Protein AF-A0A2V4DQW0-F1 (afdb_monomer)

Secondary structure (DSSP, 8-state):
----B--TTS--------STT--EE--S-B-S-S-HHHHHTT--SGGGT-----EE--SEESSTT---EE--S--TTTS---SEEEEEE-S-EEE-GGGPPEEEEEEEEE-TT-EEEE-TT-EEEE-STTEEEEESSEEEEE--SSS-EEEEE-TTSPP-TT---EEEEEE-S---S---EEEESEEEE---S----TT---SS-SEEEE-TTT--TT-EEEEES-EEEEEEEEEE--S-S--SEEEEESEEEEEEEEEEEE--GGGGS--SS--STT-EEEES-EEEEETTT-----GGG--SSB-TTTTEEEES-EEEEEE---SS---SSS-EEE-EEEES-EEEEEE-TT--S-EEE-S-EEE--S---TTS-TTSGGGGG--SS--EEEE--SS----

Foldseek 3Di:
DDADEDDPPPDPQDPDAPDQDDAAEAEAYHQVAQDQVVSVNSDDAVVNVNNGHHYHHAWYAHDPVSPDTDRPHDDLAPDDDALEADDENPAADEADQVRDDREDPAEYEYAAPYEYHYDFQHEYAQDAAHREYEYQAEYAQHYDLVGAYEYEHDPPDDDDLAGRRYQAYEYDDPLEDQHEYHHESYEQEYDDDDPDQAASVPHNHQWNYECASRQHAQYEYHAYLYEYEDHREYEYDYPALRYDYYAAAQYEYELYAEYEYEPPQRVQAALDYYACALHYEYYQYEYEYHCQQEDDPPPRRNCQLEGSNAAYEYALYEYEYENEDYPDAAAPVRHHEGEYEYENYEYEYYYDPPHDGDYDYPPYHYHYPDQQDLPRHSRYPCNVVDDRDRDHDDDDDPDDDDD

Structure (mmCIF, N/CA/C/O backbone):
data_AF-A0A2V4DQW0-F1
#
_entry.id   AF-A0A2V4DQW0-F1
#
loop_
_atom_site.group_PDB
_atom_site.id
_atom_site.type_symbol
_atom_site.label_atom_id
_atom_site.label_alt_id
_atom_site.label_comp_id
_atom_site.label_asym_id
_atom_site.label_entity_id
_atom_site.label_seq_id
_atom_site.pdbx_PDB_ins_code
_atom_site.Cartn_x
_atom_site.Cartn_y
_atom_site.Cartn_z
_atom_site.occupancy
_atom_site.B_iso_or_equiv
_atom_site.auth_seq_id
_atom_site.auth_comp_id
_atom_site.auth_asym_id
_atom_site.auth_atom_id
_atom_site.pdbx_PDB_model_num
ATOM 1 N N . MET A 1 1 ? -5.906 18.807 34.027 1.00 38.34 1 MET A N 1
ATOM 2 C CA . MET A 1 1 ? -6.947 19.449 34.856 1.00 38.34 1 MET A CA 1
ATOM 3 C C . MET A 1 1 ? -6.714 19.033 36.300 1.00 38.34 1 MET A C 1
ATOM 5 O O . MET A 1 1 ? -6.175 17.952 36.501 1.00 38.34 1 MET A O 1
ATOM 9 N N . ALA A 1 2 ? -6.968 19.915 37.268 1.00 28.94 2 ALA A N 1
ATOM 10 C CA . ALA A 1 2 ? -6.707 19.639 38.682 1.00 28.94 2 ALA A CA 1
ATOM 11 C C . ALA A 1 2 ? -7.729 18.639 39.256 1.00 28.94 2 ALA A C 1
ATOM 13 O O . ALA A 1 2 ? -8.872 18.605 38.811 1.00 28.94 2 ALA A O 1
ATOM 14 N N . ASN A 1 3 ? -7.255 17.840 40.213 1.00 38.44 3 ASN A N 1
ATOM 15 C CA . ASN A 1 3 ? -7.936 16.772 40.947 1.00 38.44 3 ASN A CA 1
ATOM 16 C C . ASN A 1 3 ? -9.264 17.262 41.560 1.00 38.44 3 ASN A C 1
ATOM 18 O O . ASN A 1 3 ? -9.233 18.052 42.503 1.00 38.44 3 ASN A O 1
ATOM 22 N N . ASN A 1 4 ? -10.406 16.818 41.023 1.00 43.34 4 ASN A N 1
ATOM 23 C CA . ASN A 1 4 ? -11.737 17.197 41.501 1.00 43.34 4 ASN A CA 1
ATOM 24 C C . ASN A 1 4 ? -12.531 15.944 41.912 1.00 43.34 4 ASN A C 1
ATOM 26 O O . ASN A 1 4 ? -12.561 14.943 41.199 1.00 43.34 4 ASN A O 1
ATOM 30 N N . SER A 1 5 ? -13.213 16.016 43.058 1.00 40.47 5 SER A N 1
ATOM 31 C CA . SER A 1 5 ? -14.299 15.089 43.397 1.00 40.47 5 SER A CA 1
ATOM 32 C C . SER A 1 5 ? -15.536 15.491 42.582 1.00 40.47 5 SER A C 1
ATOM 34 O O . SER A 1 5 ? -15.904 16.668 42.573 1.00 40.47 5 SER A O 1
ATOM 36 N N . PHE A 1 6 ? -16.151 14.542 41.865 1.00 54.72 6 PHE A N 1
ATOM 37 C CA . PHE A 1 6 ? -17.433 14.757 41.193 1.00 54.72 6 PHE A CA 1
ATOM 38 C C . PHE A 1 6 ? -18.533 14.282 42.142 1.00 54.72 6 PHE A C 1
ATOM 40 O O . PHE A 1 6 ? -18.829 13.091 42.232 1.00 54.72 6 PHE A O 1
ATOM 47 N N . ASP A 1 7 ? -19.097 15.217 42.905 1.00 41.62 7 ASP A N 1
ATOM 48 C CA . ASP A 1 7 ? -20.228 14.945 43.790 1.00 41.62 7 ASP A CA 1
ATOM 49 C C . ASP A 1 7 ? -21.544 15.127 43.013 1.00 41.62 7 ASP A C 1
ATOM 51 O O . ASP A 1 7 ? -21.787 16.180 42.414 1.00 41.62 7 ASP A O 1
ATOM 55 N N . MET A 1 8 ? -22.406 14.101 43.015 1.00 44.66 8 MET A N 1
ATOM 56 C CA . MET A 1 8 ? -23.651 14.034 42.218 1.00 44.66 8 MET A CA 1
ATOM 57 C C . MET A 1 8 ? -24.707 15.092 42.601 1.00 44.66 8 MET A C 1
ATOM 59 O O . MET A 1 8 ? -25.766 15.174 41.983 1.00 44.66 8 MET A O 1
ATOM 63 N N . THR A 1 9 ? -24.444 15.916 43.612 1.00 39.75 9 THR A N 1
ATOM 64 C CA . THR A 1 9 ? -25.342 16.964 44.115 1.00 39.75 9 THR A CA 1
ATOM 65 C C . THR A 1 9 ? -25.190 18.319 43.418 1.00 39.75 9 THR A C 1
ATOM 67 O O . THR A 1 9 ? -26.052 19.170 43.613 1.00 39.75 9 THR A O 1
ATOM 70 N N . ASN A 1 10 ? -24.170 18.519 42.568 1.00 36.34 10 ASN A N 1
ATOM 71 C CA . ASN A 1 10 ? -23.911 19.802 41.886 1.00 36.34 10 ASN A CA 1
ATOM 72 C C . ASN A 1 10 ? -24.015 19.766 40.346 1.00 36.34 10 ASN A C 1
ATOM 74 O O . ASN A 1 10 ? -23.391 20.576 39.664 1.00 36.34 10 ASN A O 1
ATOM 78 N N . GLY A 1 11 ? -24.848 18.882 39.791 1.00 34.94 11 GLY A N 1
ATOM 79 C CA . GLY A 1 11 ? -25.545 19.174 38.530 1.00 34.94 11 GLY A CA 1
ATOM 80 C C . GLY A 1 11 ? -24.700 19.355 37.263 1.00 34.94 11 GLY A C 1
ATOM 81 O O . GLY A 1 11 ? -25.059 20.183 36.433 1.00 34.94 11 GLY A O 1
ATOM 82 N N . TRP A 1 12 ? -23.640 18.568 37.060 1.00 39.47 12 TRP A N 1
ATOM 83 C CA . TRP A 1 12 ? -23.106 18.362 35.707 1.00 39.47 12 TRP A CA 1
ATOM 84 C C . TRP A 1 12 ? -23.704 17.083 35.118 1.00 39.47 12 TRP A C 1
ATOM 86 O O . TRP A 1 12 ? -23.084 16.026 35.111 1.00 39.47 12 TRP A O 1
ATOM 96 N N . THR A 1 13 ? -24.951 17.186 34.666 1.00 40.59 13 THR A N 1
ATOM 97 C CA . THR A 1 13 ? -25.488 16.327 33.604 1.00 40.59 13 THR A CA 1
ATOM 98 C C . THR A 1 13 ? -25.088 16.963 32.274 1.00 40.59 13 THR A C 1
ATOM 100 O O . THR A 1 13 ? -25.397 18.137 32.076 1.00 40.59 13 THR A O 1
ATOM 103 N N . GLY A 1 14 ? -24.412 16.227 31.389 1.00 44.69 14 GLY A N 1
ATOM 104 C CA . GLY A 1 14 ? -24.040 16.719 30.057 1.00 44.69 14 GLY A CA 1
ATOM 105 C C . GLY A 1 14 ? -22.676 17.410 30.016 1.00 44.69 14 GLY A C 1
ATOM 106 O O . GLY A 1 14 ? -22.580 18.639 29.985 1.00 44.69 14 GLY A O 1
ATOM 107 N N . ILE A 1 15 ? -21.592 16.627 29.980 1.00 48.75 15 ILE A N 1
ATOM 108 C CA . ILE A 1 15 ? -20.357 17.116 29.352 1.00 48.75 15 ILE A CA 1
ATOM 109 C C . ILE A 1 15 ? -20.588 17.028 27.840 1.00 48.75 15 ILE A C 1
ATOM 111 O O . ILE A 1 15 ? -20.162 16.079 27.193 1.00 48.75 15 ILE A O 1
ATOM 115 N N . ASP A 1 16 ? -21.283 18.020 27.284 1.00 43.31 16 ASP A N 1
ATOM 116 C CA . ASP A 1 16 ? -21.534 18.095 25.844 1.00 43.31 16 ASP A CA 1
ATOM 117 C C . ASP A 1 16 ? -20.272 18.581 25.135 1.00 43.31 16 ASP A C 1
ATOM 119 O O . ASP A 1 16 ? -19.945 19.775 25.094 1.00 43.31 16 ASP A O 1
ATOM 123 N N . TYR A 1 17 ? -19.528 17.642 24.560 1.00 44.41 17 TYR A N 1
ATOM 124 C CA . TYR A 1 17 ? -18.338 17.960 23.790 1.00 44.41 17 TYR A CA 1
ATOM 125 C C . TYR A 1 17 ? -18.696 18.346 22.347 1.00 44.41 17 TYR A C 1
ATOM 127 O O . TYR A 1 17 ? -18.806 17.503 21.462 1.00 44.41 17 TYR A O 1
ATOM 135 N N . THR A 1 18 ? -18.834 19.648 22.084 1.00 40.75 18 THR A N 1
ATOM 136 C CA . THR A 1 18 ? -19.261 20.177 20.771 1.00 40.75 18 THR A CA 1
ATOM 137 C C . THR A 1 18 ? -18.131 20.636 19.834 1.00 40.75 18 THR A C 1
ATOM 139 O O . THR A 1 18 ? -18.418 21.179 18.768 1.00 40.75 18 THR A O 1
ATOM 142 N N . TYR A 1 19 ? -16.843 20.403 20.141 1.00 36.47 19 TYR A N 1
ATOM 143 C CA . TYR A 1 19 ? -15.738 20.879 19.283 1.00 36.47 19 TYR A CA 1
ATOM 144 C C . TYR A 1 19 ? -14.737 19.797 18.861 1.00 36.47 19 TYR A C 1
ATOM 146 O O . TYR A 1 19 ? -13.920 19.335 19.637 1.00 36.47 19 TYR A O 1
ATOM 154 N N . SER A 1 20 ? -14.754 19.486 17.565 1.00 48.09 20 SER A N 1
ATOM 155 C CA . SER A 1 20 ? -14.118 18.369 16.838 1.00 48.09 20 SER A CA 1
ATOM 156 C C . SER A 1 20 ? -12.600 18.068 16.960 1.00 48.09 20 SER A C 1
ATOM 158 O O . SER A 1 20 ? -12.061 17.470 16.030 1.00 48.09 20 SER A O 1
ATOM 160 N N . VAL A 1 21 ? -11.850 18.433 18.016 1.00 48.31 21 VAL A N 1
ATOM 161 C CA . VAL A 1 21 ? -10.376 18.218 17.969 1.00 48.31 21 VAL A CA 1
ATOM 162 C C . VAL A 1 21 ? -9.613 17.891 19.266 1.00 48.31 21 VAL A C 1
ATOM 164 O O . VAL A 1 21 ? -8.385 17.843 19.225 1.00 48.31 21 VAL A O 1
ATOM 167 N N . GLY A 1 22 ? -10.255 17.610 20.404 1.00 55.34 22 GLY A N 1
ATOM 168 C CA . GLY A 1 22 ? -9.536 17.283 21.648 1.00 55.34 22 GLY A CA 1
ATOM 169 C C . GLY A 1 22 ? -10.093 16.081 22.413 1.00 55.34 22 GLY A C 1
ATOM 170 O O . GLY A 1 22 ? -11.278 16.012 22.708 1.00 55.34 22 GLY A O 1
ATOM 171 N N . HIS A 1 23 ? -9.220 15.148 22.792 1.00 67.19 23 HIS A N 1
ATOM 172 C CA . HIS A 1 23 ? -9.541 14.125 23.792 1.00 67.19 23 HIS A CA 1
ATOM 173 C C . HIS A 1 23 ? -9.407 14.716 25.197 1.00 67.19 23 HIS A C 1
ATOM 175 O O . HIS A 1 23 ? -8.442 15.432 25.480 1.00 67.19 23 HIS A O 1
ATOM 181 N N . MET A 1 24 ? -10.344 14.402 26.088 1.00 74.12 24 MET A N 1
ATOM 182 C CA . MET A 1 24 ? -10.272 14.818 27.485 1.00 74.12 24 MET A CA 1
ATOM 183 C C . MET A 1 24 ? -9.533 13.758 28.299 1.00 74.12 24 MET A C 1
ATOM 185 O O . MET A 1 24 ? -9.827 12.575 28.204 1.00 74.12 24 MET A O 1
ATOM 189 N N . SER A 1 25 ? -8.580 14.183 29.127 1.00 76.31 25 SER A N 1
ATOM 190 C CA . SER A 1 25 ? -7.973 13.324 30.144 1.00 76.31 25 SER A CA 1
ATOM 191 C C . SER A 1 25 ? -8.536 13.711 31.507 1.00 76.31 25 SER A C 1
ATOM 193 O O . SER A 1 25 ? -8.303 14.825 31.986 1.00 76.31 25 SER A O 1
ATOM 195 N N . ALA A 1 26 ? -9.296 12.794 32.096 1.00 81.69 26 ALA A N 1
ATOM 196 C CA . ALA A 1 26 ? -9.966 12.889 33.385 1.00 81.69 26 ALA A CA 1
ATOM 197 C C . ALA A 1 26 ? -9.598 11.722 34.343 1.00 81.69 26 ALA A C 1
ATOM 199 O O . ALA A 1 26 ? -10.498 11.150 34.967 1.00 81.69 26 ALA A O 1
ATOM 200 N N . PRO A 1 27 ? -8.311 11.340 34.484 1.00 84.31 27 PRO A N 1
ATOM 201 C CA . PRO A 1 27 ? -7.905 10.332 35.452 1.00 84.31 27 PRO A CA 1
ATOM 202 C C . PRO A 1 27 ? -7.955 10.886 36.881 1.00 84.31 27 PRO A C 1
ATOM 204 O O . PRO A 1 27 ? -7.969 12.097 37.098 1.00 84.31 27 PRO A O 1
ATOM 207 N N . TYR A 1 28 ? -7.885 9.980 37.851 1.00 87.12 28 TYR A N 1
ATOM 208 C CA . TYR A 1 28 ? -7.865 10.238 39.289 1.00 87.12 28 TYR A CA 1
ATOM 209 C C . TYR A 1 28 ? -9.104 10.986 39.787 1.00 87.12 28 TYR A C 1
ATOM 211 O O . TYR A 1 28 ? -9.019 11.817 40.680 1.00 87.12 28 TYR A O 1
ATOM 219 N N . ASN A 1 29 ? -10.267 10.665 39.223 1.00 85.69 29 ASN A N 1
ATOM 220 C CA . ASN A 1 29 ? -11.543 11.248 39.620 1.00 85.69 29 ASN A CA 1
ATOM 221 C C . ASN A 1 29 ? -12.415 10.220 40.347 1.00 85.69 29 ASN A C 1
ATOM 223 O O . ASN A 1 29 ? -12.379 9.031 40.033 1.00 85.69 29 ASN A O 1
ATOM 227 N N . TRP A 1 30 ? -13.200 10.670 41.326 1.00 88.00 30 TRP A N 1
ATOM 228 C CA . TRP A 1 30 ? -14.323 9.898 41.867 1.00 88.00 30 TRP A CA 1
ATOM 229 C C . TRP A 1 30 ? -15.588 10.328 41.134 1.00 88.00 30 TRP A C 1
ATOM 231 O O . TRP A 1 30 ? -15.961 11.491 41.240 1.00 88.00 30 TRP A O 1
ATOM 241 N N . TRP A 1 31 ? -16.232 9.403 40.421 1.00 85.88 31 TRP A N 1
ATOM 242 C CA . TRP A 1 31 ? -17.398 9.664 39.563 1.00 85.88 31 TRP A CA 1
ATOM 243 C C . TRP A 1 31 ? -18.743 9.448 40.277 1.00 85.88 31 TRP A C 1
ATOM 245 O O . TRP A 1 31 ? -19.765 9.216 39.640 1.00 85.88 31 TRP A O 1
ATOM 255 N N . GLY A 1 32 ? -18.751 9.423 41.614 1.00 87.19 32 GLY A N 1
ATOM 256 C CA . GLY A 1 32 ? -19.939 9.055 42.397 1.00 87.19 32 GLY A CA 1
ATOM 257 C C . GLY A 1 32 ? -20.238 7.549 42.432 1.00 87.19 32 GLY A C 1
ATOM 258 O O . GLY A 1 32 ? -21.082 7.111 43.211 1.00 87.19 32 GLY A O 1
ATOM 259 N N . THR A 1 33 ? -19.527 6.745 41.638 1.00 87.00 33 THR A N 1
ATOM 260 C CA . THR A 1 33 ? -19.676 5.289 41.520 1.00 87.00 33 THR A CA 1
ATOM 261 C C . THR A 1 33 ? -18.359 4.645 41.084 1.00 87.00 33 THR A C 1
ATOM 263 O O . THR A 1 33 ? -17.519 5.300 40.469 1.00 87.00 33 THR A O 1
ATOM 266 N N . ASN A 1 34 ? -18.171 3.359 41.400 1.00 89.81 34 ASN A N 1
ATOM 267 C CA . ASN A 1 34 ? -17.079 2.540 40.863 1.00 89.81 34 ASN A CA 1
ATOM 268 C C . ASN A 1 34 ? -17.526 1.589 39.738 1.00 89.81 34 ASN A C 1
ATOM 270 O O . ASN A 1 34 ? -16.731 0.792 39.245 1.00 89.81 34 ASN A O 1
ATOM 274 N N . ASN A 1 35 ? -18.803 1.644 39.354 1.00 90.44 35 ASN A N 1
ATOM 275 C CA . ASN A 1 35 ? -19.347 0.847 38.268 1.00 90.44 35 ASN A CA 1
ATOM 276 C C . ASN A 1 35 ? -19.061 1.533 36.926 1.00 90.44 35 ASN A C 1
ATOM 278 O O . ASN A 1 35 ? -19.657 2.564 36.631 1.00 90.44 35 ASN A O 1
ATOM 282 N N . VAL A 1 36 ? -18.194 0.928 36.111 1.00 88.00 36 VAL A N 1
ATOM 283 C CA . VAL A 1 36 ? -17.765 1.430 34.790 1.00 88.00 36 VAL A CA 1
ATOM 284 C C . VAL A 1 36 ? -18.952 1.808 33.897 1.00 88.00 36 VAL A C 1
ATOM 286 O O . VAL A 1 36 ? -18.981 2.913 33.379 1.00 88.00 36 VAL A O 1
ATOM 289 N N . ALA A 1 37 ? -19.991 0.971 33.808 1.00 86.19 37 ALA A N 1
ATOM 290 C CA . ALA A 1 37 ? -21.159 1.262 32.972 1.00 86.19 37 ALA A CA 1
ATOM 291 C C . ALA A 1 37 ? -21.964 2.477 33.469 1.00 86.19 37 ALA A C 1
ATOM 293 O O . ALA A 1 37 ? -22.570 3.192 32.677 1.00 86.19 37 ALA A O 1
ATOM 294 N N . SER A 1 38 ? -21.980 2.720 34.783 1.00 88.94 38 SER A N 1
ATOM 295 C CA . SER A 1 38 ? -22.579 3.933 35.345 1.00 88.94 38 SER A CA 1
ATOM 296 C C . SER A 1 38 ? -21.723 5.173 35.096 1.00 88.94 38 SER A C 1
ATOM 298 O O . SER A 1 38 ? -22.291 6.241 34.930 1.00 88.94 38 SER A O 1
ATOM 300 N N . ILE A 1 39 ? -20.392 5.044 35.063 1.00 86.44 39 ILE A N 1
ATOM 301 C CA . ILE A 1 39 ? -19.488 6.147 34.699 1.00 86.44 39 ILE A CA 1
ATOM 302 C C . ILE A 1 39 ? -19.642 6.484 33.215 1.00 86.44 39 ILE A C 1
ATOM 304 O O . ILE A 1 39 ? -19.784 7.654 32.879 1.00 86.44 39 ILE A O 1
ATOM 308 N N . ASP A 1 40 ? -19.681 5.472 32.346 1.00 83.00 40 ASP A N 1
ATOM 309 C CA . ASP A 1 40 ? -19.880 5.651 30.905 1.00 83.00 40 ASP A CA 1
ATOM 310 C C . ASP A 1 40 ? -21.206 6.376 30.625 1.00 83.00 40 ASP A C 1
ATOM 312 O O . ASP A 1 40 ? -21.228 7.335 29.872 1.00 83.00 40 ASP A O 1
ATOM 316 N N . ALA A 1 41 ? -22.293 6.032 31.324 1.00 83.31 41 ALA A N 1
ATOM 317 C CA . ALA A 1 41 ? -23.580 6.724 31.182 1.00 83.31 41 ALA A CA 1
ATOM 318 C C . ALA A 1 41 ? -23.581 8.203 31.640 1.00 83.31 41 ALA A C 1
ATOM 320 O O . ALA A 1 41 ? -24.553 8.914 31.385 1.00 83.31 41 ALA A O 1
ATOM 321 N N . LEU A 1 42 ? -22.542 8.665 32.351 1.00 81.31 42 LEU A N 1
ATOM 322 C CA . LEU A 1 42 ? -22.368 10.071 32.750 1.00 81.31 42 LEU A CA 1
ATOM 323 C C . LEU A 1 42 ? -21.551 10.879 31.732 1.00 81.31 42 LEU A C 1
ATOM 325 O O . LEU A 1 42 ? -21.476 12.105 31.843 1.00 81.31 42 LEU A O 1
ATOM 329 N N . ILE A 1 43 ? -20.906 10.203 30.785 1.00 79.31 43 ILE A N 1
ATOM 330 C CA . ILE A 1 43 ? -19.986 10.783 29.818 1.00 79.31 43 ILE A CA 1
ATOM 331 C C . ILE A 1 43 ? -20.643 10.665 28.448 1.00 79.31 43 ILE A C 1
ATOM 333 O O . ILE A 1 43 ? -20.815 9.563 27.959 1.00 79.31 43 ILE A O 1
ATOM 337 N N . GLU A 1 44 ? -20.976 11.790 27.815 1.00 74.94 44 GLU A N 1
ATOM 338 C CA . GLU A 1 44 ? -21.338 11.779 26.397 1.00 74.94 44 GLU A CA 1
ATOM 339 C C . GLU A 1 44 ? -20.076 11.963 25.559 1.00 74.94 44 GLU A C 1
ATOM 341 O O . GLU A 1 44 ? -19.530 13.067 25.458 1.00 74.94 44 GLU A O 1
ATOM 346 N N . ASP A 1 45 ? -19.588 10.880 24.962 1.00 72.00 45 ASP A N 1
ATOM 347 C CA . ASP A 1 45 ? -18.392 10.922 24.134 1.00 72.00 45 ASP A CA 1
ATOM 348 C C . ASP A 1 45 ? -18.560 10.230 22.772 1.00 72.00 45 ASP A C 1
ATOM 350 O O . ASP A 1 45 ? -19.660 10.082 22.232 1.00 72.00 45 ASP A O 1
ATOM 354 N N . MET A 1 46 ? -17.444 9.895 22.120 1.00 70.06 46 MET A N 1
ATOM 355 C CA . MET A 1 46 ? -17.479 9.250 20.808 1.00 70.06 46 MET A CA 1
ATOM 356 C C . MET A 1 46 ? -18.145 7.865 20.819 1.00 70.06 46 MET A C 1
ATOM 358 O O . MET A 1 46 ? -18.534 7.383 19.754 1.00 70.06 46 MET A O 1
ATOM 362 N N . LEU A 1 47 ? -18.248 7.215 21.980 1.00 71.50 47 LEU A N 1
ATOM 363 C CA . LEU A 1 47 ? -18.917 5.927 22.149 1.00 71.50 47 LEU A CA 1
ATOM 364 C C . LEU A 1 47 ? -20.449 6.064 22.113 1.00 71.50 47 LEU A C 1
ATOM 366 O O . LEU A 1 47 ? -21.129 5.087 21.805 1.00 71.50 47 LEU A O 1
ATOM 370 N N . ASP A 1 48 ? -20.975 7.280 22.290 1.00 71.62 48 ASP A N 1
ATOM 371 C CA . ASP A 1 48 ? -22.411 7.590 22.337 1.00 71.62 48 ASP A CA 1
ATOM 372 C C . ASP A 1 48 ? -22.947 8.199 21.029 1.00 71.62 48 ASP A C 1
ATOM 374 O O . ASP A 1 48 ? -24.002 8.826 20.993 1.00 71.62 48 ASP A O 1
ATOM 378 N N . ASN A 1 49 ? -22.230 8.006 19.915 1.00 62.28 49 ASN A N 1
ATOM 379 C CA . ASN A 1 49 ? -22.570 8.513 18.575 1.00 62.28 49 ASN A CA 1
ATOM 380 C C . ASN A 1 49 ? -22.612 10.048 18.427 1.00 62.28 49 ASN A C 1
ATOM 382 O O . ASN A 1 49 ? -23.120 10.543 17.420 1.00 62.28 49 ASN A O 1
ATOM 386 N N . ASN A 1 50 ? -22.038 10.820 19.356 1.00 57.81 50 ASN A N 1
ATOM 387 C CA . ASN A 1 50 ? -22.131 12.287 19.315 1.00 57.81 50 ASN A CA 1
ATOM 388 C C . ASN A 1 50 ? -21.091 12.964 18.385 1.00 57.81 50 ASN A C 1
ATOM 390 O O . ASN A 1 50 ? -21.025 14.184 18.272 1.00 57.81 50 ASN A O 1
ATOM 394 N N . GLY A 1 51 ? -20.222 12.197 17.711 1.00 53.97 51 GLY A N 1
ATOM 395 C CA . GLY A 1 51 ? -19.183 12.742 16.816 1.00 53.97 51 GLY A CA 1
ATOM 396 C C . GLY A 1 51 ? -18.122 13.625 17.504 1.00 53.97 51 GLY A C 1
ATOM 397 O O . GLY A 1 51 ? -17.287 14.220 16.818 1.00 53.97 51 GLY A O 1
ATOM 398 N N . GLY A 1 52 ? -18.156 13.712 18.840 1.00 64.31 52 GLY A N 1
ATOM 399 C CA . GLY A 1 52 ? -17.232 14.460 19.690 1.00 64.31 52 GLY A CA 1
ATOM 400 C C . GLY A 1 52 ? -15.924 13.718 20.003 1.00 64.31 52 GLY A C 1
ATOM 401 O O . GLY A 1 52 ? -15.622 12.661 19.451 1.00 64.31 52 GLY A O 1
ATOM 402 N N . GLY A 1 53 ? -15.111 14.302 20.884 1.00 64.75 53 GLY A N 1
ATOM 403 C CA . GLY A 1 53 ? -13.880 13.718 21.408 1.00 64.75 53 GLY A CA 1
ATOM 404 C C . GLY A 1 53 ? -14.155 12.778 22.583 1.00 64.75 53 GLY A C 1
ATOM 405 O O . GLY A 1 53 ? -15.136 12.927 23.294 1.00 64.75 53 GLY A O 1
ATOM 406 N N . TRP A 1 54 ? -13.271 11.802 22.773 1.00 75.50 54 TRP A N 1
ATOM 407 C CA . TRP A 1 54 ? -13.342 10.795 23.843 1.00 75.50 54 TRP A CA 1
ATOM 408 C C . TRP A 1 54 ? -12.828 11.291 25.210 1.00 75.50 54 TRP A C 1
ATOM 410 O O . TRP A 1 54 ? -11.913 12.125 25.250 1.00 75.50 54 TRP A O 1
ATOM 420 N N . VAL A 1 55 ? -13.346 10.726 26.311 1.00 78.44 55 VAL A N 1
ATOM 421 C CA . VAL A 1 55 ? -12.891 10.992 27.689 1.00 78.44 55 VAL A CA 1
ATOM 422 C C . VAL A 1 55 ? -12.109 9.806 28.273 1.00 78.44 55 VAL A C 1
ATOM 424 O O . VAL A 1 55 ? -12.664 8.753 28.560 1.00 78.44 55 VAL A O 1
ATOM 427 N N . ASN A 1 56 ? -10.813 10.000 28.538 1.00 81.12 56 ASN A N 1
ATOM 428 C CA . ASN A 1 56 ? -9.997 9.072 29.323 1.00 81.12 56 ASN A CA 1
ATOM 429 C C . ASN A 1 56 ? -10.240 9.259 30.813 1.00 81.12 56 ASN A C 1
ATOM 431 O O . ASN A 1 56 ? -9.677 10.186 31.395 1.00 81.12 56 ASN A O 1
ATOM 435 N N . TYR A 1 57 ? -10.992 8.374 31.455 1.00 85.50 57 TYR A N 1
ATOM 436 C CA . TYR A 1 57 ? -11.130 8.425 32.911 1.00 85.50 57 TYR A CA 1
ATOM 437 C C . TYR A 1 57 ? -10.345 7.343 33.650 1.00 85.50 57 TYR A C 1
ATOM 439 O O . TYR A 1 57 ? -10.426 7.270 34.871 1.00 85.50 57 TYR A O 1
ATOM 447 N N . SER A 1 58 ? -9.557 6.522 32.951 1.00 87.00 58 SER A N 1
ATOM 448 C CA . SER A 1 58 ? -8.678 5.552 33.602 1.00 87.00 58 SER A CA 1
ATOM 449 C C . SER A 1 58 ? -7.306 6.170 33.931 1.00 87.00 58 SER A C 1
ATOM 451 O O . SER A 1 58 ? -6.678 6.774 33.053 1.00 87.00 58 SER A O 1
ATOM 453 N N . PRO A 1 59 ? -6.778 6.007 35.158 1.00 88.88 59 PRO A N 1
ATOM 454 C CA . PRO A 1 59 ? -7.407 5.3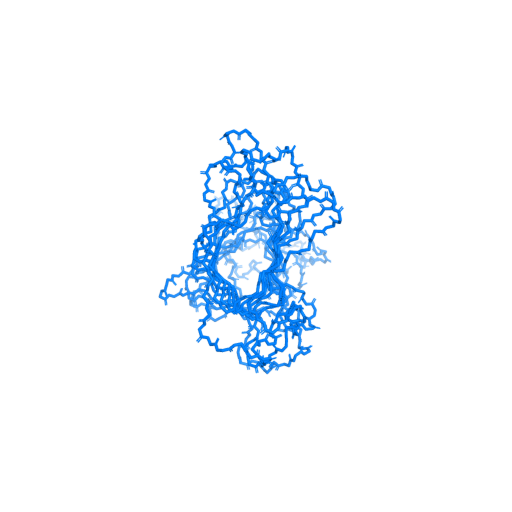67 36.320 1.00 88.88 59 PRO A CA 1
ATOM 455 C C . PRO A 1 59 ? -8.452 6.255 37.023 1.00 88.88 59 PRO A C 1
ATOM 457 O O . PRO A 1 59 ? -8.340 7.471 36.949 1.00 88.88 59 PRO A O 1
ATOM 460 N N . PHE A 1 60 ? -9.384 5.687 37.798 1.00 88.62 60 PHE A N 1
ATOM 461 C CA . PHE A 1 60 ? -10.362 6.436 38.615 1.00 88.62 60 PHE A CA 1
ATOM 462 C C . PHE A 1 60 ? -10.441 5.917 40.062 1.00 88.62 60 PHE A C 1
ATOM 464 O O . PHE A 1 60 ? -10.012 4.804 40.364 1.00 88.62 60 PHE A O 1
ATOM 471 N N . TYR A 1 61 ? -10.960 6.726 40.989 1.00 90.25 61 TYR A N 1
ATOM 472 C CA . TYR A 1 61 ? -11.136 6.318 42.387 1.00 90.25 61 TYR A CA 1
ATOM 473 C C . TYR A 1 61 ? -12.337 5.381 42.547 1.00 90.25 61 TYR A C 1
ATOM 475 O O . TYR A 1 61 ? -13.374 5.578 41.932 1.00 90.25 61 TYR A O 1
ATOM 483 N N . THR A 1 62 ? -12.233 4.380 43.418 1.00 91.94 62 THR A N 1
ATOM 484 C CA . THR A 1 62 ? -13.313 3.397 43.665 1.00 91.94 62 THR A CA 1
ATOM 485 C C . THR A 1 62 ? -14.283 3.804 44.776 1.00 91.94 62 THR A C 1
ATOM 487 O O . THR A 1 62 ? -15.271 3.116 45.022 1.00 91.94 62 THR A O 1
ATOM 490 N N . SER A 1 63 ? -14.001 4.904 45.477 1.00 88.81 63 SER A N 1
ATOM 491 C CA . SER A 1 63 ? -14.867 5.457 46.518 1.00 88.81 63 SER A CA 1
ATOM 492 C C . SER A 1 63 ? -14.599 6.945 46.733 1.00 88.81 63 SER A C 1
ATOM 494 O O . SER A 1 63 ? -13.516 7.444 46.416 1.00 88.81 63 SER A O 1
ATOM 496 N N . ALA A 1 64 ? -15.553 7.632 47.368 1.00 86.88 64 ALA A N 1
ATOM 497 C CA . ALA A 1 64 ? -15.427 9.036 47.767 1.00 86.88 64 ALA A CA 1
ATOM 498 C C . ALA A 1 64 ? -14.239 9.306 48.707 1.00 86.88 64 ALA A C 1
ATOM 500 O O . ALA A 1 64 ? -13.743 10.425 48.768 1.00 86.88 64 ALA A O 1
ATOM 501 N N . ALA A 1 65 ? -13.758 8.282 49.422 1.00 87.25 65 ALA A N 1
ATOM 502 C CA . ALA A 1 65 ? -12.589 8.395 50.288 1.00 87.25 65 ALA A CA 1
ATOM 503 C C . ALA A 1 65 ? -11.268 8.533 49.507 1.00 87.25 65 ALA A C 1
ATOM 505 O O . ALA A 1 65 ? -10.257 8.856 50.116 1.00 87.25 65 ALA A O 1
ATOM 506 N N . MET A 1 66 ? -11.260 8.273 48.189 1.00 85.31 66 MET A N 1
ATOM 507 C CA . MET A 1 66 ? -10.104 8.453 47.294 1.00 85.31 66 MET A CA 1
ATOM 508 C C . MET A 1 66 ? -8.821 7.714 47.724 1.00 85.31 66 MET A C 1
ATOM 510 O O . MET A 1 66 ? -7.706 8.111 47.395 1.00 85.31 66 MET A O 1
ATOM 514 N N . ASN A 1 67 ? -8.973 6.592 48.429 1.00 89.25 67 ASN A N 1
ATOM 515 C CA . ASN A 1 67 ? -7.848 5.804 48.949 1.00 89.25 67 ASN A CA 1
ATOM 516 C C . ASN A 1 67 ? -7.479 4.602 48.065 1.00 89.25 67 ASN A C 1
ATOM 518 O O . ASN A 1 67 ? -6.448 3.970 48.280 1.00 89.25 67 ASN A O 1
ATOM 522 N N . GLN A 1 68 ? -8.324 4.263 47.088 1.00 90.62 68 GLN A N 1
ATOM 523 C CA . GLN A 1 68 ? -8.148 3.107 46.212 1.00 90.62 68 GLN A CA 1
ATOM 524 C C . GLN A 1 68 ? -8.554 3.458 44.782 1.00 90.62 68 GLN A C 1
ATOM 526 O O . GLN A 1 68 ? -9.596 4.080 44.558 1.00 90.62 68 GLN A O 1
ATOM 531 N N . ILE A 1 69 ? -7.735 3.023 43.829 1.00 91.69 69 ILE A N 1
ATOM 532 C CA . ILE A 1 69 ? -7.844 3.325 42.403 1.00 91.69 69 ILE A CA 1
ATOM 533 C C . ILE A 1 69 ? -8.146 2.046 41.611 1.00 91.69 69 ILE A C 1
ATOM 535 O O . ILE A 1 69 ? -7.614 0.985 41.937 1.00 91.69 69 ILE A O 1
ATOM 539 N N . ASP A 1 70 ? -8.951 2.173 40.559 1.00 87.94 70 ASP A N 1
ATOM 540 C CA . ASP A 1 70 ? -9.175 1.156 39.531 1.00 87.94 70 ASP A CA 1
ATOM 541 C C . ASP A 1 70 ? -8.698 1.662 38.157 1.00 87.94 70 ASP A C 1
ATOM 543 O O . ASP A 1 70 ? -8.707 2.860 37.868 1.00 87.94 70 ASP A O 1
ATOM 547 N N . TRP A 1 71 ? -8.254 0.733 37.317 1.00 88.19 71 TRP A N 1
ATOM 548 C CA . TRP A 1 71 ? -7.734 0.967 35.967 1.00 88.19 71 TRP A CA 1
ATOM 549 C C . TRP A 1 71 ? -8.688 0.467 34.873 1.00 88.19 71 TRP A C 1
ATOM 551 O O . TRP A 1 71 ? -8.404 0.627 33.683 1.00 88.19 71 TRP A O 1
ATOM 561 N N . ASN A 1 72 ? -9.818 -0.131 35.250 1.00 86.19 72 ASN A N 1
ATOM 562 C CA . ASN A 1 72 ? -10.805 -0.705 34.331 1.00 86.19 72 ASN A CA 1
ATOM 563 C C . ASN A 1 72 ? -11.736 0.317 33.651 1.00 86.19 72 ASN A C 1
ATOM 565 O O . ASN A 1 72 ? -12.693 -0.092 33.000 1.00 86.19 72 ASN A O 1
ATOM 569 N N . GLY A 1 73 ? -11.459 1.618 33.768 1.00 80.00 73 GLY A N 1
ATOM 570 C CA . GLY A 1 73 ? -12.213 2.654 33.065 1.00 80.00 73 GLY A CA 1
ATOM 571 C C . GLY A 1 73 ? -11.971 2.633 31.556 1.00 80.00 73 GLY A C 1
ATOM 572 O O . GLY A 1 73 ? -11.167 1.838 31.040 1.00 80.00 73 GLY A O 1
ATOM 573 N N . THR A 1 74 ? -12.610 3.550 30.829 1.00 75.56 74 THR A N 1
ATOM 574 C CA . THR A 1 74 ? -12.279 3.728 29.416 1.00 75.56 74 THR A CA 1
ATOM 575 C C . THR A 1 74 ? -10.836 4.206 29.315 1.00 75.56 74 THR A C 1
ATOM 577 O O . THR A 1 74 ? -10.400 5.184 29.922 1.00 75.56 74 THR A O 1
ATOM 580 N N . SER A 1 75 ? -10.057 3.435 28.567 1.00 66.38 75 SER A N 1
ATOM 581 C CA . SER A 1 75 ? -8.685 3.747 28.206 1.00 66.38 75 SER A CA 1
ATOM 582 C C . SER A 1 75 ? -8.531 3.501 26.710 1.00 66.38 75 SER A C 1
ATOM 584 O O . SER A 1 75 ? -9.278 2.695 26.138 1.00 66.38 75 SER A O 1
ATOM 586 N N . PRO A 1 76 ? -7.517 4.099 26.067 1.00 63.50 76 PRO A N 1
ATOM 587 C CA . PRO A 1 76 ? -7.218 3.860 24.663 1.00 63.50 76 PRO A CA 1
ATOM 588 C C . PRO A 1 76 ? -7.131 2.377 24.319 1.00 63.50 76 PRO A C 1
ATOM 590 O O . PRO A 1 76 ? -7.526 1.969 23.233 1.00 63.50 76 PRO A O 1
ATOM 593 N N . ALA A 1 77 ? -6.633 1.556 25.248 1.00 62.09 77 ALA A N 1
ATOM 594 C CA . ALA A 1 77 ? -6.442 0.125 25.068 1.00 62.09 77 ALA A CA 1
ATOM 595 C C . ALA A 1 77 ? -7.764 -0.662 25.099 1.00 62.09 77 ALA A C 1
ATOM 597 O O . ALA A 1 77 ? -7.904 -1.615 24.335 1.00 62.09 77 ALA A O 1
ATOM 598 N N . ASN A 1 78 ? -8.750 -0.217 25.884 1.00 66.88 78 ASN A N 1
ATOM 599 C CA . ASN A 1 78 ? -9.964 -0.985 26.186 1.00 66.88 78 ASN A CA 1
ATOM 600 C C . ASN A 1 78 ? -11.117 -0.768 25.193 1.00 66.88 78 ASN A C 1
ATOM 602 O O . ASN A 1 78 ? -12.042 -1.571 25.171 1.00 66.88 78 ASN A O 1
ATOM 606 N N . ILE A 1 79 ? -11.062 0.265 24.342 1.00 70.19 79 ILE A N 1
ATOM 607 C CA . ILE A 1 79 ? -12.112 0.518 23.338 1.00 70.19 79 ILE A CA 1
ATOM 608 C C . ILE A 1 79 ? -12.008 -0.501 22.187 1.00 70.19 79 ILE A C 1
ATOM 610 O O . ILE A 1 79 ? -10.986 -0.518 21.494 1.00 70.19 79 ILE A O 1
ATOM 614 N N . PRO A 1 80 ? -13.008 -1.355 21.924 1.00 72.44 80 PRO A N 1
ATOM 615 C CA . PRO A 1 80 ? -12.951 -2.284 20.799 1.00 72.44 80 PRO A CA 1
ATOM 616 C C . PRO A 1 80 ? -12.849 -1.540 19.461 1.00 72.44 80 PRO A C 1
ATOM 618 O O . PRO A 1 80 ? -13.509 -0.525 19.251 1.00 72.44 80 PRO A O 1
ATOM 621 N N . LEU A 1 81 ? -12.044 -2.053 18.526 1.00 85.94 81 LEU A N 1
ATOM 622 C CA . LEU A 1 81 ? -12.074 -1.550 17.153 1.00 85.94 81 LEU A CA 1
ATOM 623 C C . LEU A 1 81 ? -13.317 -2.116 16.458 1.00 85.94 81 LEU A C 1
ATOM 625 O O . LEU A 1 81 ? -13.372 -3.311 16.153 1.00 85.94 81 LEU A O 1
ATOM 629 N N . GLY A 1 82 ? -14.303 -1.252 16.218 1.00 85.75 82 GLY A N 1
ATOM 630 C CA . GLY A 1 82 ? -15.493 -1.587 15.444 1.00 85.75 82 GLY A CA 1
ATOM 631 C C . GLY A 1 82 ? -15.154 -2.108 14.045 1.00 85.75 82 GLY A C 1
ATOM 632 O O . GLY A 1 82 ? -14.070 -1.875 13.507 1.00 85.75 82 GLY A O 1
ATOM 633 N N . ARG A 1 83 ? -16.096 -2.846 13.450 1.00 91.75 83 ARG A N 1
ATOM 634 C CA . ARG A 1 83 ? -15.929 -3.392 12.095 1.00 91.75 83 ARG A CA 1
ATOM 635 C C . ARG A 1 83 ? -16.147 -2.343 11.016 1.00 91.75 83 ARG A C 1
ATOM 637 O O . ARG A 1 83 ? -15.598 -2.492 9.934 1.00 91.75 83 ARG A O 1
ATOM 644 N N . GLU A 1 84 ? -16.920 -1.303 11.297 1.00 92.12 84 GLU A N 1
ATOM 645 C CA . GLU A 1 84 ? -17.132 -0.175 10.395 1.00 92.12 84 GLU A CA 1
ATOM 646 C C . GLU A 1 84 ? -16.111 0.923 10.696 1.00 92.12 84 GLU A C 1
ATOM 648 O O . GLU A 1 84 ? -15.968 1.372 11.831 1.00 92.12 84 GLU A O 1
ATOM 653 N N . LEU A 1 85 ? -15.353 1.311 9.675 1.00 91.62 85 LEU A N 1
ATOM 654 C CA . LEU A 1 85 ? -14.189 2.175 9.787 1.00 91.62 85 LEU A CA 1
ATOM 655 C C . LEU A 1 85 ? -14.422 3.471 9.009 1.00 91.62 85 LEU A C 1
ATOM 657 O O . LEU A 1 85 ? -14.578 3.464 7.784 1.00 91.62 85 LEU A O 1
ATOM 661 N N . SER A 1 86 ? -14.404 4.586 9.730 1.00 89.88 86 SER A N 1
ATOM 662 C CA . SER A 1 86 ? -14.444 5.949 9.198 1.00 89.88 86 SER A CA 1
ATOM 663 C C . SER A 1 86 ? -13.919 6.935 10.240 1.00 89.88 86 SER A C 1
ATOM 665 O O . SER A 1 86 ? -13.807 6.594 11.416 1.00 89.88 86 SER A O 1
ATOM 667 N N . GLY A 1 87 ? -13.606 8.162 9.829 1.00 87.06 87 GLY A N 1
ATOM 668 C CA . GLY A 1 87 ? -13.099 9.188 10.740 1.00 87.06 87 GLY A CA 1
ATOM 669 C C . GLY A 1 87 ? -11.629 8.952 11.075 1.00 87.06 87 GLY A C 1
ATOM 670 O O . GLY A 1 87 ? -10.858 8.557 10.200 1.00 87.06 87 GLY A O 1
ATOM 671 N N . THR A 1 88 ? -11.228 9.194 12.321 1.00 86.88 88 THR A N 1
ATOM 672 C CA . THR A 1 88 ? -9.818 9.137 12.728 1.00 86.88 88 THR A CA 1
ATOM 673 C C . THR A 1 88 ? -9.599 8.136 13.860 1.00 86.88 88 THR A C 1
ATOM 675 O O . THR A 1 88 ? -10.281 8.171 14.880 1.00 86.88 88 THR A O 1
ATOM 678 N N . LEU A 1 89 ? -8.617 7.252 13.688 1.00 87.12 89 LEU A N 1
ATOM 679 C CA . LEU A 1 89 ? -8.063 6.399 14.726 1.00 87.12 89 LEU A CA 1
ATOM 680 C C . LEU A 1 89 ? -7.001 7.179 15.509 1.00 87.12 89 LEU A C 1
ATOM 682 O O . LEU A 1 89 ? -5.944 7.512 14.970 1.00 87.12 89 LEU A O 1
ATOM 686 N N . PHE A 1 90 ? -7.278 7.420 16.787 1.00 81.88 90 PHE A N 1
ATOM 687 C CA . PHE A 1 90 ? -6.403 8.171 17.693 1.00 81.88 90 PHE A CA 1
ATOM 688 C C . PHE A 1 90 ? -5.598 7.293 18.657 1.00 81.88 90 PHE A C 1
ATOM 690 O O . PHE A 1 90 ? -4.737 7.794 19.376 1.00 81.88 90 PHE A O 1
ATOM 697 N N . PHE A 1 91 ? -5.835 5.979 18.649 1.00 83.94 91 PHE A N 1
ATOM 698 C CA . PHE A 1 91 ? -5.172 5.027 19.533 1.00 83.94 91 PHE A CA 1
ATOM 699 C C . PHE A 1 91 ? -4.744 3.788 18.778 1.00 83.94 91 PHE A C 1
ATOM 701 O O . PHE A 1 91 ? -5.455 3.320 17.889 1.00 83.94 91 PHE A O 1
ATOM 708 N N . SER A 1 92 ? -3.587 3.245 19.148 1.00 89.31 92 SER A N 1
ATOM 709 C CA . SER A 1 92 ? -3.073 2.062 18.476 1.00 89.31 92 SER A CA 1
ATOM 710 C C . SER A 1 92 ? -4.007 0.877 18.695 1.00 89.31 92 SER A C 1
ATOM 712 O O . SER A 1 92 ? -4.443 0.613 19.819 1.00 89.31 92 SER A O 1
ATOM 714 N N . LYS A 1 93 ? -4.328 0.169 17.614 1.00 92.44 93 LYS A N 1
ATOM 715 C CA . LYS A 1 93 ? -5.267 -0.956 17.623 1.00 92.44 93 LYS A CA 1
ATOM 716 C C . LYS A 1 93 ? -4.760 -2.105 16.778 1.00 92.44 93 LYS A C 1
ATOM 718 O O . LYS A 1 93 ? -3.903 -1.931 15.915 1.00 92.44 93 LYS A O 1
ATOM 723 N N . THR A 1 94 ? -5.345 -3.269 17.027 1.00 94.94 94 THR A N 1
ATOM 724 C CA . THR A 1 94 ? -5.135 -4.471 16.229 1.00 94.94 94 THR A CA 1
ATOM 725 C C . THR A 1 94 ? -6.454 -4.887 15.594 1.00 94.94 94 THR A C 1
ATOM 727 O O . THR A 1 94 ? -7.461 -5.040 16.288 1.00 94.94 94 THR A O 1
ATOM 730 N N . MET A 1 95 ? -6.452 -5.069 14.277 1.00 97.31 95 MET A N 1
ATOM 731 C CA . MET A 1 95 ? -7.496 -5.796 13.573 1.00 97.31 95 MET A CA 1
ATOM 732 C C . MET A 1 95 ? -7.230 -7.285 13.703 1.00 97.31 95 MET A C 1
ATOM 734 O O . MET A 1 95 ? -6.168 -7.747 13.295 1.00 97.31 95 MET A O 1
ATOM 738 N N . THR A 1 96 ? -8.191 -8.025 14.243 1.00 96.94 96 THR A N 1
ATOM 739 C CA . THR A 1 96 ? -8.042 -9.459 14.500 1.00 96.94 96 THR A CA 1
ATOM 740 C C . THR A 1 96 ? -8.834 -10.272 13.487 1.00 96.94 96 THR A C 1
ATOM 742 O O . THR A 1 96 ? -9.879 -9.840 12.993 1.00 96.94 96 THR A O 1
ATOM 745 N N . LEU A 1 97 ? -8.369 -11.490 13.204 1.00 96.62 97 LEU A N 1
ATOM 746 C CA . LEU A 1 97 ? -9.065 -12.409 12.301 1.00 96.62 97 LEU A CA 1
ATOM 747 C C . LEU A 1 97 ? -10.498 -12.713 12.773 1.00 96.62 97 LEU A C 1
ATOM 749 O O . LEU A 1 97 ? -11.410 -12.767 11.955 1.00 96.62 97 LEU A O 1
ATOM 753 N N . ASN A 1 98 ? -10.716 -12.837 14.087 1.00 95.94 98 ASN A N 1
ATOM 754 C CA . ASN A 1 98 ? -12.032 -13.137 14.666 1.00 95.94 98 ASN A CA 1
ATOM 755 C C . ASN A 1 98 ? -13.075 -12.038 14.424 1.00 95.94 98 ASN A C 1
ATOM 757 O O . ASN A 1 98 ? -14.269 -12.319 14.457 1.00 95.94 98 ASN A O 1
ATOM 761 N N . ASN A 1 99 ? -12.636 -10.799 14.195 1.00 94.81 99 ASN A N 1
ATOM 762 C CA . ASN A 1 99 ? -13.517 -9.664 13.924 1.00 94.81 99 ASN A CA 1
ATOM 763 C C . ASN A 1 99 ? -13.530 -9.268 12.431 1.00 94.81 99 ASN A C 1
ATOM 765 O O . ASN A 1 99 ? -14.209 -8.322 12.033 1.00 94.81 99 ASN A O 1
ATOM 769 N N . SER A 1 100 ? -12.789 -10.001 11.596 1.00 96.25 100 SER A N 1
ATOM 770 C CA . SER A 1 100 ? -12.757 -9.841 10.144 1.00 96.25 100 SER A CA 1
ATOM 771 C C . SER A 1 100 ? -14.068 -10.337 9.502 1.00 96.25 100 SER A C 1
ATOM 773 O O . SER A 1 100 ? -14.645 -11.319 9.969 1.00 96.25 100 SER A O 1
ATOM 775 N N . PRO A 1 101 ? -14.551 -9.731 8.401 1.00 97.50 101 PRO A N 1
ATOM 776 C CA . PRO A 1 101 ? -13.992 -8.562 7.724 1.00 97.50 101 PRO A CA 1
ATOM 777 C C . PRO A 1 101 ? -14.307 -7.236 8.419 1.00 97.50 101 PRO A C 1
ATOM 779 O O . PRO A 1 101 ? -15.337 -7.100 9.087 1.00 97.50 101 PRO A O 1
ATOM 782 N N . TYR A 1 102 ? -13.440 -6.259 8.162 1.00 97.44 102 TYR A N 1
ATOM 783 C CA . TYR A 1 102 ? -13.632 -4.840 8.452 1.00 97.44 102 TYR A CA 1
ATOM 784 C C . TYR A 1 102 ? -14.094 -4.102 7.190 1.00 97.44 102 TYR A C 1
ATOM 786 O O . TYR A 1 102 ? -13.703 -4.451 6.076 1.00 97.44 102 TYR A O 1
ATOM 794 N N . TYR A 1 103 ? -14.897 -3.060 7.356 1.00 94.25 103 TYR A N 1
ATOM 795 C CA . TYR A 1 103 ? -15.553 -2.323 6.286 1.00 94.25 103 TYR A CA 1
ATOM 796 C C . TYR A 1 103 ? -15.222 -0.842 6.382 1.00 94.25 103 TYR A C 1
ATOM 798 O O . TYR A 1 103 ? -15.584 -0.175 7.343 1.00 94.25 103 TYR A O 1
ATOM 806 N N . LEU A 1 104 ? -14.575 -0.298 5.360 1.00 92.19 104 LEU A N 1
ATOM 807 C CA . LEU A 1 104 ? -14.386 1.139 5.236 1.00 92.19 104 LEU A CA 1
ATOM 808 C C . LEU A 1 104 ? -15.703 1.769 4.774 1.00 92.19 104 LEU A C 1
ATOM 810 O O . LEU A 1 104 ? -16.085 1.637 3.607 1.00 92.19 104 LEU A O 1
ATOM 814 N N . VAL A 1 105 ? -16.369 2.476 5.682 1.00 90.38 105 VAL A N 1
ATOM 815 C CA . VAL A 1 105 ? -17.624 3.212 5.441 1.00 90.38 105 VAL A CA 1
ATOM 816 C C . VAL A 1 105 ? -17.386 4.716 5.240 1.00 90.38 105 VAL A C 1
ATOM 818 O O . VAL A 1 105 ? -18.319 5.509 5.210 1.00 90.38 105 VAL A O 1
ATOM 821 N N . GLY A 1 106 ? -16.126 5.102 5.025 1.00 86.69 106 GLY A N 1
ATOM 822 C CA . GLY A 1 106 ? -15.695 6.429 4.598 1.00 86.69 106 GLY A CA 1
ATOM 823 C C . GLY A 1 106 ? -14.166 6.516 4.550 1.00 86.69 106 GLY A C 1
ATOM 824 O O . GLY A 1 106 ? -13.485 5.485 4.607 1.00 86.69 106 GLY A O 1
ATOM 825 N N . PRO A 1 107 ? -13.597 7.729 4.453 1.00 89.19 107 PRO A N 1
ATOM 826 C CA . PRO A 1 107 ? -12.186 7.954 4.731 1.00 89.19 107 PRO A CA 1
ATOM 827 C C . PRO A 1 107 ? -11.847 7.550 6.163 1.00 89.19 107 PRO A C 1
ATOM 829 O O . PRO A 1 107 ? -12.542 7.944 7.102 1.00 89.19 107 PRO A O 1
ATOM 832 N N . TRP A 1 108 ? -10.767 6.792 6.320 1.00 93.50 108 TRP A N 1
ATOM 833 C CA . TRP A 1 108 ? -10.259 6.383 7.618 1.00 93.50 108 TRP A CA 1
ATOM 834 C C . TRP A 1 108 ? -8.817 6.845 7.799 1.00 93.50 108 TRP A C 1
ATOM 836 O O . TRP A 1 108 ? -7.929 6.492 7.022 1.00 93.50 108 TRP A O 1
ATOM 846 N N . THR A 1 109 ? -8.600 7.670 8.814 1.00 91.94 109 THR A N 1
ATOM 847 C CA . THR A 1 109 ? -7.335 8.344 9.089 1.00 91.94 109 THR A CA 1
ATOM 848 C C . THR A 1 109 ? -6.653 7.698 10.283 1.00 91.94 109 THR A C 1
ATOM 850 O O . THR A 1 109 ? -7.257 7.567 11.337 1.00 91.94 109 THR A O 1
ATOM 853 N N . ILE A 1 110 ? -5.383 7.335 10.158 1.00 92.25 110 ILE A N 1
ATOM 854 C CA . ILE A 1 110 ? -4.541 6.902 11.276 1.00 92.25 110 ILE A CA 1
ATOM 855 C C . ILE A 1 110 ? -3.736 8.113 11.732 1.00 92.25 110 ILE A C 1
ATOM 857 O O . ILE A 1 110 ? -2.923 8.618 10.954 1.00 92.25 110 ILE A O 1
ATOM 861 N N . ALA A 1 111 ? -3.990 8.605 12.946 1.00 88.75 111 ALA A N 1
ATOM 862 C CA . ALA A 1 111 ? -3.367 9.823 13.463 1.00 88.75 111 ALA A CA 1
ATOM 863 C C . ALA A 1 111 ? -1.840 9.669 13.678 1.00 88.75 111 ALA A C 1
ATOM 865 O O . ALA A 1 111 ? -1.338 8.545 13.745 1.00 88.75 111 ALA A O 1
ATOM 866 N N . PRO A 1 112 ? -1.075 10.775 13.778 1.00 86.50 112 PRO A N 1
ATOM 867 C CA . PRO A 1 112 ? 0.349 10.723 14.127 1.00 86.50 112 PRO A CA 1
ATOM 868 C C . PRO A 1 112 ? 0.601 9.973 15.444 1.00 86.50 112 PRO A C 1
ATOM 870 O O . PRO A 1 112 ? -0.205 10.068 16.369 1.00 86.50 112 PRO A O 1
ATOM 873 N N . GLY A 1 113 ? 1.708 9.228 15.539 1.00 85.94 113 GLY A N 1
ATOM 874 C CA . GLY A 1 113 ? 2.038 8.415 16.722 1.00 85.94 113 GLY A CA 1
ATOM 875 C C . GLY A 1 113 ? 1.121 7.208 16.988 1.00 85.94 113 GLY A C 1
ATOM 876 O O . GLY A 1 113 ? 1.306 6.509 17.985 1.00 85.94 113 GLY A O 1
ATOM 877 N N . VAL A 1 114 ? 0.145 6.938 16.115 1.00 87.81 114 VAL A N 1
ATOM 878 C CA . VAL A 1 114 ? -0.796 5.816 16.236 1.00 87.81 114 VAL A CA 1
ATOM 879 C C . VAL A 1 114 ? -0.428 4.698 15.273 1.00 87.81 114 VAL A C 1
ATOM 881 O O . VAL A 1 114 ? -0.158 4.947 14.103 1.00 87.81 114 VAL A O 1
ATOM 884 N N . ARG A 1 115 ? -0.491 3.448 15.739 1.00 92.00 115 ARG A N 1
ATOM 885 C CA . ARG A 1 115 ? -0.298 2.250 14.914 1.00 92.00 115 ARG A CA 1
ATOM 886 C C . ARG A 1 115 ? -1.595 1.482 14.736 1.00 92.00 115 ARG A C 1
ATOM 888 O O . ARG A 1 115 ? -2.204 1.056 15.715 1.00 92.00 115 ARG A O 1
ATOM 895 N N . ILE A 1 116 ? -1.945 1.182 13.492 1.00 95.94 116 ILE A N 1
ATOM 896 C CA . ILE A 1 116 ? -2.863 0.084 13.199 1.00 95.94 116 ILE A CA 1
ATOM 897 C C . ILE A 1 116 ? -2.073 -1.177 12.835 1.00 95.94 116 ILE A C 1
ATOM 899 O O . ILE A 1 116 ? -1.313 -1.198 11.867 1.00 95.94 116 ILE A O 1
ATOM 903 N N . THR A 1 117 ? -2.266 -2.234 13.618 1.00 97.50 117 THR A N 1
ATOM 904 C CA . THR A 1 117 ? -1.778 -3.585 13.325 1.00 97.50 117 THR A CA 1
ATOM 905 C C . THR A 1 117 ? -2.906 -4.389 12.691 1.00 97.50 117 THR A C 1
ATOM 907 O O . THR A 1 117 ? -4.044 -4.317 13.143 1.00 97.50 117 THR A O 1
ATOM 910 N N . ILE A 1 118 ? -2.617 -5.146 11.641 1.00 98.62 118 ILE A N 1
ATOM 911 C CA . ILE A 1 118 ? -3.578 -5.983 10.929 1.00 98.62 118 ILE A CA 1
ATOM 912 C C . ILE A 1 118 ? -3.051 -7.413 10.975 1.00 98.62 118 ILE A C 1
ATOM 914 O O . ILE A 1 118 ? -2.028 -7.714 10.353 1.00 98.62 118 ILE A O 1
ATOM 918 N N . ASP A 1 119 ? -3.727 -8.273 11.734 1.00 98.50 119 ASP A N 1
ATOM 919 C CA . ASP A 1 119 ? -3.320 -9.664 11.914 1.00 98.50 119 ASP A CA 1
ATOM 920 C C . ASP A 1 119 ? -3.485 -10.481 10.628 1.00 98.50 119 ASP A C 1
ATOM 922 O O . ASP A 1 119 ? -4.244 -10.142 9.715 1.00 98.50 119 ASP A O 1
ATOM 926 N N . SER A 1 120 ? -2.780 -11.609 10.564 1.00 98.62 120 SER A N 1
ATOM 927 C CA . SER A 1 120 ? -2.832 -12.514 9.420 1.00 98.62 120 SER A CA 1
ATOM 928 C C . SER A 1 120 ? -4.255 -12.987 9.106 1.00 98.62 120 SER A C 1
ATOM 930 O O . SER A 1 120 ? -5.002 -13.360 10.009 1.00 98.62 120 SER A O 1
ATOM 932 N N . GLY A 1 121 ? -4.607 -13.026 7.819 1.00 98.50 121 GLY A N 1
ATOM 933 C CA . GLY A 1 121 ? -5.919 -13.461 7.332 1.00 98.50 121 GLY A CA 1
ATOM 934 C C . GLY A 1 121 ? -7.021 -12.399 7.396 1.00 98.50 121 GLY A C 1
ATOM 935 O O . GLY A 1 121 ? -8.123 -12.648 6.907 1.00 98.50 121 GLY A O 1
ATOM 936 N N . VAL A 1 122 ? -6.760 -11.222 7.974 1.00 98.81 122 VAL A N 1
ATOM 937 C CA . VAL A 1 122 ? -7.756 -10.144 8.033 1.00 98.81 122 VAL A CA 1
ATOM 938 C C . VAL A 1 122 ? -8.091 -9.627 6.633 1.00 98.81 122 VAL A C 1
ATOM 940 O O . VAL A 1 122 ? -7.225 -9.452 5.771 1.00 98.81 122 VAL A O 1
ATOM 943 N N . GLN A 1 123 ? -9.377 -9.347 6.430 1.00 98.38 123 GLN A N 1
ATOM 944 C CA . GLN A 1 123 ? -9.929 -8.741 5.228 1.00 98.38 123 GLN A CA 1
ATOM 945 C C . GLN A 1 123 ? -10.469 -7.346 5.552 1.00 98.38 123 GLN A C 1
ATOM 947 O O . GLN A 1 123 ? -11.251 -7.172 6.488 1.00 98.38 123 GLN A O 1
ATOM 952 N N . ILE A 1 124 ? -10.073 -6.358 4.754 1.00 97.62 124 ILE A N 1
ATOM 953 C CA . ILE A 1 124 ? -10.559 -4.981 4.826 1.00 97.62 124 ILE A CA 1
ATOM 954 C C . ILE A 1 124 ? -11.217 -4.641 3.494 1.00 97.62 124 ILE A C 1
ATOM 956 O O . ILE A 1 124 ? -10.575 -4.682 2.440 1.00 97.62 124 ILE A O 1
ATOM 960 N N . PHE A 1 125 ? -12.496 -4.287 3.547 1.00 93.44 125 PHE A N 1
ATOM 961 C CA . PHE A 1 125 ? -13.309 -4.031 2.373 1.00 93.44 125 PHE A CA 1
ATOM 962 C C . PHE A 1 125 ? -13.750 -2.572 2.278 1.00 93.44 125 PHE A C 1
ATOM 964 O O . PHE A 1 125 ? -14.374 -2.031 3.185 1.00 93.44 125 PHE A O 1
ATOM 971 N N . ALA A 1 126 ? -13.487 -1.942 1.139 1.00 88.81 126 ALA A N 1
ATOM 972 C CA . ALA A 1 126 ? -14.111 -0.689 0.747 1.00 88.81 126 ALA A CA 1
ATOM 973 C C . ALA A 1 126 ? -15.609 -0.915 0.510 1.00 88.81 126 ALA A C 1
ATOM 975 O O . ALA A 1 126 ? -15.979 -1.714 -0.355 1.00 88.81 126 ALA A O 1
ATOM 976 N N . ASN A 1 127 ? -16.449 -0.245 1.303 1.00 87.19 127 ASN A N 1
ATOM 977 C CA . ASN A 1 127 ? -17.883 -0.527 1.394 1.00 87.19 127 ASN A CA 1
ATOM 978 C C . ASN A 1 127 ? -18.775 0.658 0.990 1.00 87.19 127 ASN A C 1
ATOM 980 O O . ASN A 1 127 ? -19.979 0.490 0.833 1.00 87.19 127 ASN A O 1
ATOM 984 N N . THR A 1 128 ? -18.201 1.849 0.797 1.00 80.31 128 THR A N 1
ATOM 985 C CA . THR A 1 128 ? -18.925 3.057 0.376 1.00 80.31 128 THR A CA 1
ATOM 986 C C . THR A 1 128 ? -18.138 3.843 -0.665 1.00 80.31 128 THR A C 1
ATOM 988 O O . THR A 1 128 ? -16.941 3.625 -0.833 1.00 80.31 128 THR A O 1
ATOM 991 N N . THR A 1 129 ? -18.784 4.801 -1.326 1.00 75.81 129 THR A N 1
ATOM 992 C CA . THR A 1 129 ? -18.103 5.811 -2.136 1.00 75.81 129 THR A CA 1
ATOM 993 C C . THR A 1 129 ? -17.120 6.605 -1.265 1.00 75.81 129 THR A C 1
ATOM 995 O O . THR A 1 129 ? -17.495 7.094 -0.203 1.00 75.81 129 THR A O 1
ATOM 998 N N . ASN A 1 130 ? -15.888 6.789 -1.729 1.00 78.75 130 ASN A N 1
ATOM 999 C CA . ASN A 1 130 ? -14.775 7.479 -1.073 1.00 78.75 130 ASN A CA 1
ATOM 1000 C C . ASN A 1 130 ? -14.046 6.730 0.057 1.00 78.75 130 ASN A C 1
ATOM 1002 O O . ASN A 1 130 ? -13.327 7.381 0.822 1.00 78.75 130 ASN A O 1
ATOM 1006 N N . SER A 1 131 ? -14.138 5.398 0.163 1.00 86.50 131 SER A N 1
ATOM 1007 C CA . SER A 1 131 ? -13.287 4.672 1.116 1.00 86.50 131 SER A CA 1
ATOM 1008 C C . SER A 1 131 ? -11.802 4.881 0.792 1.00 86.50 131 SER A C 1
ATOM 1010 O O . SER A 1 131 ? -11.347 4.668 -0.333 1.00 86.50 131 SER A O 1
ATOM 1012 N N . THR A 1 132 ? -11.025 5.291 1.789 1.00 89.56 132 THR A N 1
ATOM 1013 C CA . THR A 1 132 ? -9.571 5.487 1.699 1.00 89.56 132 THR A CA 1
ATOM 1014 C C . THR A 1 132 ? -8.946 5.221 3.056 1.00 89.56 132 THR A C 1
ATOM 1016 O O . THR A 1 132 ? -9.603 5.413 4.078 1.00 89.56 132 THR A O 1
ATOM 1019 N N . ILE A 1 133 ? -7.679 4.814 3.065 1.00 94.25 133 ILE A N 1
ATOM 1020 C CA . ILE A 1 133 ? -6.874 4.766 4.284 1.00 94.25 133 ILE A CA 1
ATOM 1021 C C . ILE A 1 133 ? -5.809 5.858 4.186 1.00 94.25 133 ILE A C 1
ATOM 1023 O O . ILE A 1 133 ? -4.978 5.854 3.274 1.00 94.25 133 ILE A O 1
ATOM 1027 N N . ILE A 1 134 ? -5.847 6.801 5.123 1.00 92.88 134 ILE A N 1
ATOM 1028 C CA . ILE A 1 134 ? -4.942 7.948 5.209 1.00 92.88 134 ILE A CA 1
ATOM 1029 C C . ILE A 1 134 ? -4.034 7.727 6.410 1.00 92.88 134 ILE A C 1
ATOM 1031 O O . ILE A 1 134 ? -4.501 7.704 7.542 1.00 92.88 134 ILE A O 1
ATOM 1035 N N . VAL A 1 135 ? -2.737 7.556 6.186 1.00 93.81 135 VAL A N 1
ATOM 1036 C CA . VAL A 1 135 ? -1.813 7.144 7.247 1.00 93.81 135 VAL A CA 1
ATOM 1037 C C . VAL A 1 135 ? -0.865 8.285 7.598 1.00 93.81 135 VAL A C 1
ATOM 1039 O O . VAL A 1 135 ? 0.104 8.538 6.879 1.00 93.81 135 VAL A O 1
ATOM 1042 N N . HIS A 1 136 ? -1.133 8.969 8.713 1.00 90.56 136 HIS A N 1
ATOM 1043 C CA . HIS A 1 136 ? -0.165 9.867 9.353 1.00 90.56 136 HIS A CA 1
ATOM 1044 C C . HIS A 1 136 ? 0.736 9.095 10.320 1.00 90.56 136 HIS A C 1
ATOM 1046 O O . HIS A 1 136 ? 1.923 9.383 10.392 1.00 90.56 136 HIS A O 1
ATOM 1052 N N . GLY A 1 137 ? 0.174 8.103 11.014 1.00 91.56 137 GLY A N 1
ATOM 1053 C CA . GLY A 1 137 ? 0.905 7.194 11.890 1.00 91.56 137 GLY A CA 1
ATOM 1054 C C . GLY A 1 137 ? 1.528 6.001 11.157 1.00 91.56 137 GLY A C 1
ATOM 1055 O O . GLY A 1 137 ? 2.148 6.147 10.098 1.00 91.56 137 GLY A O 1
ATOM 1056 N N . GLU A 1 138 ? 1.327 4.811 11.720 1.00 92.81 138 GLU A N 1
ATOM 1057 C CA . GLU A 1 138 ? 1.884 3.535 11.263 1.00 92.81 138 GLU A CA 1
ATOM 1058 C C . GLU A 1 138 ? 0.791 2.570 10.797 1.00 92.81 138 GLU A C 1
ATOM 1060 O O . GLU A 1 138 ? -0.279 2.468 11.404 1.00 92.81 138 GLU A O 1
ATOM 1065 N N . ILE A 1 139 ? 1.095 1.795 9.756 1.00 95.62 139 ILE A N 1
ATOM 1066 C CA . ILE A 1 139 ? 0.267 0.673 9.299 1.00 95.62 139 ILE A CA 1
ATOM 1067 C C . ILE A 1 139 ? 1.128 -0.583 9.179 1.00 95.62 139 ILE A C 1
ATOM 1069 O O . ILE A 1 139 ? 2.120 -0.610 8.449 1.00 95.62 139 ILE A O 1
ATOM 1073 N N . HIS A 1 140 ? 0.760 -1.611 9.941 1.00 97.88 140 HIS A N 1
ATOM 1074 C CA . HIS A 1 140 ? 1.470 -2.882 10.031 1.00 97.88 140 HIS A CA 1
ATOM 1075 C C . HIS A 1 140 ? 0.542 -4.013 9.593 1.00 97.88 140 HIS A C 1
ATOM 1077 O O . HIS A 1 140 ? -0.267 -4.497 10.376 1.00 97.88 140 HIS A O 1
ATOM 1083 N N . SER A 1 141 ? 0.665 -4.447 8.345 1.00 98.38 141 SER A N 1
ATOM 1084 C CA . SER A 1 141 ? -0.035 -5.607 7.803 1.00 98.38 141 SER A CA 1
ATOM 1085 C C . SER A 1 141 ? 0.823 -6.861 7.947 1.00 98.38 141 SER A C 1
ATOM 1087 O O . SER A 1 141 ? 1.875 -6.979 7.316 1.00 98.38 141 SER A O 1
ATOM 1089 N N . LEU A 1 142 ? 0.392 -7.783 8.809 1.00 98.38 142 LEU A N 1
ATOM 1090 C CA . LEU A 1 142 ? 1.169 -8.931 9.282 1.00 98.38 142 LEU A CA 1
ATOM 1091 C C . LEU A 1 142 ? 0.620 -10.256 8.739 1.00 98.38 142 LEU A C 1
ATOM 1093 O O . LEU A 1 142 ? 0.431 -11.225 9.475 1.00 98.38 142 LEU A O 1
ATOM 1097 N N . GLY A 1 143 ? 0.358 -10.308 7.434 1.00 98.31 143 GLY A N 1
ATOM 1098 C CA . GLY A 1 143 ? -0.047 -11.536 6.763 1.00 98.31 143 GLY A CA 1
ATOM 1099 C C . GLY A 1 143 ? 0.997 -12.646 6.886 1.00 98.31 143 GLY A C 1
ATOM 1100 O O . GLY A 1 143 ? 2.198 -12.399 7.024 1.00 98.31 143 GLY A O 1
ATOM 1101 N N . THR A 1 144 ? 0.543 -13.883 6.710 1.00 98.25 144 THR A N 1
ATOM 1102 C CA . THR A 1 144 ? 1.401 -15.056 6.479 1.00 98.25 144 THR A CA 1
ATOM 1103 C C . THR A 1 144 ? 1.142 -15.625 5.086 1.00 98.25 144 THR A C 1
ATOM 1105 O O . THR A 1 144 ? 0.148 -15.283 4.451 1.00 98.25 144 THR A O 1
ATOM 1108 N N . THR A 1 145 ? 2.017 -16.495 4.584 1.00 96.12 145 THR A N 1
ATOM 1109 C CA . THR A 1 145 ? 1.824 -17.137 3.271 1.00 96.12 145 THR A CA 1
ATOM 1110 C C . THR A 1 145 ? 0.549 -17.981 3.211 1.00 96.12 145 THR A C 1
ATOM 1112 O O . THR A 1 145 ? -0.072 -18.074 2.156 1.00 96.12 145 THR A O 1
ATOM 1115 N N . THR A 1 146 ? 0.145 -18.577 4.336 1.00 97.56 146 THR A N 1
ATOM 1116 C CA . THR A 1 146 ? -1.092 -19.359 4.465 1.00 97.56 146 THR A CA 1
ATOM 1117 C C . THR A 1 146 ? -2.313 -18.485 4.726 1.00 97.56 146 THR A C 1
ATOM 1119 O O . THR A 1 146 ? -3.386 -18.782 4.213 1.00 97.56 146 THR A O 1
ATOM 1122 N N . ASN A 1 147 ? -2.150 -17.398 5.484 1.00 98.06 147 ASN A N 1
ATOM 1123 C CA . ASN A 1 147 ? -3.214 -16.454 5.820 1.00 98.06 147 ASN A CA 1
ATOM 1124 C C . ASN A 1 147 ? -2.786 -15.026 5.443 1.00 98.06 147 ASN A C 1
ATOM 1126 O O . ASN A 1 147 ? -2.376 -14.246 6.317 1.00 98.06 147 ASN A O 1
ATOM 1130 N N . PRO A 1 148 ? -2.824 -14.671 4.147 1.00 98.38 148 PRO A N 1
ATOM 1131 C CA . PRO A 1 148 ? -2.466 -13.332 3.704 1.00 98.38 148 PRO A CA 1
ATOM 1132 C C . PRO A 1 148 ? -3.514 -12.311 4.153 1.00 98.38 148 PRO A C 1
ATOM 1134 O O . PRO A 1 148 ? -4.693 -12.633 4.295 1.00 98.38 148 PRO A O 1
ATOM 1137 N N . VAL A 1 149 ? -3.092 -11.063 4.345 1.00 98.88 149 VAL A N 1
ATOM 1138 C CA . VAL A 1 149 ? -4.023 -9.941 4.551 1.00 98.88 149 VAL A CA 1
ATOM 1139 C C . VAL A 1 149 ? -4.559 -9.479 3.199 1.00 98.88 149 VAL A C 1
ATOM 1141 O O . VAL A 1 149 ? -3.800 -9.370 2.231 1.00 98.88 149 VAL A O 1
ATOM 1144 N N . PHE A 1 150 ? -5.853 -9.166 3.127 1.00 98.06 150 PHE A N 1
ATOM 1145 C CA . PHE A 1 150 ? -6.481 -8.590 1.938 1.00 98.06 150 PHE A CA 1
ATOM 1146 C C . PHE A 1 150 ? -7.060 -7.207 2.232 1.00 98.06 150 PHE A C 1
ATOM 1148 O O . PHE A 1 150 ? -7.837 -7.043 3.168 1.00 98.06 150 PHE A O 1
ATOM 1155 N N . ILE A 1 151 ? -6.732 -6.224 1.395 1.00 96.56 151 ILE A N 1
ATOM 1156 C CA . ILE A 1 151 ? -7.289 -4.871 1.444 1.00 96.56 151 ILE A CA 1
ATOM 1157 C C . ILE A 1 151 ? -7.791 -4.513 0.051 1.00 96.56 151 ILE A C 1
ATOM 1159 O O . ILE A 1 151 ? -7.019 -4.481 -0.908 1.00 96.56 151 ILE A O 1
ATOM 1163 N N . GLY A 1 152 ? -9.079 -4.238 -0.093 1.00 90.88 152 GLY A N 1
ATOM 1164 C CA . GLY A 1 152 ? -9.618 -3.923 -1.407 1.00 90.88 152 GLY A CA 1
ATOM 1165 C C . GLY A 1 152 ? -11.112 -3.708 -1.424 1.00 90.88 152 GLY A C 1
ATOM 1166 O O . GLY A 1 152 ? -11.722 -3.400 -0.410 1.00 90.88 152 GLY A O 1
ATOM 1167 N N . VAL A 1 153 ? -11.713 -3.851 -2.595 1.00 84.00 153 VAL A N 1
ATOM 1168 C CA . VAL A 1 153 ? -13.159 -3.682 -2.764 1.00 84.00 153 VAL A CA 1
ATOM 1169 C C . VAL A 1 153 ? -13.959 -4.806 -2.104 1.00 84.00 153 VAL A C 1
ATOM 1171 O O . VAL A 1 153 ? -13.518 -5.955 -2.112 1.00 84.00 153 VAL A O 1
ATOM 1174 N N . ASN A 1 154 ? -15.143 -4.499 -1.560 1.00 87.31 154 ASN A N 1
ATOM 1175 C CA . ASN A 1 154 ? -16.071 -5.534 -1.102 1.00 87.31 154 ASN A CA 1
ATOM 1176 C C . ASN A 1 154 ? -16.615 -6.335 -2.303 1.00 87.31 154 ASN A C 1
ATOM 1178 O O . ASN A 1 154 ? -17.405 -5.783 -3.070 1.00 87.31 154 ASN A O 1
ATOM 1182 N N . PRO A 1 155 ? -16.294 -7.631 -2.467 1.00 81.31 155 PRO A N 1
ATOM 1183 C CA . PRO A 1 155 ? -16.792 -8.418 -3.600 1.00 81.31 155 PRO A CA 1
ATOM 1184 C C . PRO A 1 155 ? -18.320 -8.597 -3.604 1.00 81.31 155 PRO A C 1
ATOM 1186 O O . PRO A 1 155 ? -18.883 -8.966 -4.629 1.00 81.31 155 PRO A O 1
ATOM 1189 N N . SER A 1 156 ? -18.987 -8.335 -2.477 1.00 82.31 156 SER A N 1
ATOM 1190 C CA . SER A 1 156 ? -20.434 -8.523 -2.300 1.00 82.31 156 SER A CA 1
ATOM 1191 C C . SER A 1 156 ? -21.270 -7.325 -2.759 1.00 82.31 156 SER A C 1
ATOM 1193 O O . SER A 1 156 ? -22.493 -7.419 -2.819 1.00 82.31 156 SER A O 1
ATOM 1195 N N . ILE A 1 157 ? -20.636 -6.189 -3.059 1.00 74.25 157 ILE A N 1
ATOM 1196 C CA . ILE A 1 157 ? -21.312 -4.986 -3.560 1.00 74.25 157 ILE A CA 1
ATOM 1197 C C . ILE A 1 157 ? -21.213 -4.963 -5.087 1.00 74.25 157 ILE A C 1
ATOM 1199 O O . ILE A 1 157 ? -20.197 -5.351 -5.653 1.00 74.25 157 ILE A O 1
ATOM 1203 N N . GLY A 1 158 ? -22.268 -4.525 -5.776 1.00 68.50 158 GLY A N 1
ATOM 1204 C CA . GLY A 1 158 ? -22.214 -4.304 -7.220 1.00 68.50 158 GLY A CA 1
ATOM 1205 C C . GLY A 1 158 ? -21.303 -3.122 -7.560 1.00 68.50 158 GLY A C 1
ATOM 1206 O O . GLY A 1 158 ? -21.563 -1.999 -7.133 1.00 68.50 158 GLY A O 1
ATOM 1207 N N . TRP A 1 159 ? -20.252 -3.359 -8.348 1.00 67.69 159 TRP A N 1
ATOM 1208 C CA . TRP A 1 159 ? -19.319 -2.316 -8.782 1.00 67.69 159 TRP A CA 1
ATOM 1209 C C . TRP A 1 159 ? -19.661 -1.849 -10.189 1.00 67.69 159 TRP A C 1
ATOM 1211 O O . TRP A 1 159 ? -19.797 -2.650 -11.116 1.00 67.69 159 TRP A O 1
ATOM 1221 N N . THR A 1 160 ? -19.745 -0.535 -10.356 1.00 62.91 160 THR A N 1
ATOM 1222 C CA . THR A 1 160 ? -19.700 0.111 -11.666 1.00 62.91 160 THR A CA 1
ATOM 1223 C C . THR A 1 160 ? -18.387 0.860 -11.805 1.00 62.91 160 THR A C 1
ATOM 1225 O O . THR A 1 160 ? -17.650 1.087 -10.847 1.00 62.91 160 THR A O 1
ATOM 1228 N N . THR A 1 161 ? -18.073 1.271 -13.016 1.00 55.03 161 THR A N 1
ATOM 1229 C CA . THR A 1 161 ? -16.814 1.943 -13.321 1.00 55.03 161 THR A CA 1
ATOM 1230 C C . THR A 1 161 ? -16.782 3.397 -12.837 1.00 55.03 161 THR A C 1
ATOM 1232 O O . THR A 1 161 ? -15.719 4.007 -12.783 1.00 55.03 161 THR A O 1
ATOM 1235 N N . THR A 1 162 ? -17.941 3.925 -12.420 1.00 55.78 162 THR A N 1
ATOM 1236 C CA . THR A 1 162 ? -18.162 5.273 -11.872 1.00 55.78 162 THR A CA 1
ATOM 1237 C C . THR A 1 162 ? -18.353 5.296 -10.349 1.00 55.78 162 THR A C 1
ATOM 1239 O O . THR A 1 162 ? -18.561 6.349 -9.759 1.00 55.78 162 THR A O 1
ATOM 1242 N N . SER A 1 163 ? -18.250 4.135 -9.705 1.00 59.94 163 SER A N 1
ATOM 1243 C CA . SER A 1 163 ? -18.682 3.889 -8.334 1.00 59.94 163 SER A CA 1
ATOM 1244 C C . SER A 1 163 ? -17.931 4.691 -7.239 1.00 59.94 163 SER A C 1
ATOM 1246 O O . SER A 1 163 ? -18.576 5.137 -6.306 1.00 59.94 163 SER A O 1
ATOM 1248 N N . GLY A 1 164 ? -16.616 4.938 -7.277 1.00 64.44 164 GLY A N 1
ATOM 1249 C CA . GLY A 1 164 ? -15.970 5.861 -6.298 1.00 64.44 164 GLY A CA 1
ATOM 1250 C C . GLY A 1 164 ? -15.454 5.235 -5.027 1.00 64.44 164 GLY A C 1
ATOM 1251 O O . GLY A 1 164 ? -14.969 5.949 -4.163 1.00 64.44 164 GLY A O 1
ATOM 1252 N N . TYR A 1 165 ? -15.569 3.924 -4.881 1.00 70.06 165 TYR A N 1
ATOM 1253 C CA . TYR A 1 165 ? -15.569 3.315 -3.556 1.00 70.06 165 TYR A CA 1
ATOM 1254 C C . TYR A 1 165 ? -14.177 3.058 -2.995 1.00 70.06 165 TYR A C 1
ATOM 1256 O O . TYR A 1 165 ? -14.051 2.973 -1.789 1.00 70.06 165 TYR A O 1
ATOM 1264 N N . TRP A 1 166 ? -13.124 2.960 -3.812 1.00 83.06 166 TRP A N 1
ATOM 1265 C CA . TRP A 1 166 ? -11.779 2.675 -3.307 1.00 83.06 166 TRP A CA 1
ATOM 1266 C C . TRP A 1 166 ? -10.738 3.657 -3.835 1.00 83.06 166 TRP A C 1
ATOM 1268 O O . TRP A 1 166 ? -10.360 3.623 -5.005 1.00 83.06 166 TRP A O 1
ATOM 1278 N N . ASN A 1 167 ? -10.241 4.494 -2.927 1.00 83.00 167 ASN A N 1
ATOM 1279 C CA . ASN A 1 167 ? -9.259 5.547 -3.183 1.00 83.00 167 ASN A CA 1
ATOM 1280 C C . ASN A 1 167 ? -7.861 5.192 -2.648 1.00 83.00 167 ASN A C 1
ATOM 1282 O O . ASN A 1 167 ? -7.021 6.076 -2.471 1.00 83.00 167 ASN A O 1
ATOM 1286 N N . GLY A 1 168 ? -7.628 3.905 -2.381 1.00 89.19 168 GLY A N 1
ATOM 1287 C CA . GLY A 1 168 ? -6.326 3.377 -2.010 1.00 89.19 168 GLY A CA 1
ATOM 1288 C C . GLY A 1 168 ? -5.864 3.732 -0.602 1.00 89.19 168 GLY A C 1
ATOM 1289 O O . GLY A 1 168 ? -6.592 4.296 0.225 1.00 89.19 168 GLY A O 1
ATOM 1290 N N . ILE A 1 169 ? -4.602 3.384 -0.366 1.00 93.62 169 ILE A N 1
ATOM 1291 C CA . ILE A 1 169 ? -3.851 3.699 0.847 1.00 93.62 169 ILE A CA 1
ATOM 1292 C C . ILE A 1 169 ? -2.857 4.807 0.510 1.00 93.62 169 ILE A C 1
ATOM 1294 O O . ILE A 1 169 ? -2.115 4.700 -0.468 1.00 93.62 169 ILE A O 1
ATOM 1298 N N . ARG A 1 170 ? -2.816 5.867 1.315 1.00 91.56 170 ARG A N 1
ATOM 1299 C CA . ARG A 1 170 ? -1.857 6.960 1.134 1.00 91.56 170 ARG A CA 1
ATOM 1300 C C . ARG A 1 170 ? -1.196 7.342 2.444 1.00 91.56 170 ARG A C 1
ATOM 1302 O O . ARG A 1 170 ? -1.873 7.484 3.461 1.00 91.56 170 ARG A O 1
ATOM 1309 N N . GLY A 1 171 ? 0.114 7.559 2.399 1.00 87.94 171 GLY A N 1
ATOM 1310 C CA . GLY A 1 171 ? 0.789 8.294 3.462 1.00 87.94 171 GLY A CA 1
ATOM 1311 C C . GLY A 1 171 ? 0.319 9.751 3.447 1.00 87.94 171 GLY A C 1
ATOM 1312 O O . GLY A 1 171 ? -0.055 10.272 2.393 1.00 87.94 171 GLY A O 1
ATOM 1313 N N . ALA A 1 172 ? 0.339 10.420 4.594 1.00 84.62 172 ALA A N 1
ATOM 1314 C CA . ALA A 1 172 ? -0.056 11.821 4.701 1.00 84.62 172 ALA A CA 1
ATOM 1315 C C . ALA A 1 172 ? 0.929 12.647 5.533 1.00 84.62 172 ALA A C 1
ATOM 1317 O O . ALA A 1 172 ? 1.703 12.112 6.328 1.00 84.62 172 ALA A O 1
ATOM 1318 N N . THR A 1 173 ? 0.886 13.965 5.321 1.00 72.75 173 THR A N 1
ATOM 1319 C CA . THR A 1 173 ? 1.654 14.964 6.072 1.00 72.75 173 THR A CA 1
ATOM 1320 C C . THR A 1 173 ? 0.975 15.302 7.406 1.00 72.75 173 THR A C 1
ATOM 1322 O O . THR A 1 173 ? -0.253 15.305 7.448 1.00 72.75 173 THR A O 1
ATOM 1325 N N . PRO A 1 174 ? 1.704 15.671 8.472 1.00 63.84 174 PRO A N 1
ATOM 1326 C CA . PRO A 1 174 ? 3.122 16.016 8.480 1.00 63.84 174 PRO A CA 1
ATOM 1327 C C . PRO A 1 174 ? 4.021 14.807 8.211 1.00 63.84 174 PRO A C 1
ATOM 1329 O O . PRO A 1 174 ? 3.804 13.710 8.697 1.00 63.84 174 PRO A O 1
ATOM 1332 N N . ASN A 1 175 ? 5.037 15.025 7.384 1.00 59.59 175 ASN A N 1
ATOM 1333 C CA . ASN A 1 175 ? 6.122 14.096 7.061 1.00 59.59 175 ASN A CA 1
ATOM 1334 C C . ASN A 1 175 ? 7.226 14.125 8.140 1.00 59.59 175 ASN A C 1
ATOM 1336 O O . ASN A 1 175 ? 8.400 13.892 7.858 1.00 59.59 175 ASN A O 1
ATOM 1340 N N . GLN A 1 176 ? 6.832 14.462 9.367 1.00 55.06 176 GLN A N 1
ATOM 1341 C CA . GLN A 1 176 ? 7.654 14.494 10.568 1.00 55.06 176 GLN A CA 1
ATOM 1342 C C . GLN A 1 176 ? 7.265 13.292 11.428 1.00 55.06 176 GLN A C 1
ATOM 1344 O O . GLN A 1 176 ? 6.080 12.996 11.525 1.00 55.06 176 GLN A O 1
ATOM 1349 N N . GLY A 1 177 ? 8.256 12.649 12.042 1.00 63.09 177 GLY A N 1
ATOM 1350 C CA . GLY A 1 177 ? 8.078 11.440 12.848 1.00 63.09 177 GLY A CA 1
ATOM 1351 C C . GLY A 1 177 ? 8.804 10.228 12.251 1.00 63.09 177 GLY A C 1
ATOM 1352 O O . GLY A 1 177 ? 9.376 10.320 11.163 1.00 63.09 177 GLY A O 1
ATOM 1353 N N . SER A 1 178 ? 8.853 9.140 13.022 1.00 75.75 178 SER A N 1
ATOM 1354 C CA . SER A 1 178 ? 9.563 7.884 12.720 1.00 75.75 178 SER A CA 1
ATOM 1355 C C . SER A 1 178 ? 8.616 6.729 12.396 1.00 75.75 178 SER A C 1
ATOM 1357 O O . SER A 1 178 ? 8.945 5.559 12.592 1.00 75.75 178 SER A O 1
ATOM 1359 N N . GLU A 1 179 ? 7.405 7.056 11.956 1.00 83.94 179 GLU A N 1
ATOM 1360 C CA . GLU A 1 179 ? 6.328 6.093 11.787 1.00 83.94 179 GLU A CA 1
ATOM 1361 C C . GLU A 1 179 ? 6.547 5.218 10.554 1.00 83.94 179 GLU A C 1
ATOM 1363 O O . GLU A 1 179 ? 6.586 5.702 9.417 1.00 83.94 179 GLU A O 1
ATOM 1368 N N . SER A 1 180 ? 6.657 3.917 10.811 1.00 87.06 180 SER A N 1
ATOM 1369 C CA . SER A 1 180 ? 7.012 2.884 9.841 1.00 87.06 180 SER A CA 1
ATOM 1370 C C . SER A 1 180 ? 5.829 2.375 9.006 1.00 87.06 180 SER A C 1
ATOM 1372 O O . SER A 1 180 ? 4.657 2.451 9.390 1.00 87.06 180 SER A O 1
ATOM 1374 N N . LEU A 1 181 ? 6.164 1.807 7.847 1.00 93.25 181 LEU A N 1
ATOM 1375 C CA . LEU A 1 181 ? 5.266 1.039 6.988 1.00 93.25 181 LEU A CA 1
ATOM 1376 C C . LEU A 1 181 ? 5.723 -0.417 6.987 1.00 93.25 181 LEU A C 1
ATOM 1378 O O . LEU A 1 181 ? 6.847 -0.709 6.588 1.00 93.25 181 LEU A O 1
ATOM 1382 N N . LEU A 1 182 ? 4.836 -1.338 7.352 1.00 95.50 182 LEU A N 1
ATOM 1383 C CA . LEU A 1 182 ? 5.106 -2.770 7.276 1.00 95.50 182 LEU A CA 1
ATOM 1384 C C . LEU A 1 182 ? 3.970 -3.473 6.533 1.00 95.50 182 LEU A C 1
ATOM 1386 O O . LEU A 1 182 ? 2.821 -3.432 6.960 1.00 95.50 182 LEU A O 1
ATOM 1390 N N . MET A 1 183 ? 4.285 -4.138 5.426 1.00 97.38 183 MET A N 1
ATOM 1391 C CA . MET A 1 183 ? 3.357 -4.963 4.654 1.00 97.38 183 MET A CA 1
ATOM 1392 C C . MET A 1 183 ? 3.998 -6.319 4.382 1.00 97.38 183 MET A C 1
ATOM 1394 O O . MET A 1 183 ? 4.920 -6.419 3.580 1.00 97.38 183 MET A O 1
ATOM 1398 N N . ARG A 1 184 ? 3.517 -7.369 5.053 1.00 97.69 184 ARG A N 1
ATOM 1399 C CA . ARG A 1 184 ? 3.943 -8.757 4.835 1.00 97.69 184 ARG A CA 1
ATOM 1400 C C . ARG A 1 184 ? 2.786 -9.600 4.336 1.00 97.69 184 ARG A C 1
ATOM 1402 O O . ARG A 1 184 ? 1.690 -9.498 4.886 1.00 97.69 184 ARG A O 1
ATOM 1409 N N . ASN A 1 185 ? 3.015 -10.416 3.306 1.00 98.56 185 ASN A N 1
ATOM 1410 C CA . ASN A 1 185 ? 2.006 -11.312 2.718 1.00 98.56 185 ASN A CA 1
ATOM 1411 C C . ASN A 1 185 ? 0.654 -10.601 2.530 1.00 98.56 185 ASN A C 1
ATOM 1413 O O . ASN A 1 185 ? -0.387 -11.038 3.025 1.00 98.56 185 ASN A O 1
ATOM 1417 N N . THR A 1 186 ? 0.698 -9.425 1.910 1.00 98.69 186 THR A N 1
ATOM 1418 C CA . THR A 1 186 ? -0.444 -8.514 1.813 1.00 98.69 186 THR A CA 1
ATOM 1419 C C . THR A 1 186 ? -0.878 -8.385 0.363 1.00 98.69 186 THR A C 1
ATOM 1421 O O . THR A 1 186 ? -0.053 -8.217 -0.531 1.00 98.69 186 THR A O 1
ATOM 1424 N N . THR A 1 187 ? -2.183 -8.438 0.116 1.00 97.88 187 THR A N 1
ATOM 1425 C CA . THR A 1 187 ? -2.765 -8.099 -1.183 1.00 97.88 187 THR A CA 1
ATOM 1426 C C . THR A 1 187 ? -3.553 -6.805 -1.073 1.00 97.88 187 THR A C 1
ATOM 1428 O O . THR A 1 187 ? -4.529 -6.744 -0.331 1.00 97.88 187 THR A O 1
ATOM 1431 N N . ILE A 1 188 ? -3.172 -5.801 -1.862 1.00 95.00 188 ILE A N 1
ATOM 1432 C CA . ILE A 1 188 ? -3.963 -4.587 -2.075 1.00 95.00 188 ILE A CA 1
ATOM 1433 C C . ILE A 1 188 ? -4.590 -4.688 -3.463 1.00 95.00 188 ILE A C 1
ATOM 1435 O O . ILE A 1 188 ? -3.879 -4.769 -4.464 1.00 95.00 188 ILE A O 1
ATOM 1439 N N . SER A 1 189 ? -5.918 -4.704 -3.541 1.00 89.44 189 SER A N 1
ATOM 1440 C CA . SER A 1 189 ? -6.633 -4.887 -4.805 1.00 89.44 189 SER A CA 1
ATOM 1441 C C . SER A 1 189 ? -7.685 -3.813 -5.021 1.00 89.44 189 SER A C 1
ATOM 1443 O O . SER A 1 189 ? -8.546 -3.592 -4.174 1.00 89.44 189 SER A O 1
ATOM 1445 N N . GLY A 1 190 ? -7.689 -3.207 -6.204 1.00 82.31 190 GLY A N 1
ATOM 1446 C CA . GLY A 1 190 ? -8.890 -2.548 -6.706 1.00 82.31 190 GLY A CA 1
ATOM 1447 C C . GLY A 1 190 ? -9.926 -3.563 -7.212 1.00 82.31 190 GLY A C 1
ATOM 1448 O O . GLY A 1 190 ? -9.739 -4.778 -7.050 1.00 82.31 190 GLY A O 1
ATOM 1449 N N . PRO A 1 191 ? -11.026 -3.087 -7.816 1.00 73.44 191 PRO A N 1
ATOM 1450 C CA . PRO A 1 191 ? -12.083 -3.951 -8.324 1.00 73.44 191 PRO A CA 1
ATOM 1451 C C . PRO A 1 191 ? -11.618 -4.846 -9.476 1.00 73.44 191 PRO A C 1
ATOM 1453 O O . PRO A 1 191 ? -11.050 -4.387 -10.465 1.00 73.44 191 PRO A O 1
ATOM 1456 N N . THR A 1 192 ? -11.885 -6.145 -9.336 1.00 58.69 192 THR A N 1
ATOM 1457 C CA . THR A 1 192 ? -11.803 -7.164 -10.391 1.00 58.69 192 THR A CA 1
ATOM 1458 C C . THR A 1 192 ? -13.141 -7.227 -11.138 1.00 58.69 192 THR A C 1
ATOM 1460 O O . THR A 1 192 ? -14.163 -6.955 -10.520 1.00 58.69 192 THR A O 1
ATOM 1463 N N . CYS A 1 193 ? -13.156 -7.641 -12.413 1.00 43.41 193 CYS A N 1
ATOM 1464 C CA . CYS A 1 193 ? -14.355 -7.937 -13.242 1.00 43.41 193 CYS A CA 1
ATOM 1465 C C . CYS A 1 193 ? -14.809 -6.889 -14.272 1.00 43.41 193 CYS A C 1
ATOM 1467 O O . CYS A 1 193 ? -15.809 -7.115 -14.946 1.00 43.41 193 CYS A O 1
ATOM 1469 N N . TYR A 1 194 ? -14.034 -5.838 -14.527 1.00 43.59 194 TYR A N 1
ATOM 1470 C CA . TYR A 1 194 ? -14.145 -5.112 -15.794 1.00 43.59 194 TYR A CA 1
ATOM 1471 C C . TYR A 1 194 ? -12.837 -5.285 -16.549 1.00 43.59 194 TYR A C 1
ATOM 1473 O O . TYR A 1 194 ? -11.774 -4.896 -16.067 1.00 43.59 194 TYR A O 1
ATOM 1481 N N . TRP A 1 195 ? -12.917 -5.935 -17.712 1.00 33.66 195 TRP A N 1
ATOM 1482 C CA . TRP A 1 195 ? -11.853 -5.918 -18.708 1.00 33.66 195 TRP A CA 1
ATOM 1483 C C . TRP A 1 195 ? -11.652 -4.468 -19.110 1.00 33.66 195 TRP A C 1
ATOM 1485 O O . TRP A 1 195 ? -12.378 -3.937 -19.946 1.00 33.66 195 TRP A O 1
ATOM 1495 N N . TYR A 1 196 ? -10.721 -3.813 -18.429 1.00 42.97 196 TYR A N 1
ATOM 1496 C CA . TYR A 1 196 ? -10.523 -2.395 -18.581 1.00 42.97 196 TYR A CA 1
ATOM 1497 C C . TYR A 1 196 ? -9.286 -2.112 -19.407 1.00 42.97 196 TYR A C 1
ATOM 1499 O O . TYR A 1 196 ? -8.165 -2.498 -19.079 1.00 42.97 196 TYR A O 1
ATOM 1507 N N . THR A 1 197 ? -9.514 -1.335 -20.457 1.00 44.34 197 THR A N 1
ATOM 1508 C CA . THR A 1 197 ? -8.619 -0.260 -20.865 1.00 44.34 197 THR A CA 1
ATOM 1509 C C . THR A 1 197 ? -7.996 0.399 -19.613 1.00 44.34 197 THR A C 1
ATOM 1511 O O . THR A 1 197 ? -8.708 0.665 -18.645 1.00 44.34 197 THR A O 1
ATOM 1514 N N . PRO A 1 198 ? -6.692 0.683 -19.598 1.00 40.12 198 PRO A N 1
ATOM 1515 C CA . PRO A 1 198 ? -5.979 1.303 -18.489 1.00 40.12 198 PRO A CA 1
ATOM 1516 C C . PRO A 1 198 ? -6.734 2.532 -18.016 1.00 40.12 198 PRO A C 1
ATOM 1518 O O . PRO A 1 198 ? -7.179 3.348 -18.824 1.00 40.12 198 PRO A O 1
ATOM 1521 N N . GLY A 1 199 ? -6.800 2.714 -16.705 1.00 44.81 199 GLY A N 1
ATOM 1522 C CA . GLY A 1 199 ? -7.104 4.014 -16.134 1.00 44.81 199 GLY A CA 1
ATOM 1523 C C . GLY A 1 199 ? -8.557 4.283 -15.769 1.00 44.81 199 GLY A C 1
ATOM 1524 O O . GLY A 1 199 ? -8.868 5.439 -15.495 1.00 44.81 199 GLY A O 1
ATOM 1525 N N . GLN A 1 200 ? -9.436 3.283 -15.683 1.00 44.88 200 GLN A N 1
ATOM 1526 C CA . GLN A 1 200 ? -10.829 3.527 -15.276 1.00 44.88 200 GLN A CA 1
ATOM 1527 C C . GLN A 1 200 ? -11.170 3.044 -13.868 1.00 44.88 200 GLN A C 1
ATOM 1529 O O . GLN A 1 200 ? -12.234 2.499 -13.600 1.00 44.88 200 GLN A O 1
ATOM 1534 N N . SER A 1 201 ? -10.295 3.398 -12.930 1.00 46.06 201 SER A N 1
ATOM 1535 C CA . SER A 1 201 ? -10.829 4.067 -11.746 1.00 46.06 201 SER A CA 1
ATOM 1536 C C . SER A 1 201 ? -10.994 5.548 -12.109 1.00 46.06 201 SER A C 1
ATOM 1538 O O . SER A 1 201 ? -10.065 6.352 -11.986 1.00 46.06 201 SER A O 1
ATOM 1540 N N . SER A 1 202 ? -12.149 5.924 -12.664 1.00 45.06 202 SER A N 1
ATOM 1541 C CA . SER A 1 202 ? -12.504 7.339 -12.875 1.00 45.06 202 SER A CA 1
ATOM 1542 C C . SER A 1 202 ? -13.153 7.946 -11.635 1.00 45.06 202 SER A C 1
ATOM 1544 O O . SER A 1 202 ? -13.875 8.934 -11.724 1.00 45.06 202 SER A O 1
ATOM 1546 N N . THR A 1 203 ? -12.942 7.341 -10.470 1.00 42.38 203 THR A N 1
ATOM 1547 C CA . THR A 1 203 ? -13.840 7.541 -9.350 1.00 42.38 203 THR A CA 1
ATOM 1548 C C . THR A 1 203 ? -13.063 7.996 -8.133 1.00 42.38 203 THR A C 1
ATOM 1550 O O . THR A 1 203 ? -12.689 7.200 -7.281 1.00 42.38 203 THR A O 1
ATOM 1553 N N . GLY A 1 204 ? -12.766 9.295 -8.117 1.00 43.06 204 GLY A N 1
ATOM 1554 C CA . GLY A 1 204 ? -12.311 10.047 -6.944 1.00 43.06 204 GLY A CA 1
ATOM 1555 C C . GLY A 1 204 ? -10.853 9.847 -6.520 1.00 43.06 204 GLY A C 1
ATOM 1556 O O . GLY A 1 204 ? -10.181 10.823 -6.197 1.00 43.06 204 GLY A O 1
ATOM 1557 N N . GLY A 1 205 ? -10.332 8.624 -6.551 1.00 53.84 205 GLY A N 1
ATOM 1558 C CA . GLY A 1 205 ? -8.985 8.298 -6.092 1.00 53.84 205 GLY A CA 1
ATOM 1559 C C . GLY A 1 205 ? -8.044 7.985 -7.241 1.00 53.84 205 GLY A C 1
ATOM 1560 O O . GLY A 1 205 ? -8.216 7.004 -7.962 1.00 53.84 205 GLY A O 1
ATOM 1561 N N . SER A 1 206 ? -7.002 8.798 -7.405 1.00 67.69 206 SER A N 1
ATOM 1562 C CA . SER A 1 206 ? -5.977 8.524 -8.413 1.00 67.69 206 SER A CA 1
ATOM 1563 C C . SER A 1 206 ? -5.138 7.287 -8.069 1.00 67.69 206 SER A C 1
ATOM 1565 O O . SER A 1 206 ? -4.688 6.615 -8.991 1.00 67.69 206 SER A O 1
ATOM 1567 N N . TYR A 1 207 ? -4.952 6.941 -6.794 1.00 80.31 207 TYR A N 1
ATOM 1568 C CA . TYR A 1 207 ? -3.921 5.994 -6.357 1.00 80.31 207 TYR A CA 1
ATOM 1569 C C . TYR A 1 207 ? -4.520 4.747 -5.701 1.00 80.31 207 TYR A C 1
ATOM 1571 O O . TYR A 1 207 ? -5.413 4.865 -4.873 1.00 80.31 207 TYR A O 1
ATOM 1579 N N . ILE A 1 208 ? -4.016 3.557 -6.043 1.00 88.06 208 ILE A N 1
ATOM 1580 C CA . ILE A 1 208 ? -4.240 2.345 -5.231 1.00 88.06 208 ILE A CA 1
ATOM 1581 C C . ILE A 1 208 ? -3.279 2.320 -4.035 1.00 88.06 208 ILE A C 1
ATOM 1583 O O . ILE A 1 208 ? -3.635 1.847 -2.956 1.00 88.06 208 ILE A O 1
ATOM 1587 N N . LEU A 1 209 ? -2.080 2.879 -4.227 1.00 91.81 209 LEU A N 1
ATOM 1588 C CA . LEU A 1 209 ? -1.072 3.073 -3.198 1.00 91.81 209 LEU A CA 1
ATOM 1589 C C . LEU A 1 209 ? -0.238 4.328 -3.505 1.00 91.81 209 LEU A C 1
ATOM 1591 O O . LEU A 1 209 ? 0.316 4.457 -4.599 1.00 91.81 209 LEU A O 1
ATOM 1595 N N . ASP A 1 210 ? -0.139 5.238 -2.539 1.00 91.00 210 ASP A N 1
ATOM 1596 C CA . ASP A 1 210 ? 0.741 6.411 -2.577 1.00 91.00 210 ASP A CA 1
ATOM 1597 C C . ASP A 1 210 ? 1.790 6.305 -1.465 1.00 91.00 210 ASP A C 1
ATOM 1599 O O . ASP A 1 210 ? 1.488 6.489 -0.280 1.00 91.00 210 ASP A O 1
ATOM 1603 N N . LEU A 1 211 ? 3.026 5.983 -1.862 1.00 88.94 211 LEU A N 1
ATOM 1604 C CA . LEU A 1 211 ? 4.142 5.745 -0.950 1.00 88.94 211 LEU A CA 1
ATOM 1605 C C . LEU A 1 211 ? 4.894 7.017 -0.535 1.00 88.94 211 LEU A C 1
ATOM 1607 O O . LEU A 1 211 ? 5.750 6.954 0.346 1.00 88.94 211 LEU A O 1
ATOM 1611 N N . ARG A 1 212 ? 4.604 8.177 -1.139 1.00 86.00 212 ARG A N 1
ATOM 1612 C CA . ARG A 1 212 ? 5.475 9.364 -1.045 1.00 86.00 212 ARG A CA 1
ATOM 1613 C C . ARG A 1 212 ? 5.722 9.866 0.379 1.00 86.00 212 ARG A C 1
ATOM 1615 O O . ARG A 1 212 ? 6.781 10.415 0.668 1.00 86.00 212 ARG A O 1
ATOM 1622 N N . TYR A 1 213 ? 4.763 9.660 1.274 1.00 86.75 213 TYR A N 1
ATOM 1623 C CA . TYR A 1 213 ? 4.837 10.123 2.661 1.00 86.75 213 TYR A CA 1
ATOM 1624 C C . TYR A 1 213 ? 5.087 9.005 3.679 1.00 86.75 213 TYR A C 1
ATOM 1626 O O . TYR A 1 213 ? 5.013 9.268 4.872 1.00 86.75 213 TYR A O 1
ATOM 1634 N N . PHE A 1 214 ? 5.399 7.784 3.235 1.00 88.00 214 PHE A N 1
ATOM 1635 C CA . PHE A 1 214 ? 5.856 6.712 4.130 1.00 88.00 214 PHE A CA 1
ATOM 1636 C C . PHE A 1 214 ? 7.377 6.720 4.333 1.00 88.00 214 PHE A C 1
ATOM 1638 O O . PHE A 1 214 ? 7.864 6.230 5.345 1.00 88.00 214 PHE A O 1
ATOM 1645 N N . PHE A 1 215 ? 8.136 7.328 3.417 1.00 83.25 215 PHE A N 1
ATOM 1646 C CA . PHE A 1 215 ? 9.587 7.503 3.548 1.00 83.25 215 PHE A CA 1
ATOM 1647 C C . PHE A 1 215 ? 9.933 8.682 4.478 1.00 83.25 215 PHE A C 1
ATOM 1649 O O . PHE A 1 215 ? 10.340 9.752 4.016 1.00 83.25 215 PHE A O 1
ATOM 1656 N N . ARG A 1 216 ? 9.714 8.501 5.788 1.00 82.44 216 ARG A N 1
ATOM 1657 C CA . ARG A 1 216 ? 9.939 9.506 6.848 1.00 82.44 216 ARG A CA 1
ATOM 1658 C C . ARG A 1 216 ? 11.295 9.326 7.544 1.00 82.44 216 ARG A C 1
ATOM 1660 O O . ARG A 1 216 ? 11.919 8.275 7.447 1.00 82.44 216 ARG A O 1
ATOM 1667 N N . ASN A 1 217 ? 11.750 10.351 8.267 1.00 82.00 217 ASN A N 1
ATOM 1668 C CA . ASN A 1 217 ? 12.995 10.283 9.043 1.00 82.00 217 ASN A CA 1
ATOM 1669 C C . ASN A 1 217 ? 12.934 9.155 10.078 1.00 82.00 217 ASN A C 1
ATOM 1671 O O . ASN A 1 217 ? 12.009 9.108 10.874 1.00 82.00 217 ASN A O 1
ATOM 1675 N N . ASN A 1 218 ? 13.945 8.297 10.120 1.00 81.69 218 ASN A N 1
ATOM 1676 C CA . ASN A 1 218 ? 14.041 7.158 11.028 1.00 81.69 218 ASN A CA 1
ATOM 1677 C C . ASN A 1 218 ? 12.868 6.159 10.941 1.00 81.69 218 ASN A C 1
ATOM 1679 O O . ASN A 1 218 ? 12.638 5.414 11.888 1.00 81.69 218 ASN A O 1
ATOM 1683 N N . ALA A 1 219 ? 12.102 6.155 9.847 1.00 84.12 219 ALA A N 1
ATOM 1684 C CA . ALA A 1 219 ? 11.072 5.149 9.611 1.00 84.12 219 ALA A CA 1
ATOM 1685 C C . ALA A 1 219 ? 11.663 3.923 8.906 1.00 84.12 219 ALA A C 1
ATOM 1687 O O . ALA A 1 219 ? 12.581 4.062 8.091 1.00 84.12 219 ALA A O 1
ATOM 1688 N N . ASP A 1 220 ? 11.099 2.750 9.190 1.00 86.50 220 ASP A N 1
ATOM 1689 C CA . ASP A 1 220 ? 11.348 1.520 8.446 1.00 86.50 220 ASP A CA 1
ATOM 1690 C C . ASP A 1 220 ? 10.229 1.300 7.421 1.00 86.50 220 ASP A C 1
ATOM 1692 O O . ASP A 1 220 ? 9.039 1.417 7.726 1.00 86.50 220 ASP A O 1
ATOM 1696 N N . ILE A 1 221 ? 10.604 0.972 6.185 1.00 88.31 221 ILE A N 1
ATOM 1697 C CA . ILE A 1 221 ? 9.666 0.676 5.103 1.00 88.31 221 ILE A CA 1
ATOM 1698 C C . ILE A 1 221 ? 9.889 -0.764 4.666 1.00 88.31 221 ILE A C 1
ATOM 1700 O O . ILE A 1 221 ? 10.792 -1.063 3.893 1.00 88.31 221 ILE A O 1
ATOM 1704 N N . ILE A 1 222 ? 9.056 -1.675 5.151 1.00 91.44 222 ILE A N 1
ATOM 1705 C CA . ILE A 1 222 ? 9.198 -3.106 4.899 1.00 91.44 222 ILE A CA 1
ATOM 1706 C C . ILE A 1 222 ? 8.014 -3.583 4.062 1.00 91.44 222 ILE A C 1
ATOM 1708 O O . ILE A 1 222 ? 6.874 -3.581 4.522 1.00 91.44 222 ILE A O 1
ATOM 1712 N N . ILE A 1 223 ? 8.287 -4.029 2.839 1.00 94.12 223 ILE A N 1
ATOM 1713 C CA . ILE A 1 223 ? 7.304 -4.610 1.923 1.00 94.12 223 ILE A CA 1
ATOM 1714 C C . ILE A 1 223 ? 7.802 -5.995 1.519 1.00 94.12 223 ILE A C 1
ATOM 1716 O O . ILE A 1 223 ? 8.724 -6.122 0.725 1.00 94.12 223 ILE A O 1
ATOM 1720 N N . ASP A 1 224 ? 7.187 -7.039 2.056 1.00 95.75 224 ASP A N 1
ATOM 1721 C CA . ASP A 1 224 ? 7.612 -8.425 1.875 1.00 95.75 224 ASP A CA 1
ATOM 1722 C C . ASP A 1 224 ? 6.446 -9.290 1.385 1.00 95.75 224 ASP A C 1
ATOM 1724 O O . ASP A 1 224 ? 5.365 -9.304 1.981 1.00 95.75 224 ASP A O 1
ATOM 1728 N N . ASN A 1 225 ? 6.642 -9.988 0.269 1.00 97.31 225 ASN A N 1
ATOM 1729 C CA . ASN A 1 225 ? 5.634 -10.831 -0.375 1.00 97.31 225 ASN A CA 1
ATOM 1730 C C . ASN A 1 225 ? 4.284 -10.111 -0.551 1.00 97.31 225 ASN A C 1
ATOM 1732 O O . ASN A 1 225 ? 3.225 -10.585 -0.135 1.00 97.31 225 ASN A O 1
ATOM 1736 N N . THR A 1 226 ? 4.325 -8.902 -1.105 1.00 97.88 226 THR A N 1
ATOM 1737 C CA . THR A 1 226 ? 3.145 -8.045 -1.257 1.00 97.88 226 THR A CA 1
ATOM 1738 C C . THR A 1 226 ? 2.726 -7.972 -2.719 1.00 97.88 226 THR A C 1
ATOM 1740 O O . THR A 1 226 ? 3.556 -7.798 -3.609 1.00 97.88 226 THR A O 1
ATOM 1743 N N . THR A 1 227 ? 1.423 -8.087 -2.975 1.00 97.69 227 THR A N 1
ATOM 1744 C CA . THR A 1 227 ? 0.831 -7.938 -4.310 1.00 97.69 227 THR A CA 1
ATOM 1745 C C . THR A 1 227 ? -0.082 -6.721 -4.350 1.00 97.69 227 THR A C 1
ATOM 1747 O O . THR A 1 227 ? -1.021 -6.611 -3.565 1.00 97.69 227 THR A O 1
ATOM 1750 N N . ILE A 1 228 ? 0.151 -5.828 -5.305 1.00 94.56 228 ILE A N 1
ATOM 1751 C CA . ILE A 1 228 ? -0.689 -4.661 -5.571 1.00 94.56 228 ILE A CA 1
ATOM 1752 C C . ILE A 1 228 ? -1.285 -4.840 -6.959 1.00 94.56 228 ILE A C 1
ATOM 1754 O O . ILE A 1 228 ? -0.547 -4.967 -7.939 1.00 94.56 228 ILE A O 1
ATOM 1758 N N . LYS A 1 229 ? -2.617 -4.880 -7.056 1.00 89.69 229 LYS A N 1
ATOM 1759 C CA . LYS A 1 229 ? -3.279 -5.237 -8.312 1.00 89.69 229 LYS A CA 1
ATOM 1760 C C . LYS A 1 229 ? -4.550 -4.469 -8.631 1.00 89.69 229 LYS A C 1
ATOM 1762 O O . LYS A 1 229 ? -5.248 -3.994 -7.738 1.00 89.69 229 LYS A O 1
ATOM 1767 N N . ASN A 1 230 ? -4.885 -4.417 -9.919 1.00 82.88 230 ASN A N 1
ATOM 1768 C CA . ASN A 1 230 ? -6.125 -3.825 -10.438 1.00 82.88 230 ASN A CA 1
ATOM 1769 C C . ASN A 1 230 ? -6.286 -2.356 -10.022 1.00 82.88 230 ASN A C 1
ATOM 1771 O O . ASN A 1 230 ? -7.288 -1.963 -9.430 1.00 82.88 230 ASN A O 1
ATOM 1775 N N . GLY A 1 231 ? -5.256 -1.553 -10.278 1.00 80.31 231 GLY A N 1
ATOM 1776 C CA . GLY A 1 231 ? -5.153 -0.180 -9.792 1.00 80.31 231 GLY A CA 1
ATOM 1777 C C . GLY A 1 231 ? -4.877 0.828 -10.901 1.00 80.31 231 GLY A C 1
ATOM 1778 O O . GLY A 1 231 ? -4.356 0.498 -11.967 1.00 80.31 231 GLY A O 1
ATOM 1779 N N . LYS A 1 232 ? -5.202 2.096 -10.634 1.00 79.44 232 LYS A N 1
ATOM 1780 C CA . LYS A 1 232 ? -4.885 3.193 -11.552 1.00 79.44 232 LYS A CA 1
ATOM 1781 C C . LYS A 1 232 ? -3.436 3.644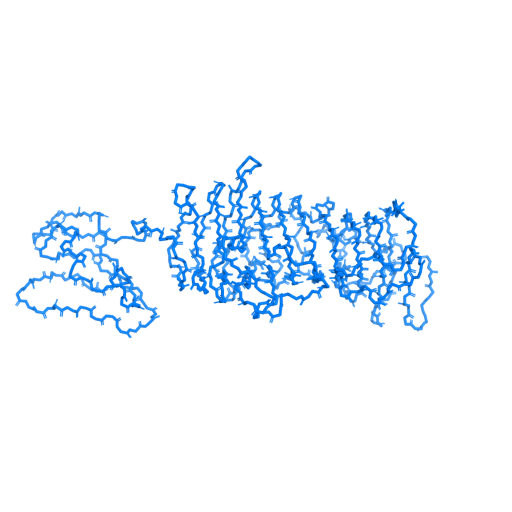 -11.392 1.00 79.44 232 LYS A C 1
ATOM 1783 O O . LYS A 1 232 ? -2.633 3.362 -12.272 1.00 79.44 232 LYS A O 1
ATOM 1788 N N . ASN A 1 233 ? -3.104 4.310 -10.285 1.00 83.69 233 ASN A N 1
ATOM 1789 C CA . ASN A 1 233 ? -1.746 4.786 -10.034 1.00 83.69 233 ASN A CA 1
ATOM 1790 C C . ASN A 1 233 ? -1.114 4.116 -8.811 1.00 83.69 233 ASN A C 1
ATOM 1792 O O . ASN A 1 233 ? -1.756 3.989 -7.767 1.00 83.69 233 ASN A O 1
ATOM 1796 N N . VAL A 1 234 ? 0.165 3.777 -8.928 1.00 90.50 234 VAL A N 1
ATOM 1797 C CA . VAL A 1 234 ? 1.074 3.583 -7.795 1.00 90.50 234 VAL A CA 1
ATOM 1798 C C . VAL A 1 234 ? 2.176 4.624 -7.922 1.00 90.50 234 VAL A C 1
ATOM 1800 O O . VAL A 1 234 ? 2.735 4.787 -9.006 1.00 90.50 234 VAL A O 1
ATOM 1803 N N . ILE A 1 235 ? 2.484 5.331 -6.836 1.00 90.12 235 ILE A N 1
ATOM 1804 C CA . ILE A 1 235 ? 3.546 6.342 -6.827 1.00 90.12 235 ILE A CA 1
ATOM 1805 C C . ILE A 1 235 ? 4.484 6.167 -5.637 1.00 90.12 235 ILE A C 1
ATOM 1807 O O . ILE A 1 235 ? 4.044 5.826 -4.541 1.00 90.12 235 ILE A O 1
ATOM 1811 N N . ALA A 1 236 ? 5.772 6.422 -5.857 1.00 87.75 236 ALA A N 1
ATOM 1812 C CA . ALA A 1 236 ? 6.795 6.452 -4.821 1.00 87.75 236 ALA A CA 1
ATOM 1813 C C . ALA A 1 236 ? 7.873 7.489 -5.162 1.00 87.75 236 ALA A C 1
ATOM 1815 O O . ALA A 1 236 ? 8.501 7.428 -6.217 1.00 87.75 236 ALA A O 1
ATOM 1816 N N . THR A 1 237 ? 8.093 8.402 -4.219 1.00 83.06 237 THR A N 1
ATOM 1817 C CA . THR A 1 237 ? 9.163 9.406 -4.203 1.00 83.06 237 THR A CA 1
ATOM 1818 C C . THR A 1 237 ? 9.578 9.579 -2.748 1.00 83.06 237 THR A C 1
ATOM 1820 O O . THR A 1 237 ? 8.730 9.588 -1.859 1.00 83.06 237 THR A O 1
ATOM 1823 N N . THR A 1 238 ? 10.867 9.740 -2.491 1.00 77.50 238 THR A N 1
ATOM 1824 C CA . THR A 1 238 ? 11.408 10.031 -1.157 1.00 77.50 238 THR A CA 1
ATOM 1825 C C . THR A 1 238 ? 11.639 11.530 -0.979 1.00 77.50 238 THR A C 1
ATOM 1827 O O . THR A 1 238 ? 12.440 12.121 -1.709 1.00 77.50 238 THR A O 1
ATOM 1830 N N . TYR A 1 239 ? 11.018 12.139 0.032 1.00 75.88 239 TYR A N 1
ATOM 1831 C CA . TYR A 1 239 ? 11.281 13.537 0.417 1.00 75.88 239 TYR A CA 1
ATOM 1832 C C . TYR A 1 239 ? 12.364 13.689 1.496 1.00 75.88 239 TYR A C 1
ATOM 1834 O O . TYR A 1 239 ? 12.792 14.806 1.772 1.00 75.88 239 TYR A O 1
ATOM 1842 N N . SER A 1 240 ? 12.817 12.581 2.085 1.00 71.88 240 SER A N 1
ATOM 1843 C CA . SER A 1 240 ? 13.915 12.528 3.050 1.00 71.88 240 SER A CA 1
ATOM 1844 C C . SER A 1 240 ? 14.918 11.445 2.669 1.00 71.88 240 SER A C 1
ATOM 1846 O O . SER A 1 240 ? 14.526 10.418 2.121 1.00 71.88 240 SER A O 1
ATOM 1848 N N . SER A 1 241 ? 16.195 11.685 2.966 1.00 72.69 241 SER A N 1
ATOM 1849 C CA . SER A 1 241 ? 17.310 10.737 2.866 1.00 72.69 241 SER A CA 1
ATOM 1850 C C . SER A 1 241 ? 17.654 10.040 4.192 1.00 72.69 241 SER A C 1
ATOM 1852 O O . SER A 1 241 ? 18.556 9.207 4.220 1.00 72.69 241 SER A O 1
ATOM 1854 N N . ASN A 1 242 ? 16.967 10.386 5.287 1.00 76.25 242 ASN A N 1
ATOM 1855 C CA . ASN A 1 242 ? 17.292 9.949 6.650 1.00 76.25 242 ASN A CA 1
ATOM 1856 C C . ASN A 1 242 ? 16.298 8.912 7.204 1.00 76.25 242 ASN A C 1
ATOM 1858 O O . ASN A 1 242 ? 16.047 8.898 8.404 1.00 76.25 242 ASN A O 1
ATOM 1862 N N . PHE A 1 243 ? 15.669 8.090 6.363 1.00 76.56 243 PHE A N 1
ATOM 1863 C CA . PHE A 1 243 ? 14.906 6.922 6.831 1.00 76.56 243 PHE A CA 1
ATOM 1864 C C . PHE A 1 243 ? 15.863 5.817 7.325 1.00 76.56 243 PHE A C 1
ATOM 1866 O O . PHE A 1 243 ? 17.019 5.762 6.893 1.00 76.56 243 PHE A O 1
ATOM 1873 N N . ASN A 1 244 ? 15.395 4.951 8.232 1.00 76.88 244 ASN A N 1
ATOM 1874 C CA . ASN A 1 244 ? 16.225 3.904 8.842 1.00 76.88 244 ASN A CA 1
ATOM 1875 C C . ASN A 1 244 ? 16.551 2.794 7.835 1.00 76.88 244 ASN A C 1
ATOM 1877 O O . ASN A 1 244 ? 17.725 2.499 7.603 1.00 76.88 244 ASN A O 1
ATOM 1881 N N . ASP A 1 245 ? 15.510 2.216 7.232 1.00 76.06 245 ASP A N 1
ATOM 1882 C CA . ASP A 1 245 ? 15.590 1.061 6.336 1.00 76.06 245 ASP A CA 1
ATOM 1883 C C . ASP A 1 245 ? 14.456 1.104 5.300 1.00 76.06 245 ASP A C 1
ATOM 1885 O O . ASP A 1 245 ? 13.346 1.564 5.583 1.00 76.06 245 ASP A O 1
ATOM 1889 N N . TYR A 1 246 ? 14.714 0.586 4.099 1.00 79.75 246 TYR A N 1
ATOM 1890 C CA . TYR A 1 246 ? 13.663 0.156 3.186 1.00 79.75 246 TYR A CA 1
ATOM 1891 C C . TYR A 1 246 ? 13.950 -1.264 2.681 1.00 79.75 246 TYR A C 1
ATOM 1893 O O . TYR A 1 246 ? 14.752 -1.501 1.779 1.00 79.75 246 TYR A O 1
ATOM 1901 N N . THR A 1 247 ? 13.231 -2.242 3.221 1.00 85.19 247 THR A N 1
ATOM 1902 C CA . THR A 1 247 ? 13.362 -3.641 2.823 1.00 85.19 247 THR A CA 1
ATOM 1903 C C . THR A 1 247 ? 12.194 -4.058 1.952 1.00 85.19 247 THR A C 1
ATOM 1905 O O . THR A 1 247 ? 11.078 -4.242 2.432 1.00 85.19 247 THR A O 1
ATOM 1908 N N . ILE A 1 248 ? 12.458 -4.221 0.655 1.00 88.25 248 ILE A N 1
ATOM 1909 C CA . ILE A 1 248 ? 11.476 -4.725 -0.303 1.00 88.25 248 ILE A CA 1
ATOM 1910 C C . ILE A 1 248 ? 11.903 -6.095 -0.789 1.00 88.25 248 ILE A C 1
ATOM 1912 O O . ILE A 1 248 ? 12.992 -6.222 -1.332 1.00 88.25 248 ILE A O 1
ATOM 1916 N N . THR A 1 249 ? 11.020 -7.078 -0.651 1.00 92.50 249 THR A N 1
ATOM 1917 C CA . THR A 1 249 ? 11.242 -8.465 -1.061 1.00 92.50 249 THR A CA 1
ATOM 1918 C C . THR A 1 249 ? 9.972 -8.999 -1.715 1.00 92.50 249 THR A C 1
ATOM 1920 O O . THR A 1 249 ? 8.880 -8.848 -1.169 1.00 92.50 249 THR A O 1
ATOM 1923 N N . ASN A 1 250 ? 10.084 -9.644 -2.879 1.00 94.56 250 ASN A N 1
ATOM 1924 C CA . ASN A 1 250 ? 8.947 -10.279 -3.566 1.00 94.56 250 ASN A CA 1
ATOM 1925 C C . ASN A 1 250 ? 7.719 -9.357 -3.755 1.00 94.56 250 ASN A C 1
ATOM 1927 O O . ASN A 1 250 ? 6.582 -9.732 -3.458 1.00 94.56 250 ASN A O 1
ATOM 1931 N N . LEU A 1 251 ? 7.935 -8.137 -4.245 1.00 96.25 251 LEU A N 1
ATOM 1932 C CA . LEU A 1 251 ? 6.862 -7.189 -4.543 1.00 96.25 251 LEU A CA 1
ATOM 1933 C C . LEU A 1 251 ? 6.318 -7.420 -5.957 1.00 96.25 251 LEU A C 1
ATOM 1935 O O . LEU A 1 251 ? 7.065 -7.396 -6.935 1.00 96.25 251 LEU A O 1
ATOM 1939 N N . THR A 1 252 ? 5.006 -7.609 -6.076 1.00 97.75 252 THR A N 1
ATOM 1940 C CA . THR A 1 252 ? 4.330 -7.791 -7.365 1.00 97.75 252 THR A CA 1
ATOM 1941 C C . THR A 1 252 ? 3.348 -6.663 -7.646 1.00 97.75 252 THR A C 1
ATOM 1943 O O . THR A 1 252 ? 2.453 -6.391 -6.847 1.00 97.75 252 THR A O 1
ATOM 1946 N N . PHE A 1 253 ? 3.469 -6.062 -8.825 1.00 94.69 253 PHE A N 1
ATOM 1947 C CA . PHE A 1 253 ? 2.451 -5.205 -9.417 1.00 94.69 253 PHE A CA 1
ATOM 1948 C C . PHE A 1 253 ? 1.762 -5.952 -10.555 1.00 94.69 253 PHE A C 1
ATOM 1950 O O . PHE A 1 253 ? 2.438 -6.414 -11.471 1.00 94.69 253 PHE A O 1
ATOM 1957 N N . ASP A 1 254 ? 0.436 -6.061 -10.529 1.00 90.25 254 ASP A N 1
ATOM 1958 C CA . ASP A 1 254 ? -0.327 -6.714 -11.599 1.00 90.25 254 ASP A CA 1
ATOM 1959 C C . ASP A 1 254 ? -1.513 -5.859 -12.035 1.00 90.25 254 ASP A C 1
ATOM 1961 O O . ASP A 1 254 ? -2.357 -5.485 -11.222 1.00 90.25 254 ASP A O 1
ATOM 1965 N N . ASN A 1 255 ? -1.617 -5.581 -13.332 1.00 83.38 255 ASN A N 1
ATOM 1966 C CA . ASN A 1 255 ? -2.727 -4.817 -13.889 1.00 83.38 255 ASN A CA 1
ATOM 1967 C C . ASN A 1 255 ? -2.827 -3.407 -13.266 1.00 83.38 255 ASN A C 1
ATOM 1969 O O . ASN A 1 255 ? -3.863 -3.009 -12.722 1.00 83.38 255 ASN A O 1
ATOM 1973 N N . ILE A 1 256 ? -1.711 -2.670 -13.302 1.00 84.50 256 ILE A N 1
ATOM 1974 C CA . ILE A 1 256 ? -1.603 -1.280 -12.850 1.00 84.50 256 ILE A CA 1
ATOM 1975 C C . ILE A 1 256 ? -1.457 -0.354 -14.057 1.00 84.50 256 ILE A C 1
ATOM 1977 O O . ILE A 1 256 ? -0.558 -0.505 -14.884 1.00 84.50 256 ILE A O 1
ATOM 1981 N N . SER A 1 257 ? -2.321 0.657 -14.149 1.00 80.00 257 SER A N 1
ATOM 1982 C CA . SER A 1 257 ? -2.335 1.544 -15.322 1.00 80.00 257 SER A CA 1
ATOM 1983 C C . SER A 1 257 ? -1.083 2.420 -15.412 1.00 80.00 257 SER A C 1
ATOM 1985 O O . SER A 1 257 ? -0.581 2.661 -16.512 1.00 80.00 257 SER A O 1
ATOM 1987 N N . HIS A 1 258 ? -0.595 2.895 -14.263 1.00 82.94 258 HIS A N 1
ATOM 1988 C CA . HIS A 1 258 ? 0.561 3.774 -14.165 1.00 82.94 258 HIS A CA 1
ATOM 1989 C C . HIS A 1 258 ? 1.326 3.554 -12.851 1.00 82.94 258 HIS A C 1
ATOM 1991 O O . HIS A 1 258 ? 0.843 3.861 -11.762 1.00 82.94 258 HIS A O 1
ATOM 1997 N N . ILE A 1 259 ? 2.534 3.018 -12.955 1.00 90.69 259 ILE A N 1
ATOM 1998 C CA . ILE A 1 259 ? 3.509 2.931 -11.869 1.00 90.69 259 ILE A CA 1
ATOM 1999 C C . ILE A 1 259 ? 4.520 4.043 -12.113 1.00 90.69 259 ILE A C 1
ATOM 2001 O O . ILE A 1 259 ? 5.249 3.986 -13.101 1.00 90.69 259 ILE A O 1
ATOM 2005 N N . ASN A 1 260 ? 4.540 5.053 -11.247 1.00 90.06 260 ASN A N 1
ATOM 2006 C CA . ASN A 1 260 ? 5.445 6.192 -11.360 1.00 90.06 260 ASN A CA 1
ATOM 2007 C C . ASN A 1 260 ? 6.384 6.238 -10.167 1.00 90.06 260 ASN A C 1
ATOM 2009 O O . ASN A 1 260 ? 5.967 6.589 -9.062 1.00 90.06 260 ASN A O 1
ATOM 2013 N N . PHE A 1 261 ? 7.641 5.887 -10.395 1.00 88.94 261 PHE A N 1
ATOM 2014 C CA . PHE A 1 261 ? 8.663 5.951 -9.365 1.00 88.94 261 PHE A CA 1
ATOM 2015 C C . PHE A 1 261 ? 9.748 6.912 -9.780 1.00 88.94 261 PHE A C 1
ATOM 2017 O O . PHE A 1 261 ? 10.330 6.790 -10.854 1.00 88.94 261 PHE A O 1
ATOM 2024 N N . GLU A 1 262 ? 10.040 7.849 -8.895 1.00 82.62 262 GLU A N 1
ATOM 2025 C CA . GLU A 1 262 ? 11.124 8.788 -9.086 1.00 82.62 262 GLU A CA 1
ATOM 2026 C C . GLU A 1 262 ? 12.268 8.379 -8.171 1.00 82.62 262 GLU A C 1
ATOM 2028 O O . GLU A 1 262 ? 12.152 8.515 -6.949 1.00 82.62 262 GLU A O 1
ATOM 2033 N N . SER A 1 263 ? 13.395 7.923 -8.727 1.00 66.81 263 SER A N 1
ATOM 2034 C CA . SER A 1 263 ? 14.613 7.817 -7.923 1.00 66.81 263 SER A CA 1
ATOM 2035 C C . SER A 1 263 ? 15.274 9.183 -7.811 1.00 66.81 263 SER A C 1
ATOM 2037 O O . SER A 1 263 ? 16.252 9.483 -8.482 1.00 66.81 263 SER A O 1
ATOM 2039 N N . GLY A 1 264 ? 14.703 10.044 -6.972 1.00 64.88 264 GLY A N 1
ATOM 2040 C CA . GLY A 1 264 ? 15.353 11.283 -6.564 1.00 64.88 264 GLY A CA 1
ATOM 2041 C C . GLY A 1 264 ? 16.630 11.025 -5.758 1.00 64.88 264 GLY A C 1
ATOM 2042 O O . GLY A 1 264 ? 16.999 9.883 -5.470 1.00 64.88 264 GLY A O 1
ATOM 2043 N N . SER A 1 265 ? 17.271 12.107 -5.318 1.00 59.94 265 SER A N 1
ATOM 2044 C CA . SER A 1 265 ? 18.537 12.056 -4.583 1.00 59.94 265 SER A CA 1
ATOM 2045 C C . SER A 1 265 ? 18.531 11.181 -3.344 1.00 59.94 265 SER A C 1
ATOM 2047 O O . SER A 1 265 ? 19.557 10.640 -2.947 1.00 59.94 265 SER A O 1
ATOM 2049 N N . ASN A 1 266 ? 17.365 11.056 -2.730 1.00 67.94 266 ASN A N 1
ATOM 2050 C CA . ASN A 1 266 ? 17.241 10.625 -1.355 1.00 67.94 266 ASN A CA 1
ATOM 2051 C C . ASN A 1 266 ? 17.182 9.103 -1.187 1.00 67.94 266 ASN A C 1
ATOM 2053 O O . ASN A 1 266 ? 17.516 8.616 -0.113 1.00 67.94 266 ASN A O 1
ATOM 2057 N N . TRP A 1 267 ? 16.859 8.345 -2.240 1.00 68.94 267 TRP A N 1
ATOM 2058 C CA . TRP A 1 267 ? 16.921 6.878 -2.198 1.00 68.94 267 TRP A CA 1
ATOM 2059 C C . TRP A 1 267 ? 18.338 6.354 -1.978 1.00 68.94 267 TRP A C 1
ATOM 2061 O O . TRP A 1 267 ? 18.505 5.226 -1.520 1.00 68.94 267 TRP A O 1
ATOM 2071 N N . GLY A 1 268 ? 19.344 7.165 -2.335 1.00 55.34 268 GLY A N 1
ATOM 2072 C CA . GLY A 1 268 ? 20.724 6.717 -2.434 1.00 55.34 268 GLY A CA 1
ATOM 2073 C C . GLY A 1 268 ? 21.695 7.174 -1.356 1.00 55.34 268 GLY A C 1
ATOM 2074 O O . GLY A 1 268 ? 22.897 7.000 -1.512 1.00 55.34 268 GLY A O 1
ATOM 2075 N N . TRP A 1 269 ? 21.210 7.790 -0.280 1.00 54.94 269 TRP A N 1
ATOM 2076 C CA . TRP A 1 269 ? 22.067 8.308 0.795 1.00 54.94 269 TRP A CA 1
ATOM 2077 C C . TRP A 1 269 ? 22.359 7.304 1.912 1.00 54.94 269 TRP A C 1
ATOM 2079 O O . TRP A 1 269 ? 23.226 7.571 2.745 1.00 54.94 269 TRP A O 1
ATOM 2089 N N . ASN A 1 270 ? 21.680 6.156 1.939 1.00 54.78 270 ASN A N 1
ATOM 2090 C CA . ASN A 1 270 ? 21.831 5.185 3.013 1.00 54.78 270 ASN A CA 1
ATOM 2091 C C . ASN A 1 270 ? 22.446 3.872 2.483 1.00 54.78 270 ASN A C 1
ATOM 2093 O O . ASN A 1 270 ? 21.748 3.093 1.838 1.00 54.78 270 ASN A O 1
ATOM 2097 N N . PRO A 1 271 ? 23.738 3.595 2.750 1.00 49.69 271 PRO A N 1
ATOM 2098 C CA . PRO A 1 271 ? 24.393 2.352 2.339 1.00 49.69 271 PRO A CA 1
ATOM 2099 C C . PRO A 1 271 ? 23.928 1.113 3.122 1.00 49.69 271 PRO A C 1
ATOM 2101 O O . PRO A 1 271 ? 24.483 0.038 2.897 1.00 49.69 271 PRO A O 1
ATOM 2104 N N . ARG A 1 272 ? 23.020 1.244 4.105 1.00 53.34 272 ARG A N 1
ATOM 2105 C CA . ARG A 1 272 ? 22.901 0.235 5.164 1.00 53.34 272 ARG A CA 1
ATOM 2106 C C . ARG A 1 272 ? 21.948 -0.920 4.927 1.00 53.34 272 ARG A C 1
ATOM 2108 O O . ARG A 1 272 ? 22.299 -1.982 5.421 1.00 53.34 272 ARG A O 1
ATOM 2115 N N . THR A 1 273 ? 20.840 -0.835 4.205 1.00 49.81 273 THR A N 1
ATOM 2116 C CA . THR A 1 273 ? 19.908 -1.976 4.235 1.00 49.81 273 THR A CA 1
ATOM 2117 C C . THR A 1 273 ? 18.943 -1.990 3.060 1.00 49.81 273 THR A C 1
ATOM 2119 O O . THR A 1 273 ? 18.225 -1.028 2.826 1.00 49.81 273 THR A O 1
ATOM 2122 N N . SER A 1 274 ? 18.967 -3.128 2.358 1.00 55.56 274 SER A N 1
ATOM 2123 C CA . SER A 1 274 ? 18.025 -3.592 1.339 1.00 55.56 274 SER A CA 1
ATOM 2124 C C . SER A 1 274 ? 17.765 -2.691 0.131 1.00 55.56 274 SER A C 1
ATOM 2126 O O . SER A 1 274 ? 17.856 -1.472 0.129 1.00 55.56 274 SER A O 1
ATOM 2128 N N . HIS A 1 275 ? 17.478 -3.342 -0.987 1.00 69.38 275 HIS A N 1
ATOM 2129 C CA . HIS A 1 275 ? 17.320 -2.670 -2.262 1.00 69.38 275 HIS A CA 1
ATOM 2130 C C . HIS A 1 275 ? 16.193 -3.321 -3.045 1.00 69.38 275 HIS A C 1
ATOM 2132 O O . HIS A 1 275 ? 16.054 -4.540 -3.053 1.00 69.38 275 HIS A O 1
ATOM 2138 N N . TRP A 1 276 ? 15.437 -2.509 -3.786 1.00 80.00 276 TRP A N 1
ATOM 2139 C CA . TRP A 1 276 ? 14.366 -2.984 -4.669 1.00 80.00 276 TRP A CA 1
ATOM 2140 C C . TRP A 1 276 ? 14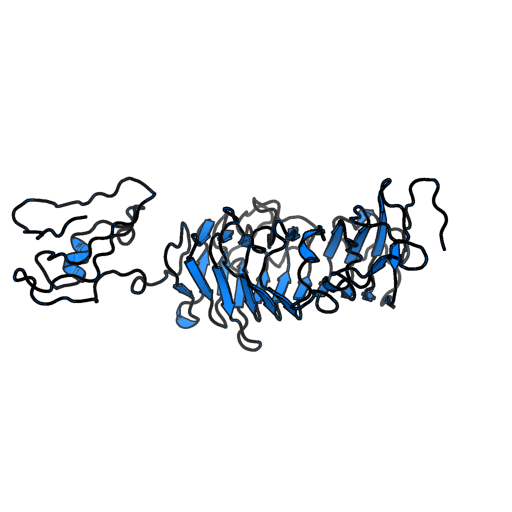.910 -3.872 -5.796 1.00 80.00 276 TRP A C 1
ATOM 2142 O O . TRP A 1 276 ? 14.141 -4.459 -6.558 1.00 80.00 276 TRP A O 1
ATOM 2152 N N . ARG A 1 277 ? 16.237 -3.923 -5.949 1.00 84.94 277 ARG A N 1
ATOM 2153 C CA . ARG A 1 277 ? 16.908 -4.632 -7.025 1.00 84.94 277 ARG A CA 1
ATOM 2154 C C . ARG A 1 277 ? 16.580 -6.105 -6.980 1.00 84.94 277 ARG A C 1
ATOM 2156 O O . ARG A 1 277 ? 16.699 -6.709 -5.923 1.00 84.94 277 ARG A O 1
ATOM 2163 N N . ASP A 1 278 ? 16.191 -6.657 -8.120 1.00 90.38 278 ASP A N 1
ATOM 2164 C CA . ASP A 1 278 ? 15.843 -8.075 -8.262 1.00 90.38 278 ASP A CA 1
ATOM 2165 C C . ASP A 1 278 ? 14.607 -8.520 -7.441 1.00 90.38 278 ASP A C 1
ATOM 2167 O O . ASP A 1 278 ? 14.253 -9.695 -7.459 1.00 90.38 278 ASP A O 1
ATOM 2171 N N . GLN A 1 279 ? 13.911 -7.598 -6.756 1.00 93.38 279 GLN A N 1
ATOM 2172 C CA . GLN A 1 279 ? 12.809 -7.914 -5.829 1.00 93.38 279 GLN A CA 1
ATOM 2173 C C . GLN A 1 279 ? 11.415 -7.572 -6.362 1.00 93.38 279 GLN A C 1
ATOM 2175 O O . GLN A 1 279 ? 10.420 -7.833 -5.684 1.00 93.38 279 GLN A O 1
ATOM 2180 N N . VAL A 1 280 ? 11.316 -6.983 -7.559 1.00 95.62 280 VAL A N 1
ATOM 2181 C CA . VAL A 1 280 ? 10.046 -6.489 -8.109 1.00 95.62 280 VAL A CA 1
ATOM 2182 C C . VAL A 1 280 ? 9.679 -7.198 -9.406 1.00 95.62 280 VAL A C 1
ATOM 2184 O O . VAL A 1 280 ? 10.467 -7.268 -10.353 1.00 95.62 280 VAL A O 1
ATOM 2187 N N . THR A 1 281 ? 8.436 -7.673 -9.460 1.00 97.69 281 THR A N 1
ATOM 2188 C CA . THR A 1 281 ? 7.796 -8.177 -10.676 1.00 97.69 281 THR A CA 1
ATOM 2189 C C . THR A 1 281 ? 6.631 -7.275 -11.062 1.00 97.69 281 THR A C 1
ATOM 2191 O O . THR A 1 281 ? 5.765 -6.965 -10.251 1.00 97.69 281 THR A O 1
ATOM 2194 N N . VAL A 1 282 ? 6.594 -6.870 -12.324 1.00 95.00 282 VAL A N 1
ATOM 2195 C CA . VAL A 1 282 ? 5.540 -6.055 -12.915 1.00 95.00 282 VAL A CA 1
ATOM 2196 C C . VAL A 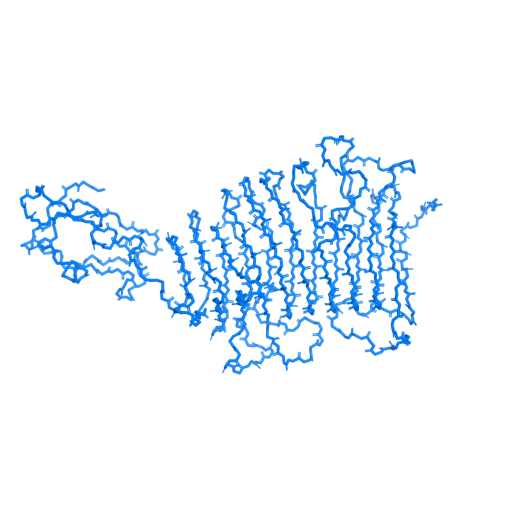1 282 ? 4.867 -6.850 -14.022 1.00 95.00 282 VAL A C 1
ATOM 2198 O O . VAL A 1 282 ? 5.524 -7.362 -14.927 1.00 95.00 282 VAL A O 1
ATOM 2201 N N . ILE A 1 283 ? 3.547 -6.948 -13.952 1.00 89.88 283 ILE A N 1
ATOM 2202 C CA . ILE A 1 283 ? 2.716 -7.740 -14.848 1.00 89.88 283 ILE A CA 1
ATOM 2203 C C . ILE A 1 283 ? 1.643 -6.821 -15.413 1.00 89.88 283 ILE A C 1
ATOM 2205 O O . ILE A 1 283 ? 0.976 -6.105 -14.665 1.00 89.88 283 ILE A O 1
ATOM 2209 N N . ARG A 1 284 ? 1.460 -6.834 -16.735 1.00 84.38 284 ARG A N 1
ATOM 2210 C CA . ARG A 1 284 ? 0.345 -6.148 -17.403 1.00 84.38 284 ARG A CA 1
ATOM 2211 C C . ARG A 1 284 ? 0.178 -4.687 -16.981 1.00 84.38 284 ARG A C 1
ATOM 2213 O O . ARG A 1 284 ? -0.924 -4.257 -16.656 1.00 84.38 284 ARG A O 1
ATOM 2220 N N . SER A 1 285 ? 1.276 -3.934 -16.927 1.00 85.25 285 SER A N 1
ATOM 2221 C CA . SER A 1 285 ? 1.259 -2.581 -16.361 1.00 85.25 285 SER A CA 1
ATOM 2222 C C . SER A 1 285 ? 2.046 -1.568 -17.191 1.00 85.25 285 SER A C 1
ATOM 2224 O O . SER A 1 285 ? 2.921 -1.926 -17.982 1.00 85.25 285 SER A O 1
ATOM 2226 N N . GLY A 1 286 ? 1.722 -0.287 -17.008 1.00 84.00 286 GLY A N 1
ATOM 2227 C CA . GLY A 1 286 ? 2.530 0.833 -17.493 1.00 84.00 286 GLY A CA 1
ATOM 2228 C C . GLY A 1 286 ? 3.496 1.304 -16.408 1.00 84.00 286 GLY A C 1
ATOM 2229 O O . GLY A 1 286 ? 3.069 1.558 -15.285 1.00 84.00 286 GLY A O 1
ATOM 2230 N N . VAL A 1 287 ? 4.781 1.439 -16.733 1.00 90.56 287 VAL A N 1
ATOM 2231 C CA . VAL A 1 287 ? 5.842 1.831 -15.794 1.00 90.56 287 VAL A CA 1
ATOM 2232 C C . VAL A 1 287 ? 6.577 3.056 -16.313 1.00 90.56 287 VAL A C 1
ATOM 2234 O O . VAL A 1 287 ? 7.008 3.091 -17.465 1.00 90.56 287 VAL A O 1
ATOM 2237 N N . TYR A 1 288 ? 6.759 4.039 -15.442 1.00 90.12 288 TYR A N 1
ATOM 2238 C CA . TYR A 1 288 ? 7.587 5.210 -15.660 1.00 90.12 288 TYR A CA 1
ATOM 2239 C C . TYR A 1 288 ? 8.561 5.350 -14.492 1.00 90.12 288 TYR A C 1
ATOM 2241 O O . TYR A 1 288 ? 8.162 5.640 -13.366 1.00 90.12 288 TYR A O 1
ATOM 2249 N N . LEU A 1 289 ? 9.837 5.098 -14.767 1.00 88.94 289 LEU A N 1
ATOM 2250 C CA . LEU A 1 289 ? 10.920 5.301 -13.816 1.00 88.94 289 LEU A CA 1
ATOM 2251 C C . LEU A 1 289 ? 11.599 6.623 -14.161 1.00 88.94 289 LEU A C 1
ATOM 2253 O O . LEU A 1 289 ? 12.305 6.711 -15.171 1.00 88.94 289 LEU A O 1
ATOM 2257 N N . ASP A 1 290 ? 11.353 7.644 -13.348 1.00 84.19 290 ASP A N 1
ATOM 2258 C CA . ASP A 1 290 ? 11.964 8.961 -13.493 1.00 84.19 290 ASP A CA 1
ATOM 2259 C C . ASP A 1 290 ? 13.216 9.085 -12.639 1.00 84.19 290 ASP A C 1
ATOM 2261 O O . ASP A 1 290 ? 13.341 8.435 -11.597 1.00 84.19 290 ASP A O 1
ATOM 2265 N N . ASN A 1 291 ? 14.155 9.923 -13.086 1.00 79.88 291 ASN A N 1
ATOM 2266 C CA . ASN A 1 291 ? 15.456 10.072 -12.439 1.00 79.88 291 ASN A CA 1
ATOM 2267 C C . ASN A 1 291 ? 16.106 8.718 -12.123 1.00 79.88 291 ASN A C 1
ATOM 2269 O O . ASN A 1 291 ? 16.850 8.656 -11.152 1.00 79.88 291 ASN A O 1
ATOM 2273 N N . ALA A 1 292 ? 15.848 7.657 -12.913 1.00 74.06 292 ALA A N 1
ATOM 2274 C CA . ALA A 1 292 ? 16.048 6.234 -12.567 1.00 74.06 292 ALA A CA 1
ATOM 2275 C C . ALA A 1 292 ? 17.506 5.860 -12.202 1.00 74.06 292 ALA A C 1
ATOM 2277 O O . ALA A 1 292 ? 17.844 4.701 -11.988 1.00 74.06 292 ALA A O 1
ATOM 2278 N N . ILE A 1 293 ? 18.397 6.841 -12.245 1.00 70.00 293 ILE A N 1
ATOM 2279 C CA . ILE A 1 293 ? 19.820 6.798 -12.508 1.00 70.00 293 ILE A CA 1
ATOM 2280 C C . ILE A 1 293 ? 20.504 7.921 -11.690 1.00 70.00 293 ILE A C 1
ATOM 2282 O O . ILE A 1 293 ? 21.401 8.611 -12.161 1.00 70.00 293 ILE A O 1
ATOM 2286 N N . TYR A 1 294 ? 20.023 8.173 -10.469 1.00 62.12 294 TYR A N 1
ATOM 2287 C CA . TYR A 1 294 ? 20.638 9.133 -9.549 1.00 62.12 294 TYR A CA 1
ATOM 2288 C C . TYR A 1 294 ? 21.851 8.508 -8.833 1.00 62.12 294 TYR A C 1
ATOM 2290 O O . TYR A 1 294 ? 21.749 7.390 -8.322 1.00 62.12 294 TYR A O 1
ATOM 2298 N N . PHE A 1 295 ? 22.985 9.226 -8.750 1.00 60.75 295 PHE A N 1
ATOM 2299 C CA . PHE A 1 295 ? 24.244 8.711 -8.179 1.00 60.75 295 PHE A CA 1
ATOM 2300 C C . PHE A 1 295 ? 25.026 9.702 -7.313 1.00 60.75 295 PHE A C 1
ATOM 2302 O O . PHE A 1 295 ? 24.970 10.912 -7.523 1.00 60.75 295 PHE A O 1
ATOM 2309 N N . SER A 1 296 ? 25.852 9.134 -6.427 1.00 55.22 296 SER A N 1
ATOM 2310 C CA . SER A 1 296 ? 26.987 9.766 -5.745 1.00 55.22 296 SER A CA 1
ATOM 2311 C C . SER A 1 296 ? 28.255 8.936 -6.012 1.00 55.22 296 SER A C 1
ATOM 2313 O O . SER A 1 296 ? 28.193 7.710 -5.998 1.00 55.22 296 SER A O 1
ATOM 2315 N N . THR A 1 297 ? 29.399 9.578 -6.267 1.00 48.56 297 THR A N 1
ATOM 2316 C CA . THR A 1 297 ? 30.727 8.955 -6.449 1.00 48.56 297 THR A CA 1
ATOM 2317 C C . THR A 1 297 ? 31.385 8.593 -5.126 1.00 48.56 297 THR A C 1
ATOM 2319 O O . THR A 1 297 ? 32.419 7.925 -5.114 1.00 48.56 297 THR A O 1
ATOM 2322 N N . ALA A 1 298 ? 30.814 9.019 -4.000 1.00 54.97 298 ALA A N 1
ATOM 2323 C CA . ALA A 1 298 ? 31.303 8.591 -2.707 1.00 54.97 298 ALA A CA 1
ATOM 2324 C C . ALA A 1 298 ? 30.944 7.110 -2.504 1.00 54.97 298 ALA A C 1
ATOM 2326 O O . ALA A 1 298 ? 29.778 6.727 -2.414 1.00 54.97 298 ALA A O 1
ATOM 2327 N N . SER A 1 299 ? 31.984 6.281 -2.396 1.00 51.06 299 SER A N 1
ATOM 2328 C CA . SER A 1 299 ? 31.931 4.831 -2.145 1.00 51.06 299 SER A CA 1
ATOM 2329 C C . SER A 1 299 ? 31.063 4.436 -0.947 1.00 51.06 299 SER A C 1
ATOM 2331 O O . SER A 1 299 ? 30.625 3.295 -0.838 1.00 51.06 299 SER A O 1
ATOM 2333 N N . ASN A 1 300 ? 30.797 5.389 -0.058 1.00 53.66 300 ASN A N 1
ATOM 2334 C CA . ASN A 1 300 ? 30.054 5.208 1.179 1.00 53.66 300 ASN A CA 1
ATOM 2335 C C . ASN A 1 300 ? 28.537 5.132 0.977 1.00 53.66 300 ASN A C 1
ATOM 2337 O O . ASN A 1 300 ? 27.835 4.988 1.966 1.00 53.66 300 ASN A O 1
ATOM 2341 N N . TYR A 1 301 ? 28.024 5.254 -0.250 1.00 55.69 301 TYR A N 1
ATOM 2342 C CA . TYR A 1 301 ? 26.584 5.343 -0.511 1.00 55.69 301 TYR A CA 1
ATOM 2343 C C . TYR A 1 301 ? 25.980 4.103 -1.185 1.00 55.69 301 TYR A C 1
ATOM 2345 O O . TYR A 1 301 ? 24.779 4.054 -1.384 1.00 55.69 301 TYR A O 1
ATOM 2353 N N . GLY A 1 302 ? 26.765 3.070 -1.517 1.00 56.16 302 GLY A N 1
ATOM 2354 C CA . GLY A 1 302 ? 26.221 1.789 -2.009 1.00 56.16 302 GLY A CA 1
ATOM 2355 C C . GLY A 1 302 ? 25.686 1.790 -3.454 1.00 56.16 302 GLY A C 1
ATOM 2356 O O . GLY A 1 302 ? 25.187 0.768 -3.928 1.00 56.16 302 GLY A O 1
ATOM 2357 N N . HIS A 1 303 ? 25.828 2.891 -4.201 1.00 61.62 303 HIS A N 1
ATOM 2358 C CA . HIS A 1 303 ? 25.423 2.986 -5.611 1.00 61.62 303 HIS A CA 1
ATOM 2359 C C . HIS A 1 303 ? 26.635 2.892 -6.545 1.00 61.62 303 HIS A C 1
ATOM 2361 O O . HIS A 1 303 ? 27.197 3.899 -6.959 1.00 61.62 303 HIS A O 1
ATOM 2367 N N . ASN A 1 304 ? 27.011 1.671 -6.939 1.00 66.44 304 ASN A N 1
ATOM 2368 C CA . ASN A 1 304 ? 28.055 1.414 -7.944 1.00 66.44 304 ASN A CA 1
ATOM 2369 C C . ASN A 1 304 ? 27.554 1.716 -9.373 1.00 66.44 304 ASN A C 1
ATOM 2371 O O . ASN A 1 304 ? 27.421 0.811 -10.201 1.00 66.44 304 ASN A O 1
ATOM 2375 N N . TYR A 1 305 ? 27.199 2.974 -9.657 1.00 70.25 305 TYR A N 1
ATOM 2376 C CA . TYR A 1 305 ? 26.693 3.441 -10.963 1.00 70.25 305 TYR A CA 1
ATOM 2377 C C . TYR A 1 305 ? 25.432 2.723 -11.461 1.00 70.25 305 TYR A C 1
ATOM 2379 O O . TYR A 1 305 ? 25.103 2.756 -12.647 1.00 70.25 305 TYR A O 1
ATOM 2387 N N . THR A 1 306 ? 24.715 2.059 -10.556 1.00 78.25 306 THR A N 1
ATOM 2388 C CA . THR A 1 306 ? 23.575 1.217 -10.903 1.00 78.25 306 THR A CA 1
ATOM 2389 C C . THR A 1 306 ? 22.281 1.756 -10.310 1.00 78.25 306 THR A C 1
ATOM 2391 O O . THR A 1 306 ? 22.256 2.100 -9.127 1.00 78.25 306 THR A O 1
ATOM 2394 N N . SER A 1 307 ? 21.196 1.739 -11.080 1.00 80.00 307 SER A N 1
ATOM 2395 C CA . SER A 1 307 ? 19.848 2.082 -10.606 1.00 80.00 307 SER A CA 1
ATOM 2396 C C . SER A 1 307 ? 19.385 1.242 -9.409 1.00 80.00 307 SER A C 1
ATOM 2398 O O . SER A 1 307 ? 19.641 0.039 -9.357 1.00 80.00 307 SER A O 1
ATOM 2400 N N . VAL A 1 308 ? 18.630 1.844 -8.485 1.00 79.44 308 VAL A N 1
ATOM 2401 C CA . VAL A 1 308 ? 17.898 1.121 -7.423 1.00 79.44 308 VAL A CA 1
ATOM 2402 C C . VAL A 1 308 ? 16.782 0.222 -7.965 1.00 79.44 308 VAL A C 1
ATOM 2404 O O . VAL A 1 308 ? 16.417 -0.750 -7.312 1.00 79.44 308 VAL A O 1
ATOM 2407 N N . PHE A 1 309 ? 16.298 0.490 -9.179 1.00 84.56 309 PHE A N 1
ATOM 2408 C CA . PHE A 1 309 ? 15.249 -0.274 -9.865 1.00 84.56 309 PHE A CA 1
ATOM 2409 C C . PHE A 1 309 ? 15.811 -1.388 -10.771 1.00 84.56 309 PHE A C 1
ATOM 2411 O O . PHE A 1 309 ? 15.138 -1.889 -11.670 1.00 84.56 309 PHE A O 1
ATOM 2418 N N . ASN A 1 310 ? 17.084 -1.742 -10.589 1.00 88.00 310 ASN A N 1
ATOM 2419 C CA . ASN A 1 310 ? 17.773 -2.731 -11.411 1.00 88.00 310 ASN A CA 1
ATOM 2420 C C . ASN A 1 310 ? 17.259 -4.160 -11.183 1.00 88.00 310 ASN A C 1
ATOM 2422 O O . ASN A 1 310 ? 16.955 -4.545 -10.066 1.00 88.00 310 ASN A O 1
ATOM 2426 N N . GLY A 1 311 ? 17.246 -4.988 -12.222 1.00 91.38 311 GLY A N 1
ATOM 2427 C CA . GLY A 1 311 ? 16.966 -6.421 -12.101 1.00 91.38 311 GLY A CA 1
ATOM 2428 C C . GLY A 1 311 ? 15.483 -6.770 -11.993 1.00 91.38 311 GLY A C 1
ATOM 2429 O O . GLY A 1 311 ? 15.126 -7.927 -11.797 1.00 91.38 311 GLY A O 1
ATOM 2430 N N . TRP A 1 312 ? 14.597 -5.788 -12.150 1.00 94.88 312 TRP A N 1
ATOM 2431 C CA . TRP A 1 312 ? 13.156 -6.023 -12.120 1.00 94.88 312 TRP A CA 1
ATOM 2432 C C . TRP A 1 312 ? 12.703 -6.888 -13.292 1.00 94.88 312 TRP A C 1
ATOM 2434 O O . TRP A 1 312 ? 13.285 -6.864 -14.384 1.00 94.88 312 TRP A O 1
ATOM 2444 N N . LYS A 1 313 ? 11.623 -7.635 -13.066 1.00 96.94 313 LYS A N 1
ATOM 2445 C CA . LYS A 1 313 ? 10.980 -8.464 -14.083 1.00 96.94 313 LYS A CA 1
ATOM 2446 C C . LYS A 1 313 ? 9.721 -7.778 -14.593 1.00 96.94 313 LYS A C 1
ATOM 2448 O O . LYS A 1 313 ? 8.831 -7.463 -13.818 1.00 96.94 313 LYS A O 1
ATOM 2453 N N . TYR A 1 314 ? 9.621 -7.618 -15.902 1.00 93.69 314 TYR A N 1
ATOM 2454 C CA . TYR A 1 314 ? 8.499 -7.010 -16.600 1.00 93.69 314 TYR A CA 1
ATOM 2455 C C . TYR A 1 314 ? 7.872 -8.054 -17.519 1.00 93.69 314 TYR A C 1
ATOM 2457 O O . TYR A 1 314 ? 8.540 -8.617 -18.387 1.00 93.69 314 TYR A O 1
ATOM 2465 N N . ILE A 1 315 ? 6.594 -8.341 -17.310 1.00 89.56 315 ILE A N 1
ATOM 2466 C CA . ILE A 1 315 ? 5.824 -9.319 -18.074 1.00 89.56 315 ILE A CA 1
ATOM 2467 C C . ILE A 1 315 ? 4.670 -8.574 -18.706 1.00 89.56 315 ILE A C 1
ATOM 2469 O O . ILE A 1 315 ? 3.848 -7.988 -17.998 1.00 89.56 315 ILE A O 1
ATOM 2473 N N . GLN A 1 316 ? 4.616 -8.588 -20.035 1.00 83.94 316 GLN A N 1
ATOM 2474 C CA . GLN A 1 316 ? 3.571 -7.926 -20.795 1.00 83.94 316 GLN A CA 1
ATOM 2475 C C . GLN A 1 316 ? 3.418 -6.479 -20.294 1.00 83.94 316 GLN A C 1
ATOM 2477 O O . GLN A 1 316 ? 2.380 -6.089 -19.793 1.00 83.94 316 GLN A O 1
ATOM 2482 N N . SER A 1 317 ? 4.472 -5.678 -20.269 1.00 85.25 317 SER A N 1
ATOM 2483 C CA . SER A 1 317 ? 4.416 -4.338 -19.666 1.00 85.25 317 SER A CA 1
ATOM 2484 C C . SER A 1 317 ? 5.032 -3.302 -20.590 1.00 85.25 317 SER A C 1
ATOM 2486 O O . SER A 1 317 ? 5.866 -3.635 -21.430 1.00 85.25 317 SER A O 1
ATOM 2488 N N . ASP A 1 318 ? 4.612 -2.046 -20.459 1.00 83.44 318 ASP A N 1
ATOM 2489 C CA . ASP A 1 318 ? 5.255 -0.939 -21.165 1.00 83.44 318 ASP A CA 1
ATOM 2490 C C . ASP A 1 318 ? 6.101 -0.147 -20.179 1.00 83.44 318 ASP A C 1
ATOM 2492 O O . ASP A 1 318 ? 5.583 0.398 -19.205 1.00 83.44 318 ASP A O 1
ATOM 2496 N N . VAL A 1 319 ? 7.404 -0.100 -20.431 1.00 88.69 319 VAL A N 1
ATOM 2497 C CA . VAL A 1 319 ? 8.389 0.435 -19.496 1.00 88.69 319 VAL A CA 1
ATOM 2498 C C . VAL A 1 319 ? 9.075 1.640 -20.113 1.00 88.69 319 VAL A C 1
ATOM 2500 O O . VAL A 1 319 ? 9.655 1.563 -21.196 1.00 88.69 319 VAL A O 1
ATOM 2503 N N . VAL A 1 320 ? 9.045 2.759 -19.402 1.00 88.06 320 VAL A N 1
ATOM 2504 C CA . VAL A 1 320 ? 9.830 3.946 -19.714 1.00 88.06 320 VAL A CA 1
ATOM 2505 C C . VAL A 1 320 ? 10.836 4.160 -18.598 1.00 88.06 320 VAL A C 1
ATOM 2507 O O . VAL A 1 320 ? 10.466 4.247 -17.431 1.00 88.06 320 VAL A O 1
ATOM 2510 N N . ILE A 1 321 ? 12.106 4.270 -18.968 1.00 87.19 321 ILE A N 1
ATOM 2511 C CA . ILE A 1 321 ? 13.196 4.583 -18.049 1.00 87.19 321 ILE A CA 1
ATOM 2512 C C . ILE A 1 321 ? 13.802 5.899 -18.504 1.00 87.19 321 ILE A C 1
ATOM 2514 O O . ILE A 1 321 ? 14.288 5.999 -19.634 1.00 87.19 321 ILE A O 1
ATOM 2518 N N . ARG A 1 322 ? 13.762 6.906 -17.636 1.00 83.62 322 ARG A N 1
ATOM 2519 C CA . ARG A 1 322 ? 14.315 8.228 -17.911 1.00 83.62 322 ARG A CA 1
ATOM 2520 C C . ARG A 1 322 ? 15.539 8.507 -17.043 1.00 83.62 322 ARG A C 1
ATOM 2522 O O . ARG A 1 322 ? 15.495 8.372 -15.822 1.00 83.62 322 ARG A O 1
ATOM 2529 N N . GLY A 1 323 ? 16.622 8.920 -17.697 1.00 76.62 323 GLY A N 1
ATOM 2530 C CA . GLY A 1 323 ? 17.779 9.553 -17.066 1.00 76.62 323 GLY A CA 1
ATOM 2531 C C . GLY A 1 323 ? 17.686 11.071 -17.220 1.00 76.62 323 GLY A C 1
ATOM 2532 O O . GLY A 1 323 ? 17.689 11.572 -18.346 1.00 76.62 323 GLY A O 1
ATOM 2533 N N . SER A 1 324 ? 17.572 11.791 -16.103 1.00 68.88 324 SER A N 1
ATOM 2534 C CA . SER A 1 324 ? 17.246 13.229 -16.090 1.00 68.88 324 SER A CA 1
ATOM 2535 C C . SER A 1 324 ? 18.112 14.082 -15.158 1.00 68.88 324 SER A C 1
ATOM 2537 O O . SER A 1 324 ? 18.454 15.198 -15.538 1.00 68.88 324 SER A O 1
ATOM 2539 N N . SER A 1 325 ? 18.537 13.583 -13.988 1.00 61.47 325 SER A N 1
ATOM 2540 C CA . SER A 1 325 ? 19.364 14.356 -13.045 1.00 61.47 325 SER A CA 1
ATOM 2541 C C . SER A 1 325 ? 20.665 13.647 -12.654 1.00 61.47 325 SER A C 1
ATOM 2543 O O . SER A 1 325 ? 20.734 12.419 -12.593 1.00 61.47 325 SER A O 1
ATOM 2545 N N . ILE A 1 326 ? 21.711 14.443 -12.408 1.00 59.97 326 ILE A N 1
ATOM 2546 C CA . ILE A 1 326 ? 23.011 14.003 -11.890 1.00 59.97 326 ILE A CA 1
ATOM 2547 C C . ILE A 1 326 ? 23.416 14.895 -10.717 1.00 59.97 326 ILE A C 1
ATOM 2549 O O . ILE A 1 326 ? 23.300 16.115 -10.799 1.00 59.97 326 ILE A O 1
ATOM 2553 N N . TRP A 1 327 ? 23.934 14.301 -9.642 1.00 54.22 327 TRP A N 1
ATOM 2554 C CA . TRP A 1 327 ? 24.712 15.045 -8.644 1.00 54.22 327 TRP A CA 1
ATOM 2555 C C . TRP A 1 327 ? 26.188 15.139 -9.062 1.00 54.22 327 TRP A C 1
ATOM 2557 O O . TRP A 1 327 ? 26.849 16.128 -8.764 1.00 54.22 327 TRP A O 1
ATOM 2567 N N . GLN A 1 328 ? 26.691 14.149 -9.819 1.00 57.09 328 GLN A N 1
ATOM 2568 C CA . GLN A 1 328 ? 28.056 14.097 -10.360 1.00 57.09 328 GLN A CA 1
ATOM 2569 C C . GLN A 1 328 ? 28.102 13.483 -11.770 1.00 57.09 328 GLN A C 1
ATOM 2571 O O . GLN A 1 328 ? 27.276 12.644 -12.127 1.00 57.09 328 GLN A O 1
ATOM 2576 N N . ALA A 1 329 ? 29.076 13.914 -12.578 1.00 60.81 329 ALA A N 1
ATOM 2577 C CA . ALA A 1 329 ? 29.180 13.558 -13.992 1.00 60.81 329 ALA A CA 1
ATOM 2578 C C . ALA A 1 329 ? 29.544 12.077 -14.201 1.00 60.81 329 ALA A C 1
ATOM 2580 O O . ALA A 1 329 ? 30.637 11.631 -13.857 1.00 60.81 329 ALA A O 1
ATOM 2581 N N . THR A 1 330 ? 28.638 11.322 -14.818 1.00 65.38 330 THR A N 1
ATOM 2582 C CA . THR A 1 330 ? 28.898 9.975 -15.347 1.00 65.38 330 THR A CA 1
ATOM 2583 C C . THR A 1 330 ? 29.873 10.052 -16.520 1.00 65.38 330 THR A C 1
ATOM 2585 O O . THR A 1 330 ? 29.688 10.880 -17.415 1.00 65.38 330 THR A O 1
ATOM 2588 N N . THR A 1 331 ? 30.878 9.179 -16.551 1.00 68.19 331 THR A N 1
ATOM 2589 C CA . THR A 1 331 ? 31.882 9.128 -17.625 1.00 68.19 331 THR A CA 1
ATOM 2590 C C . THR A 1 331 ? 31.724 7.855 -18.453 1.00 68.19 331 THR A C 1
ATOM 2592 O O . THR A 1 331 ? 31.002 6.933 -18.084 1.00 68.19 331 THR A O 1
ATOM 2595 N N . THR A 1 332 ? 32.435 7.759 -19.573 1.00 69.62 332 THR A N 1
ATOM 2596 C CA . THR A 1 332 ? 32.521 6.517 -20.358 1.00 69.62 332 THR A CA 1
ATOM 2597 C C . THR A 1 332 ? 33.172 5.368 -19.580 1.00 69.62 332 THR A C 1
ATOM 2599 O O . THR A 1 332 ? 32.811 4.212 -19.777 1.00 69.62 332 THR A O 1
ATOM 2602 N N . THR A 1 333 ? 34.095 5.675 -18.662 1.00 71.62 333 THR A N 1
ATOM 2603 C CA . THR A 1 333 ? 34.744 4.694 -17.773 1.00 71.62 333 THR A CA 1
ATOM 2604 C C . THR A 1 333 ? 33.884 4.309 -16.570 1.00 71.62 333 THR A C 1
ATOM 2606 O O . THR A 1 333 ? 34.050 3.222 -16.025 1.00 71.62 333 THR A O 1
ATOM 2609 N N . HIS A 1 334 ? 32.927 5.162 -16.200 1.00 73.06 334 HIS A N 1
ATOM 2610 C CA . HIS A 1 334 ? 31.990 4.949 -15.103 1.00 73.06 334 HIS A CA 1
ATOM 2611 C C . HIS A 1 334 ? 30.557 5.269 -15.548 1.00 73.06 334 HIS A C 1
ATOM 2613 O O . HIS A 1 334 ? 29.970 6.277 -15.131 1.00 73.06 334 HIS A O 1
ATOM 2619 N N . PRO A 1 335 ? 30.004 4.443 -16.454 1.00 75.38 335 PRO A N 1
ATOM 2620 C CA . PRO A 1 335 ? 28.713 4.714 -17.040 1.00 75.38 335 PRO A CA 1
ATOM 2621 C C . PRO A 1 335 ? 27.591 4.338 -16.087 1.00 75.38 335 PRO A C 1
ATOM 2623 O O . PRO A 1 335 ? 27.652 3.340 -15.364 1.00 75.38 335 PRO A O 1
ATOM 2626 N N . ALA A 1 336 ? 26.521 5.106 -16.179 1.00 76.56 336 ALA A N 1
ATOM 2627 C CA . ALA A 1 336 ? 25.281 4.796 -15.521 1.00 76.56 336 ALA A CA 1
ATOM 2628 C C . ALA A 1 336 ? 24.597 3.586 -16.148 1.00 76.56 336 ALA A C 1
ATOM 2630 O O . ALA A 1 336 ? 24.513 3.500 -17.377 1.00 76.56 336 ALA A O 1
ATOM 2631 N N . TRP A 1 337 ? 24.049 2.684 -15.336 1.00 80.31 337 TRP A N 1
ATOM 2632 C CA . TRP A 1 337 ? 23.360 1.530 -15.892 1.00 80.31 337 TRP A CA 1
ATOM 2633 C C . TRP A 1 337 ? 22.166 1.018 -15.089 1.00 80.31 337 TRP A C 1
ATOM 2635 O O . TRP A 1 337 ? 22.022 1.222 -13.882 1.00 80.31 337 TRP A O 1
ATOM 2645 N N . ILE A 1 338 ? 21.293 0.331 -15.815 1.00 85.50 338 ILE A N 1
ATOM 2646 C CA . ILE A 1 338 ? 20.122 -0.385 -15.316 1.00 85.50 338 ILE A CA 1
ATOM 2647 C C . ILE A 1 338 ? 19.978 -1.678 -16.118 1.00 85.50 338 ILE A C 1
ATOM 2649 O O . ILE A 1 338 ? 20.414 -1.756 -17.264 1.00 85.50 338 ILE A O 1
ATOM 2653 N N . GLY A 1 339 ? 19.382 -2.697 -15.519 1.00 89.31 339 GLY A N 1
ATOM 2654 C CA . GLY A 1 339 ? 19.061 -3.958 -16.165 1.00 89.31 339 GLY A CA 1
ATOM 2655 C C . GLY A 1 339 ? 17.693 -4.474 -15.753 1.00 89.31 339 GLY A C 1
ATOM 2656 O O . GLY A 1 339 ? 17.095 -3.974 -14.801 1.00 89.31 339 GLY A O 1
ATOM 2657 N N . GLY A 1 340 ? 17.197 -5.479 -16.465 1.00 93.44 340 GLY A N 1
ATOM 2658 C CA . GLY A 1 340 ? 15.934 -6.131 -16.141 1.00 93.44 340 GLY A CA 1
ATOM 2659 C C . GLY A 1 340 ? 15.612 -7.302 -17.062 1.00 93.44 340 GLY A C 1
ATOM 2660 O O . GLY A 1 340 ? 16.279 -7.541 -18.069 1.00 93.44 340 GLY A O 1
ATOM 2661 N N . THR A 1 341 ? 14.563 -8.033 -16.710 1.00 95.62 341 THR A N 1
ATOM 2662 C CA . THR A 1 341 ? 14.005 -9.111 -17.532 1.00 95.62 341 THR A CA 1
ATOM 2663 C C . THR A 1 341 ? 12.723 -8.621 -18.182 1.00 95.62 341 THR A C 1
ATOM 2665 O O . THR A 1 341 ? 11.789 -8.256 -17.479 1.00 95.62 341 THR A O 1
ATOM 2668 N N . PHE A 1 342 ? 12.651 -8.639 -19.508 1.00 92.00 342 PHE A N 1
ATOM 2669 C CA . PHE A 1 342 ? 11.513 -8.146 -20.280 1.00 92.00 342 PHE A CA 1
ATOM 2670 C C . PHE A 1 342 ? 10.900 -9.298 -21.074 1.00 92.00 342 PHE A C 1
ATOM 2672 O O . PHE A 1 342 ? 11.525 -9.841 -21.983 1.00 92.00 342 PHE A O 1
ATOM 2679 N N . ILE A 1 343 ? 9.672 -9.680 -20.736 1.00 88.38 343 ILE A N 1
ATOM 2680 C CA . ILE A 1 343 ? 8.925 -10.756 -21.394 1.00 88.38 343 ILE A CA 1
ATOM 2681 C C . ILE A 1 343 ? 7.708 -10.130 -22.060 1.00 88.38 343 ILE A C 1
ATOM 2683 O O . ILE A 1 343 ? 6.889 -9.527 -21.368 1.00 88.38 343 ILE A O 1
ATOM 2687 N N . ASP A 1 344 ? 7.615 -10.209 -23.388 1.00 82.56 344 ASP A N 1
ATOM 2688 C CA . ASP A 1 344 ? 6.527 -9.606 -24.182 1.00 82.56 344 ASP A CA 1
ATOM 2689 C C . ASP A 1 344 ? 6.242 -8.138 -23.813 1.00 82.56 344 ASP A C 1
ATOM 2691 O O . ASP A 1 344 ? 5.101 -7.680 -23.798 1.00 82.56 344 ASP A O 1
ATOM 2695 N N . SER A 1 345 ? 7.301 -7.409 -23.462 1.00 83.50 345 SER A N 1
ATOM 2696 C CA . SER A 1 345 ? 7.245 -6.052 -22.920 1.00 83.50 345 SER A CA 1
ATOM 2697 C C . SER A 1 345 ? 7.899 -5.050 -23.870 1.00 83.50 345 SER A C 1
ATOM 2699 O O . SER A 1 345 ? 8.778 -5.408 -24.659 1.00 83.50 345 SER A O 1
ATOM 2701 N N . SER A 1 346 ? 7.485 -3.786 -23.789 1.00 81.38 346 SER A N 1
ATOM 2702 C CA . SER A 1 346 ? 8.140 -2.677 -24.484 1.00 81.38 346 SER A CA 1
ATOM 2703 C C . SER A 1 346 ? 9.047 -1.908 -23.523 1.00 81.38 346 SER A C 1
ATOM 2705 O O . SER A 1 346 ? 8.730 -1.757 -22.344 1.00 81.38 346 SER A O 1
ATOM 2707 N N . LEU A 1 347 ? 10.193 -1.440 -24.024 1.00 86.12 347 LEU A N 1
ATOM 2708 C CA . LEU A 1 347 ? 11.145 -0.640 -23.260 1.00 86.12 347 LEU A CA 1
ATOM 2709 C C . LEU A 1 347 ? 11.529 0.612 -24.053 1.00 86.12 347 LEU A C 1
ATOM 2711 O O . LEU A 1 347 ? 12.030 0.528 -25.177 1.00 86.12 347 LEU A O 1
ATOM 2715 N N . LYS A 1 348 ? 11.348 1.779 -23.436 1.00 85.56 348 LYS A N 1
ATOM 2716 C CA . LYS A 1 348 ? 11.823 3.067 -23.938 1.00 85.56 348 LYS A CA 1
ATOM 2717 C C . LYS A 1 348 ? 12.835 3.660 -22.964 1.00 85.56 348 LYS A C 1
ATOM 2719 O O . LYS A 1 348 ? 12.501 3.934 -21.814 1.00 85.56 348 LYS A O 1
ATOM 2724 N N . LEU A 1 349 ? 14.048 3.902 -23.452 1.00 83.12 349 LEU A N 1
ATOM 2725 C CA . LEU A 1 349 ? 15.078 4.639 -22.723 1.00 83.12 349 LEU A CA 1
ATOM 2726 C C . LEU A 1 349 ? 15.014 6.107 -23.158 1.00 83.12 349 LEU A C 1
ATOM 2728 O O . LEU A 1 349 ? 15.035 6.400 -24.354 1.00 83.12 349 LEU A O 1
ATOM 2732 N N . ARG A 1 350 ? 14.888 7.027 -22.200 1.00 80.38 350 ARG A N 1
ATOM 2733 C CA . ARG A 1 350 ? 14.808 8.475 -22.443 1.00 80.38 350 ARG A CA 1
ATOM 2734 C C . ARG A 1 350 ? 15.962 9.188 -21.746 1.00 80.38 350 ARG A C 1
ATOM 2736 O O . ARG A 1 350 ? 16.167 8.991 -20.552 1.00 80.38 350 ARG A O 1
ATOM 2743 N N . GLY A 1 351 ? 16.681 10.033 -22.478 1.00 71.75 351 GLY A N 1
ATOM 2744 C CA . GLY A 1 351 ? 17.601 11.017 -21.903 1.00 71.75 351 GLY A CA 1
ATOM 2745 C C . GLY A 1 351 ? 16.972 12.409 -21.898 1.00 71.75 351 GLY A C 1
ATOM 2746 O O . GLY A 1 351 ? 16.104 12.694 -22.720 1.00 71.75 351 GLY A O 1
ATOM 2747 N N . GLU A 1 352 ? 17.406 13.277 -20.989 1.00 72.94 352 GLU A N 1
ATOM 2748 C CA . GLU A 1 352 ? 17.043 14.700 -20.982 1.00 72.94 352 GLU A CA 1
ATOM 2749 C C . GLU A 1 352 ? 18.170 15.580 -21.548 1.00 72.94 352 GLU A C 1
ATOM 2751 O O . GLU A 1 352 ? 19.337 15.186 -21.577 1.00 72.94 352 GLU A O 1
ATOM 2756 N N . SER A 1 353 ? 17.844 16.794 -21.995 1.00 62.69 353 SER A N 1
ATOM 2757 C CA . SER A 1 353 ? 18.808 17.749 -22.562 1.00 62.69 353 SER A CA 1
ATOM 2758 C C . SER A 1 353 ? 20.008 18.019 -21.634 1.00 62.69 353 SER A C 1
ATOM 2760 O O . SER A 1 353 ? 21.143 18.102 -22.116 1.00 62.69 353 SER A O 1
ATOM 2762 N N . GLY A 1 354 ? 19.783 18.048 -20.314 1.00 63.62 354 GLY A N 1
ATOM 2763 C CA . GLY A 1 354 ? 20.809 18.220 -19.274 1.00 63.62 354 GLY A CA 1
ATOM 2764 C C . GLY A 1 354 ? 21.645 16.974 -18.937 1.00 63.62 354 GLY A C 1
ATOM 2765 O O . GLY A 1 354 ? 22.634 17.083 -18.218 1.00 63.62 354 GLY A O 1
ATOM 2766 N N . TRP A 1 355 ? 21.299 15.796 -19.462 1.00 70.62 355 TRP A N 1
ATOM 2767 C CA . TRP A 1 355 ? 22.005 14.540 -19.192 1.00 70.62 355 TRP A CA 1
ATOM 2768 C C . TRP A 1 355 ? 23.211 14.367 -20.125 1.00 70.62 355 TRP A C 1
ATOM 2770 O O . TRP A 1 355 ? 23.050 14.304 -21.344 1.00 70.62 355 TRP A O 1
ATOM 2780 N N . THR A 1 356 ? 24.432 14.300 -19.591 1.00 64.94 356 THR A N 1
ATOM 2781 C CA . THR A 1 356 ? 25.671 14.337 -20.398 1.00 64.94 356 THR A CA 1
ATOM 2782 C C . THR A 1 356 ? 26.426 13.016 -20.509 1.00 64.94 356 THR A C 1
ATOM 2784 O O . THR A 1 356 ? 27.310 12.927 -21.358 1.00 64.94 356 THR A O 1
ATOM 2787 N N . GLY A 1 357 ? 26.095 11.989 -19.722 1.00 66.31 357 GLY A N 1
ATOM 2788 C CA . GLY A 1 357 ? 26.772 10.692 -19.827 1.00 66.31 357 GLY A CA 1
ATOM 2789 C C . GLY A 1 357 ? 25.970 9.589 -20.511 1.00 66.31 357 GLY A C 1
ATOM 2790 O O . GLY A 1 357 ? 24.881 9.816 -21.032 1.00 66.31 357 GLY A O 1
ATOM 2791 N N . PRO A 1 358 ? 26.511 8.368 -20.561 1.00 70.62 358 PRO A N 1
ATOM 2792 C CA . PRO A 1 358 ? 25.812 7.228 -21.139 1.00 70.62 358 PRO A CA 1
ATOM 2793 C C . PRO A 1 358 ? 24.784 6.653 -20.152 1.00 70.62 358 PRO A C 1
ATOM 2795 O O . PRO A 1 358 ? 25.120 6.366 -19.004 1.00 70.62 358 PRO A O 1
ATOM 2798 N N . LEU A 1 359 ? 23.545 6.447 -20.613 1.00 75.69 359 LEU A N 1
ATOM 2799 C CA . LEU A 1 359 ? 22.568 5.562 -19.970 1.00 75.69 359 LEU A CA 1
ATOM 2800 C C . LEU A 1 359 ? 22.666 4.191 -20.640 1.00 75.69 359 LEU A C 1
ATOM 2802 O O . LEU A 1 359 ? 22.274 4.041 -21.795 1.00 75.69 359 LEU A O 1
ATOM 2806 N N . ILE A 1 360 ? 23.188 3.197 -19.921 1.00 80.81 360 ILE A N 1
ATOM 2807 C CA . ILE A 1 360 ? 23.410 1.854 -20.459 1.00 80.81 360 ILE A CA 1
ATOM 2808 C C . ILE A 1 360 ? 22.377 0.873 -19.910 1.00 80.81 360 ILE A C 1
ATOM 2810 O O . ILE A 1 360 ? 22.165 0.762 -18.703 1.00 80.81 360 ILE A O 1
ATOM 2814 N N . LEU A 1 361 ? 21.787 0.090 -20.808 1.00 86.44 361 L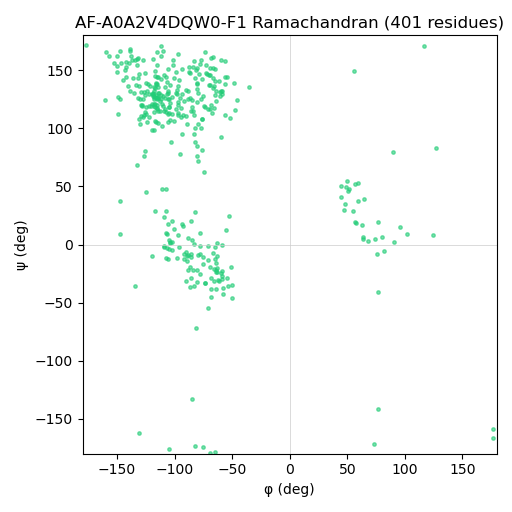EU A N 1
ATOM 2815 C CA . LEU A 1 361 ? 21.074 -1.120 -20.431 1.00 86.44 361 LEU A CA 1
ATOM 2816 C C . LEU A 1 361 ? 22.072 -2.286 -20.338 1.00 86.44 361 LEU A C 1
ATOM 2818 O O . LEU A 1 361 ? 22.673 -2.661 -21.344 1.00 86.44 361 LEU A O 1
ATOM 2822 N N . ARG A 1 362 ? 22.273 -2.850 -19.145 1.00 87.06 362 ARG A N 1
ATOM 2823 C CA . ARG A 1 362 ? 23.192 -3.980 -18.900 1.00 87.06 362 ARG A CA 1
ATOM 2824 C C . ARG A 1 362 ? 22.440 -5.191 -18.374 1.00 87.06 362 ARG A C 1
ATOM 2826 O O . ARG A 1 362 ? 21.336 -5.053 -17.858 1.00 87.06 362 ARG A O 1
ATOM 2833 N N . ASN A 1 363 ? 23.043 -6.373 -18.513 1.00 89.19 363 ASN A N 1
ATOM 2834 C CA . ASN A 1 363 ? 22.573 -7.630 -17.913 1.00 89.19 363 ASN A CA 1
ATOM 2835 C C . ASN A 1 363 ? 21.058 -7.850 -18.066 1.00 89.19 363 ASN A C 1
ATOM 2837 O O . ASN A 1 363 ? 20.376 -8.239 -17.122 1.00 89.19 363 ASN A O 1
ATOM 2841 N N . SER A 1 364 ? 20.526 -7.523 -19.245 1.00 92.38 364 SER A N 1
ATOM 2842 C CA . SER A 1 364 ? 19.091 -7.555 -19.510 1.00 92.38 364 SER A CA 1
ATOM 2843 C C . SER A 1 364 ? 18.730 -8.719 -20.409 1.00 92.38 364 SER A C 1
ATOM 2845 O O . SER A 1 364 ? 19.480 -9.059 -21.324 1.00 92.38 364 SER A O 1
ATOM 2847 N N . THR A 1 365 ? 17.563 -9.305 -20.167 1.00 93.31 365 THR A N 1
ATOM 2848 C CA . THR A 1 365 ? 17.021 -10.385 -20.995 1.00 93.31 365 THR A CA 1
ATOM 2849 C C . THR A 1 365 ? 15.743 -9.923 -21.674 1.00 93.31 365 THR A C 1
ATOM 2851 O O . THR A 1 365 ? 14.911 -9.245 -21.073 1.00 93.31 365 THR A O 1
ATOM 2854 N N . PHE A 1 366 ? 15.596 -10.286 -22.945 1.00 89.69 366 PHE A N 1
ATOM 2855 C CA . PHE A 1 366 ? 14.417 -9.987 -23.744 1.00 89.69 366 PHE A CA 1
ATOM 2856 C C . PHE A 1 366 ? 13.874 -11.289 -24.303 1.00 89.69 366 PHE A C 1
ATOM 2858 O O . PHE A 1 366 ? 14.507 -11.916 -25.148 1.00 89.69 366 PHE A O 1
ATOM 2865 N N . ASN A 1 367 ? 12.698 -11.678 -23.830 1.00 86.25 367 ASN A N 1
ATOM 2866 C CA . ASN A 1 367 ? 12.005 -12.875 -24.271 1.00 86.25 367 ASN A CA 1
ATOM 2867 C C . ASN A 1 367 ? 10.684 -12.483 -24.923 1.00 86.25 367 ASN A C 1
ATOM 2869 O O . ASN A 1 367 ? 10.002 -11.555 -24.481 1.00 86.25 367 ASN A O 1
ATOM 2873 N N . SER A 1 368 ? 10.299 -13.229 -25.951 1.00 80.56 368 SER A N 1
ATOM 2874 C CA . SER A 1 368 ? 8.962 -13.146 -26.518 1.00 80.56 368 SER A CA 1
ATOM 2875 C C . SER A 1 368 ? 8.346 -14.533 -26.540 1.00 80.56 368 SER A C 1
ATOM 2877 O O . SER A 1 368 ? 8.989 -15.479 -26.992 1.00 80.56 368 SER A O 1
ATOM 2879 N N . THR A 1 369 ? 7.134 -14.663 -26.005 1.00 76.88 369 THR A N 1
ATOM 2880 C CA . THR A 1 369 ? 6.436 -15.953 -25.879 1.00 76.88 369 THR A CA 1
ATOM 2881 C C . THR A 1 369 ? 5.317 -16.130 -26.906 1.00 76.88 369 THR A C 1
ATOM 2883 O O . THR A 1 369 ? 4.735 -17.206 -27.003 1.00 76.88 369 THR A O 1
ATOM 2886 N N . GLY A 1 370 ? 5.049 -15.109 -27.728 1.00 63.75 370 GLY A N 1
ATOM 2887 C CA . GLY A 1 370 ? 4.068 -15.159 -28.811 1.00 63.75 370 GLY A CA 1
ATOM 2888 C C . GLY A 1 370 ? 4.465 -14.304 -30.014 1.00 63.75 370 GLY A C 1
ATOM 2889 O O . GLY A 1 370 ? 5.369 -13.474 -29.944 1.00 63.75 370 GLY A O 1
ATOM 2890 N N . SER A 1 371 ? 3.792 -14.500 -31.150 1.00 51.84 371 SER A N 1
ATOM 2891 C CA . SER A 1 371 ? 4.010 -13.663 -32.336 1.00 51.84 371 SER A CA 1
ATOM 2892 C C . SER A 1 371 ? 3.547 -12.218 -32.083 1.00 51.84 371 SER A C 1
ATOM 2894 O O . SER A 1 371 ? 2.511 -12.026 -31.440 1.00 51.84 371 SER A O 1
ATOM 2896 N N . PRO A 1 372 ? 4.248 -11.191 -32.608 1.00 47.53 372 PRO A N 1
ATOM 2897 C CA . PRO A 1 372 ? 3.826 -9.800 -32.471 1.00 47.53 372 PRO A CA 1
ATOM 2898 C C . PRO A 1 372 ? 2.404 -9.624 -33.017 1.00 47.53 372 PRO A C 1
ATOM 2900 O O . PRO A 1 372 ? 2.186 -9.739 -34.222 1.00 47.53 372 PRO A O 1
ATOM 2903 N N . SER A 1 373 ? 1.432 -9.347 -32.148 1.00 47.25 373 SER A N 1
ATOM 2904 C CA . SER A 1 373 ? 0.061 -9.049 -32.566 1.00 47.25 373 SER A CA 1
ATOM 2905 C C . SER A 1 373 ? -0.265 -7.584 -32.274 1.00 47.25 373 SER A C 1
ATOM 2907 O O . SER A 1 373 ? 0.147 -7.025 -31.258 1.00 47.25 373 SER A O 1
ATOM 2909 N N . SER A 1 374 ? -1.024 -6.937 -33.159 1.00 42.47 374 SER A N 1
ATOM 2910 C CA . SER A 1 374 ? -1.532 -5.570 -32.956 1.00 42.47 374 SER A CA 1
ATOM 2911 C C . SER A 1 374 ? -2.556 -5.462 -31.819 1.00 42.47 374 SER A C 1
ATOM 2913 O O . SER A 1 374 ? -2.984 -4.364 -31.480 1.00 42.47 374 SER A O 1
ATOM 2915 N N . THR A 1 375 ? -2.967 -6.597 -31.257 1.00 42.78 375 THR A N 1
ATOM 2916 C CA . THR A 1 375 ? -4.022 -6.741 -30.246 1.00 42.78 375 THR A CA 1
ATOM 2917 C C . THR A 1 375 ? -3.494 -7.021 -28.848 1.00 42.78 375 THR A C 1
ATOM 2919 O O . THR A 1 375 ? -4.246 -6.934 -27.880 1.00 42.78 375 THR A O 1
ATOM 2922 N N . THR A 1 376 ? -2.214 -7.351 -28.703 1.00 44.75 376 THR A N 1
ATOM 2923 C CA . THR A 1 376 ? -1.649 -7.710 -27.405 1.00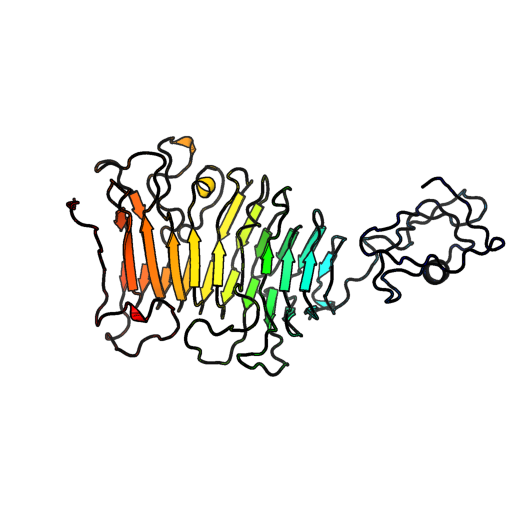 44.75 376 THR A CA 1
ATOM 2924 C C . THR A 1 376 ? -1.344 -6.441 -26.627 1.00 44.75 376 THR A C 1
ATOM 2926 O O . THR A 1 376 ? -0.242 -5.895 -26.700 1.00 44.75 376 THR A O 1
ATOM 2929 N N . TRP A 1 377 ? -2.404 -5.955 -25.959 1.00 52.34 377 TRP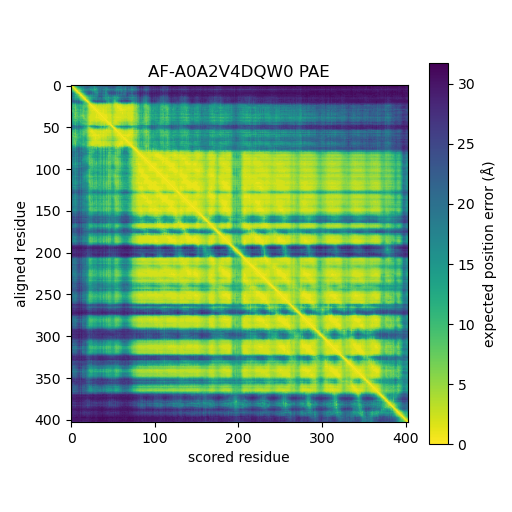 A N 1
ATOM 2930 C CA . TRP A 1 377 ? -2.472 -5.632 -24.530 1.00 52.34 377 TRP A CA 1
ATOM 2931 C C . TRP A 1 377 ? -2.957 -4.212 -24.195 1.00 52.34 377 TRP A C 1
ATOM 2933 O O . TRP A 1 377 ? -2.155 -3.312 -23.956 1.00 52.34 377 TRP A O 1
ATOM 2943 N N . GLN A 1 378 ? -4.265 -3.973 -24.163 1.00 50.06 378 GLN A N 1
ATOM 2944 C CA . GLN A 1 378 ? -4.786 -2.609 -24.011 1.00 50.06 378 GLN A CA 1
ATOM 2945 C C . GLN A 1 378 ? -4.442 -1.929 -22.672 1.00 50.06 378 GLN A C 1
ATOM 2947 O O . GLN A 1 378 ? -4.409 -0.712 -22.680 1.00 50.06 378 GLN A O 1
ATOM 2952 N N . TYR A 1 379 ? -4.120 -2.665 -21.594 1.00 53.78 379 TYR A N 1
ATOM 2953 C CA . TYR A 1 379 ? -4.047 -2.273 -20.160 1.00 53.78 379 TYR A CA 1
ATOM 2954 C C . TYR A 1 379 ? -3.015 -1.207 -19.711 1.00 53.78 379 TYR A C 1
ATOM 2956 O O . TYR A 1 379 ? -2.926 -0.952 -18.515 1.00 53.78 379 TYR A O 1
ATOM 2964 N N . SER A 1 380 ? -2.200 -0.603 -20.584 1.00 54.50 380 SER A N 1
ATOM 2965 C CA . SER A 1 380 ? -1.169 0.384 -20.184 1.00 54.50 380 SER A CA 1
ATOM 2966 C C . SER A 1 380 ? -1.341 1.724 -20.903 1.00 54.50 380 SER A C 1
ATOM 2968 O O . SER A 1 380 ? -1.602 1.759 -22.104 1.00 54.50 380 SER A O 1
ATOM 2970 N N . GLN A 1 381 ? -1.174 2.847 -20.194 1.00 49.97 381 GLN A N 1
ATOM 2971 C CA . GLN A 1 381 ? -1.272 4.189 -20.794 1.00 49.97 381 GLN A CA 1
ATOM 2972 C C . GLN A 1 381 ? -0.248 4.405 -21.926 1.00 49.97 381 GLN A C 1
ATOM 2974 O O . GLN A 1 381 ? -0.470 5.209 -22.832 1.00 49.97 381 GLN A O 1
ATOM 2979 N N . TYR A 1 382 ? 0.859 3.660 -21.909 1.00 50.41 382 TYR A N 1
ATOM 2980 C CA . TYR A 1 382 ? 1.888 3.703 -22.945 1.00 50.41 382 TYR A CA 1
ATOM 2981 C C . TYR A 1 382 ? 1.624 2.732 -24.107 1.00 50.41 382 TYR A C 1
ATOM 2983 O O . TYR A 1 382 ? 2.435 2.664 -25.030 1.00 50.41 382 TYR A O 1
ATOM 2991 N N . ALA A 1 383 ? 0.477 2.041 -24.133 1.00 52.88 383 ALA A N 1
ATOM 2992 C CA . ALA A 1 383 ? 0.113 1.114 -25.207 1.00 52.88 383 ALA A CA 1
ATOM 2993 C C . ALA A 1 383 ? 0.070 1.783 -26.595 1.00 52.88 383 ALA A C 1
ATOM 2995 O O . ALA A 1 383 ? 0.334 1.128 -27.603 1.00 52.88 383 ALA A O 1
ATOM 2996 N N . SER A 1 384 ? -0.199 3.093 -26.662 1.00 50.31 384 SER A N 1
ATOM 2997 C CA . SER A 1 384 ? -0.173 3.879 -27.906 1.00 50.31 384 SER A CA 1
ATOM 2998 C C . SER A 1 384 ? 1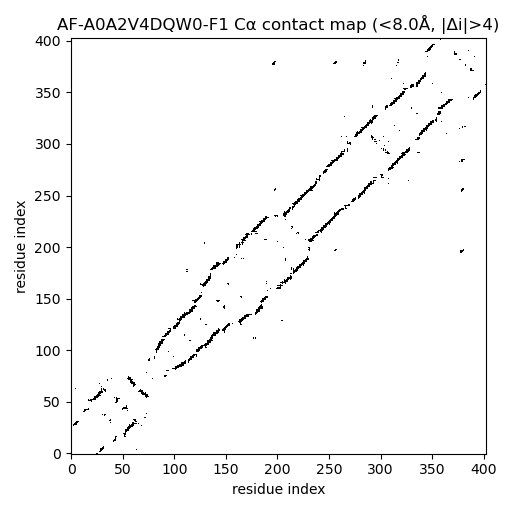.233 4.080 -28.487 1.00 50.31 384 SER A C 1
ATOM 3000 O O . SER A 1 384 ? 1.365 4.368 -29.673 1.00 50.31 384 SER A O 1
ATOM 3002 N N . GLN A 1 385 ? 2.293 3.901 -27.690 1.00 49.84 385 GLN A N 1
ATOM 3003 C CA . GLN A 1 385 ? 3.690 4.031 -28.130 1.00 49.84 385 GLN A CA 1
ATOM 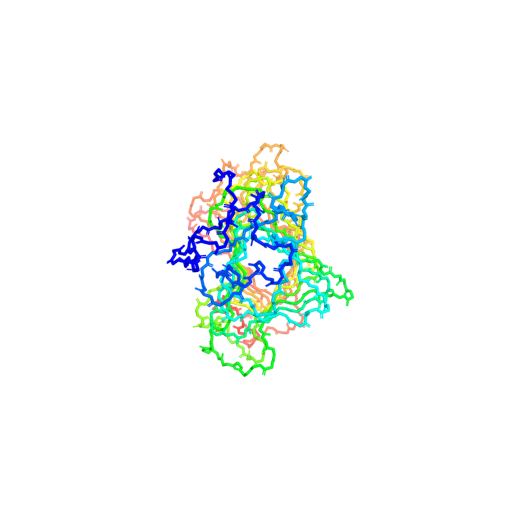3004 C C . GLN A 1 385 ? 4.226 2.733 -28.767 1.00 49.84 385 GLN A C 1
ATOM 3006 O O . GLN A 1 385 ? 5.400 2.657 -29.143 1.00 49.84 385 GLN A O 1
ATOM 3011 N N . ARG A 1 386 ? 3.377 1.705 -28.921 1.00 56.66 386 ARG A N 1
ATOM 3012 C CA . ARG A 1 386 ? 3.738 0.429 -29.542 1.00 56.66 386 ARG A CA 1
ATOM 3013 C C . ARG A 1 386 ? 3.784 0.549 -31.062 1.00 56.66 386 ARG A C 1
ATOM 3015 O O . ARG A 1 386 ? 2.805 0.882 -31.723 1.00 56.66 386 ARG A O 1
ATOM 3022 N N . HIS A 1 387 ? 4.919 0.168 -31.635 1.00 46.22 387 HIS A N 1
ATOM 3023 C CA . HIS A 1 387 ? 5.022 -0.186 -33.049 1.00 46.22 387 HIS A CA 1
ATOM 3024 C C . HIS A 1 387 ? 5.307 -1.687 -33.186 1.00 46.22 387 HIS A C 1
ATOM 3026 O O . HIS A 1 387 ? 5.699 -2.331 -32.224 1.00 46.22 387 HIS A O 1
ATOM 3032 N N . ARG A 1 388 ? 5.073 -2.234 -34.386 1.00 41.62 388 ARG A N 1
ATOM 3033 C CA . ARG A 1 388 ? 4.828 -3.653 -34.742 1.00 41.62 388 ARG A CA 1
ATOM 3034 C C . ARG A 1 388 ? 5.875 -4.727 -34.333 1.00 41.62 388 ARG A C 1
ATOM 3036 O O . ARG A 1 388 ? 5.804 -5.834 -34.858 1.00 41.62 388 ARG A O 1
ATOM 3043 N N . ARG A 1 389 ? 6.861 -4.451 -33.471 1.00 39.06 389 ARG A N 1
ATOM 3044 C CA . ARG A 1 389 ? 7.928 -5.381 -33.039 1.00 39.06 389 ARG A CA 1
ATOM 3045 C C . ARG A 1 389 ? 8.386 -5.065 -31.609 1.00 39.06 389 ARG A C 1
ATOM 3047 O O . ARG A 1 389 ? 8.182 -3.942 -31.155 1.00 39.06 389 ARG A O 1
ATOM 3054 N N . LEU A 1 390 ? 9.062 -6.015 -30.945 1.00 41.25 390 LEU A N 1
ATOM 3055 C CA . LEU A 1 390 ? 9.925 -5.728 -29.789 1.00 41.25 390 LEU A CA 1
ATOM 3056 C C . LEU A 1 390 ? 10.819 -4.536 -30.170 1.00 41.25 390 LEU A C 1
ATOM 3058 O O . LEU A 1 390 ? 11.564 -4.608 -31.150 1.00 41.25 390 LEU A O 1
ATOM 3062 N N . ARG A 1 391 ? 10.657 -3.404 -29.482 1.00 45.91 391 ARG A N 1
ATOM 3063 C CA . ARG A 1 391 ? 11.252 -2.130 -29.888 1.00 45.91 391 ARG A CA 1
ATOM 3064 C C . ARG A 1 391 ? 12.063 -1.574 -28.739 1.00 45.91 391 ARG A C 1
ATOM 3066 O O . ARG A 1 391 ? 11.501 -1.184 -27.724 1.00 45.91 391 ARG A O 1
ATOM 3073 N N . LEU A 1 392 ? 13.370 -1.506 -28.945 1.00 48.56 392 LEU A N 1
ATOM 3074 C CA . LEU A 1 392 ? 14.238 -0.622 -28.190 1.00 48.56 392 LEU A CA 1
ATOM 3075 C C . LEU A 1 392 ? 14.125 0.756 -28.859 1.00 48.56 392 LEU A C 1
ATOM 3077 O O . LEU A 1 392 ? 14.669 0.964 -29.943 1.00 48.56 392 LEU A O 1
ATOM 3081 N N . ILE A 1 393 ? 13.324 1.660 -28.291 1.00 45.91 393 ILE A N 1
ATOM 3082 C CA . ILE A 1 393 ? 13.207 3.032 -28.810 1.00 45.91 393 ILE A CA 1
ATOM 3083 C C . ILE A 1 393 ? 14.260 3.886 -28.110 1.00 45.91 393 ILE A C 1
ATOM 3085 O O . ILE A 1 393 ? 14.131 4.157 -26.917 1.00 45.91 393 ILE A O 1
ATOM 3089 N N . TRP A 1 394 ? 15.270 4.312 -28.868 1.00 43.81 394 TRP A N 1
ATOM 3090 C CA . TRP A 1 394 ? 16.216 5.347 -28.463 1.00 43.81 394 TRP A CA 1
ATOM 3091 C C . TRP A 1 394 ? 15.761 6.683 -29.048 1.00 43.81 394 TRP A C 1
ATOM 3093 O O . TRP A 1 394 ? 15.797 6.875 -30.261 1.00 43.81 394 TRP A O 1
ATOM 3103 N N . GLU A 1 395 ? 15.315 7.601 -28.193 1.00 42.91 395 GLU A N 1
ATOM 3104 C CA . GLU A 1 395 ? 15.130 9.009 -28.556 1.00 42.91 395 GLU A CA 1
ATOM 3105 C C . GLU A 1 395 ? 16.270 9.804 -27.913 1.00 42.91 395 GLU A C 1
ATOM 3107 O O . GLU A 1 395 ? 16.300 9.989 -26.697 1.00 42.91 395 GLU A O 1
ATOM 3112 N N . MET A 1 396 ? 17.239 10.221 -28.732 1.00 37.59 396 MET A N 1
ATOM 3113 C CA . MET A 1 396 ? 18.246 11.213 -28.359 1.00 37.59 396 MET A CA 1
ATOM 3114 C C . MET A 1 396 ? 17.813 12.571 -28.901 1.00 37.59 396 MET A C 1
ATOM 3116 O O . MET A 1 396 ? 17.542 12.698 -30.097 1.00 37.59 396 MET A O 1
ATOM 3120 N N . ASP A 1 397 ? 17.808 13.595 -28.050 1.00 40.78 397 ASP A N 1
ATOM 3121 C CA . ASP A 1 397 ? 17.840 14.970 -28.542 1.00 40.78 397 ASP A CA 1
ATOM 3122 C C . ASP A 1 397 ? 19.187 15.219 -29.239 1.00 40.78 397 ASP A C 1
ATOM 3124 O O . ASP A 1 397 ? 20.239 14.752 -28.792 1.00 40.78 397 ASP A O 1
ATOM 3128 N N . ARG A 1 398 ? 19.127 15.887 -30.396 1.00 33.16 398 ARG A N 1
ATOM 3129 C CA . ARG A 1 398 ? 20.207 15.982 -31.393 1.00 33.16 398 ARG A CA 1
ATOM 3130 C C . ARG A 1 398 ? 21.577 16.286 -30.764 1.00 33.16 398 ARG A C 1
ATOM 3132 O O . ARG A 1 398 ? 21.749 17.326 -30.140 1.00 33.16 398 ARG A O 1
ATOM 3139 N N . GLY A 1 399 ? 22.571 15.432 -31.041 1.00 32.81 399 GLY A N 1
ATOM 3140 C CA . GLY A 1 399 ? 23.993 15.791 -30.918 1.00 32.81 399 GLY A CA 1
ATOM 3141 C C . GLY A 1 399 ? 24.885 14.916 -30.032 1.00 32.81 399 GLY A C 1
ATOM 3142 O O . GLY A 1 399 ? 26.031 15.294 -29.819 1.00 32.81 399 GLY A O 1
ATOM 3143 N N . LYS A 1 400 ? 24.429 13.767 -29.517 1.00 37.06 400 LYS A N 1
ATOM 3144 C CA . LYS A 1 400 ? 25.259 12.900 -28.656 1.00 37.06 400 LYS A CA 1
ATOM 3145 C C . LYS A 1 400 ? 25.525 11.554 -29.344 1.00 37.06 400 LYS A C 1
ATOM 3147 O O . LYS A 1 400 ? 24.594 10.905 -29.804 1.00 37.06 400 LYS A O 1
ATOM 3152 N N . GLN A 1 401 ? 26.800 11.182 -29.487 1.00 31.38 401 GLN A N 1
ATOM 3153 C CA . GLN A 1 401 ? 27.232 9.902 -30.066 1.00 31.38 401 GLN A CA 1
ATOM 3154 C C . GLN A 1 401 ? 27.296 8.804 -28.993 1.00 31.38 401 GLN A C 1
ATOM 3156 O O . GLN A 1 401 ? 27.587 9.080 -27.830 1.00 31.38 401 GLN A O 1
ATOM 3161 N N . LEU A 1 402 ? 27.012 7.568 -29.408 1.00 37.56 402 LEU A N 1
ATOM 3162 C CA . LEU A 1 402 ? 27.087 6.349 -28.599 1.00 37.56 402 LEU A CA 1
ATOM 3163 C C . LEU A 1 402 ? 28.527 5.813 -28.526 1.00 37.56 402 LEU A C 1
ATOM 3165 O O . LEU A 1 402 ? 29.231 5.820 -29.537 1.00 37.56 402 LEU A O 1
ATOM 3169 N N . VAL A 1 403 ? 28.897 5.275 -27.360 1.00 32.62 403 VAL A N 1
ATOM 3170 C CA . VAL A 1 403 ? 29.939 4.247 -27.189 1.00 32.62 403 VAL A CA 1
ATOM 3171 C C . VAL A 1 403 ? 29.296 3.044 -26.524 1.00 32.62 403 VAL A C 1
ATOM 3173 O O . VAL A 1 403 ? 28.576 3.268 -25.521 1.00 32.62 403 VAL A O 1
#

Sequence (403 aa):
MANNSFDMTNGWTGIDYTYSVGHMSAPYNWWGTNNVASIDALIEDMLDNNGGGWVNYSPFYTSAAMNQIDWNGTSPANIPLGRELSGTLFFSKTMTLNNSPYYLVGPWTIAPGVRITIDSGVQIFANTTNSTIIVHGEIHSLGTTTNPVFIGVNPSIGWTTTSGYWNGIRGATPNQGSESLLMRNTTISGPTCYWYTPGQSSTGGSYILDLRYFFRNNADIIIDNTTIKNGKNVIATTYSSNFNDYTITNLTFDNISHINFESGSNWGWNPRTSHWRDQVTVIRSGVYLDNAIYFSTASNYGHNYTSVFNGWKYIQSDVVIRGSSIWQATTTTHPAWIGGTFIDSSLKLRGESGWTGPLILRNSTFNSTGSPSSTTWQYSQYASQRHRRLRLIWEMDRGKQLV

Solvent-accessible surface area (backbone atoms only — not comparable to full-atom values): 20941 Å² total; per-residue (Å²): 124,80,87,50,79,46,62,86,88,72,75,80,77,70,58,76,51,86,59,86,80,56,72,45,73,50,49,65,26,27,66,76,54,64,50,55,72,64,50,49,74,58,52,60,20,46,90,68,74,64,75,27,35,44,63,32,34,40,40,22,20,57,42,92,82,64,83,50,75,42,68,83,39,55,37,71,81,69,60,79,80,67,43,68,36,51,55,69,43,83,49,54,46,68,48,46,47,92,62,43,62,29,31,24,68,20,46,27,31,33,33,71,93,14,38,44,36,33,34,42,47,23,35,40,20,27,68,27,65,49,6,30,42,39,33,40,14,25,45,36,38,50,19,36,93,90,31,39,22,40,38,29,54,38,85,89,56,92,80,59,65,71,54,24,28,63,31,25,41,31,38,31,78,66,67,71,56,50,42,33,36,36,34,24,23,26,38,41,34,44,70,82,91,68,96,54,59,42,55,60,59,69,16,92,26,68,30,46,34,34,44,42,40,40,46,14,43,54,6,41,36,36,36,32,50,25,37,41,31,41,30,31,25,37,39,39,41,48,85,40,48,55,42,66,38,42,41,41,37,55,34,34,39,34,42,26,16,35,34,42,36,40,39,49,77,26,76,50,60,56,55,81,49,67,49,49,44,63,21,35,38,38,29,39,19,14,38,39,31,35,30,41,53,51,51,58,89,58,82,76,24,70,44,84,46,44,23,61,70,17,47,25,36,32,34,47,20,37,37,37,42,28,40,53,53,71,81,58,89,45,37,92,92,53,43,33,33,38,30,28,38,32,32,61,34,42,45,34,53,38,66,36,96,82,47,83,48,54,84,40,83,41,92,58,45,82,46,71,91,68,80,80,54,101,73,82,58,67,31,19,74,53,49,82,78,65,60,94,52,90,46,82,46,80,58,74,75,91,87,77,84,89,132

Radius of gyration: 26.07 Å; Cα contacts (8 Å, |Δi|>4): 1086; chains: 1; bounding box: 60×40×85 Å

Mean predicted aligned error: 12.48 Å

Nearest PDB structures (foldseek):
  5awf-assembly2_E  TM=2.588E-01  e=1.670E+00  Escherichia coli K-12
  5awg-assembly1_A  TM=1.902E-01  e=1.058E+00  Escherichia coli K-12
  4z03-assembly1_A  TM=2.053E-01  e=1.916E+00  Caldicellulosiruptor bescii DSM 6725
  4yzx-assembly2_B  TM=1.644E-01  e=2.890E+00  Caldicellulosiruptor bescii DSM 6725
  4z06-assembly2_B  TM=2.061E-01  e=5.478E+00  Caldicellulosiruptor bescii DSM 6725

pLDDT: mean 75.76, std 18.49, range [28.94, 98.88]